Protein AF-0000000066311436 (afdb_homodimer)

Radius of gyration: 23.37 Å; Cα contacts (8 Å, |Δi|>4): 796; chains: 2; bounding box: 54×68×73 Å

InterPro domains:
  IPR000595 Cyclic nucleotide-binding domain [PF00027] (45-127)
  IPR000595 Cyclic nucleotide-binding domain [SM00100] (20-142)
  IPR000595 Cyclic nucleotide-binding domain [cd00038] (41-135)
  IPR012318 Crp-type HTH domain [PF13545] (160-231)
  IPR012318 Crp-type HTH domain [PS51063] (155-228)
  IPR012318 Crp-type HTH domain [SM00419] (178-226)
  IPR014710 RmlC-like jelly roll fold [G3DSA:2.60.120.10] (29-139)
  IPR018335 Transcription regulator HTH, Crp-type, conserved site [PS00042] (186-209)
  IPR018490 Cyclic nucleotide-binding domain superfamily [SSF51206] (38-153)
  IPR036388 Winged helix-like DNA-binding domain superfamily [G3DSA:1.10.10.10] (143-235)
  IPR036390 Winged helix DNA-binding domain superfamily [SSF46785] (157-234)

Structure (mmCIF, N/CA/C/O backbone):
data_AF-0000000066311436-model_v1
#
loop_
_entity.id
_entity.type
_entity.pdbx_description
1 polymer 'Putative HTH-type transcriptional regulator ycf28'
#
loop_
_atom_site.group_PDB
_atom_site.id
_atom_site.type_symbol
_atom_site.label_atom_id
_atom_site.label_alt_id
_atom_site.label_comp_id
_atom_site.label_asym_id
_atom_site.label_entity_id
_atom_site.label_seq_id
_atom_site.pdbx_PDB_ins_code
_atom_site.Cartn_x
_atom_site.Cartn_y
_atom_site.Cartn_z
_atom_site.occupancy
_atom_site.B_iso_or_equiv
_atom_site.auth_seq_id
_atom_site.auth_comp_id
_atom_site.auth_asym_id
_atom_site.auth_atom_id
_atom_site.pdbx_PDB_model_num
ATOM 1 N N . MET A 1 1 ? -8.477 9.695 -36.656 1 23.41 1 MET A N 1
ATOM 2 C CA . MET A 1 1 ? -7.379 9.117 -35.875 1 23.41 1 MET A CA 1
ATOM 3 C C . MET A 1 1 ? -7.723 7.699 -35.406 1 23.41 1 MET A C 1
ATOM 5 O O . MET A 1 1 ? -8.734 7.488 -34.75 1 23.41 1 MET A O 1
ATOM 9 N N . ASN A 1 2 ? -7.23 6.52 -36.031 1 21.25 2 ASN A N 1
ATOM 10 C CA . ASN A 1 2 ? -7.59 5.129 -36.281 1 21.25 2 ASN A CA 1
ATOM 11 C C . ASN A 1 2 ? -7.453 4.27 -35.031 1 21.25 2 ASN A C 1
ATOM 13 O O . ASN A 1 2 ? -6.469 4.391 -34.312 1 21.25 2 ASN A O 1
ATOM 17 N N . ASN A 1 3 ? -8.562 3.756 -34.469 1 22.31 3 ASN A N 1
ATOM 18 C CA . ASN A 1 3 ? -9.047 2.92 -33.375 1 22.31 3 ASN A CA 1
ATOM 19 C C . ASN A 1 3 ? -8.391 1.544 -33.406 1 22.31 3 ASN A C 1
ATOM 21 O O . ASN A 1 3 ? -9.055 0.53 -33.188 1 22.31 3 ASN A O 1
ATOM 25 N N . HIS A 1 4 ? -7.207 1.351 -34.031 1 23.58 4 HIS A N 1
ATOM 26 C CA . HIS A 1 4 ? -6.699 0.037 -34.406 1 23.58 4 HIS A CA 1
ATOM 27 C C . HIS A 1 4 ? -6.297 -0.773 -33.188 1 23.58 4 HIS A C 1
ATOM 29 O O . HIS A 1 4 ? -5.668 -1.827 -33.312 1 23.58 4 HIS A O 1
ATOM 35 N N . TYR A 1 5 ? -6.172 -0.138 -32.031 1 25.72 5 TYR A N 1
ATOM 36 C CA . TYR A 1 5 ? -5.262 -0.806 -31.109 1 25.72 5 TYR A CA 1
ATOM 37 C C . TYR A 1 5 ? -5.852 -2.123 -30.609 1 25.72 5 TYR A C 1
ATOM 39 O O . TYR A 1 5 ? -5.191 -2.873 -29.891 1 25.72 5 TYR A O 1
ATOM 47 N N . LEU A 1 6 ? -7.18 -2.205 -30.547 1 26.02 6 LEU A N 1
ATOM 48 C CA . LEU A 1 6 ? -7.738 -3.371 -29.859 1 26.02 6 LEU A CA 1
ATOM 49 C C . LEU A 1 6 ? -7.68 -4.602 -30.766 1 26.02 6 LEU A C 1
ATOM 51 O O . LEU A 1 6 ? -8.289 -5.629 -30.453 1 26.02 6 LEU A O 1
ATOM 55 N N . ASN A 1 7 ? -7.168 -4.551 -31.969 1 23.8 7 ASN A N 1
ATOM 56 C CA . ASN A 1 7 ? -7.66 -5.57 -32.906 1 23.8 7 ASN A CA 1
ATOM 57 C C . ASN A 1 7 ? -7.074 -6.941 -32.594 1 23.8 7 ASN A C 1
ATOM 59 O O . ASN A 1 7 ? -7.211 -7.875 -33.375 1 23.8 7 ASN A O 1
ATOM 63 N N . GLN A 1 8 ? -5.871 -7.027 -31.984 1 26.89 8 GLN A N 1
ATOM 64 C CA . GLN A 1 8 ? -5.48 -8.422 -32.156 1 26.89 8 GLN A CA 1
ATOM 65 C C . GLN A 1 8 ? -6.438 -9.352 -31.406 1 26.89 8 GLN A C 1
ATOM 67 O O . GLN A 1 8 ? -6.918 -9.023 -30.312 1 26.89 8 GLN A O 1
ATOM 72 N N . GLY A 1 9 ? -6.965 -10.422 -32 1 25.27 9 GLY A N 1
ATOM 73 C CA . GLY A 1 9 ? -7.871 -11.5 -31.656 1 25.27 9 GLY A CA 1
ATOM 74 C C . GLY A 1 9 ? -7.469 -12.219 -30.375 1 25.27 9 GLY A C 1
ATOM 75 O O . GLY A 1 9 ? -6.48 -12.953 -30.359 1 25.27 9 GLY A O 1
ATOM 76 N N . CYS A 1 10 ? -7.402 -11.602 -29.281 1 29.06 10 CYS A N 1
ATOM 77 C CA . CYS A 1 10 ? -7.344 -12.383 -28.047 1 29.06 10 CYS A CA 1
ATOM 78 C C . CYS A 1 10 ? -8.266 -13.594 -28.125 1 29.06 10 CYS A C 1
ATOM 80 O O . CYS A 1 10 ? -9.484 -13.453 -28.234 1 29.06 10 CYS A O 1
ATOM 82 N N . SER A 1 11 ? -7.703 -14.609 -28.828 1 27.22 11 SER A N 1
ATOM 83 C CA . SER A 1 11 ? -8.398 -15.891 -28.812 1 27.22 11 SER A CA 1
ATOM 84 C C . SER A 1 11 ? -8.898 -16.234 -27.406 1 27.22 11 SER A C 1
ATOM 86 O O . SER A 1 11 ? -8.109 -16.266 -26.453 1 27.22 11 SER A O 1
ATOM 88 N N . PHE A 1 12 ? -10.023 -15.883 -27.031 1 31.28 12 PHE A N 1
ATOM 89 C CA . PHE A 1 12 ? -10.945 -16.344 -26 1 31.28 12 PHE A CA 1
ATOM 90 C C . PHE A 1 12 ? -10.906 -17.859 -25.859 1 31.28 12 PHE A C 1
ATOM 92 O O . PHE A 1 12 ? -11.703 -18.562 -26.484 1 31.28 12 PHE A O 1
ATOM 99 N N . GLU A 1 13 ? -9.68 -18.469 -26.047 1 30.22 13 GLU A N 1
ATOM 100 C CA . GLU A 1 13 ? -9.797 -19.906 -25.844 1 30.22 13 GLU A CA 1
ATOM 101 C C . GLU A 1 13 ? -10.461 -20.234 -24.516 1 30.22 13 GLU A C 1
ATOM 103 O O . GLU A 1 13 ? -10.18 -19.594 -23.5 1 30.22 13 GLU A O 1
ATOM 108 N N . LYS A 1 14 ? -11.539 -20.969 -24.516 1 30.78 14 LYS A N 1
ATOM 109 C CA . LYS A 1 14 ? -12.367 -21.672 -23.547 1 30.78 14 LYS A CA 1
ATOM 110 C C . LYS A 1 14 ? -11.516 -22.453 -22.562 1 30.78 14 LYS A C 1
ATOM 112 O O . LYS A 1 14 ? -10.859 -23.422 -22.922 1 30.78 14 LYS A O 1
ATOM 117 N N . VAL A 1 15 ? -10.75 -21.969 -21.75 1 34.38 15 VAL A N 1
ATOM 118 C CA . VAL A 1 15 ? -10.273 -22.766 -20.625 1 34.38 15 VAL A CA 1
ATOM 119 C C . VAL A 1 15 ? -11.32 -23.812 -20.266 1 34.38 15 VAL A C 1
ATOM 121 O O . VAL A 1 15 ? -12.5 -23.5 -20.094 1 34.38 15 VAL A O 1
ATOM 124 N N . SER A 1 16 ? -11 -25.047 -20.312 1 31.36 16 SER A N 1
ATOM 125 C CA . SER A 1 16 ? -11.883 -26.188 -20.094 1 31.36 16 SER A CA 1
ATOM 126 C C . SER A 1 16 ? -12.711 -26.016 -18.812 1 31.36 16 SER A C 1
ATOM 128 O O . SER A 1 16 ? -12.234 -25.438 -17.844 1 31.36 16 SER A O 1
ATOM 130 N N . LYS A 1 17 ? -14.078 -26.141 -18.781 1 35.91 17 LYS A N 1
ATOM 131 C CA . LYS A 1 17 ? -15.227 -26.234 -17.875 1 35.91 17 LYS A CA 1
ATOM 132 C C . LYS A 1 17 ? -14.844 -26.953 -16.578 1 35.91 17 LYS A C 1
ATOM 134 O O . LYS A 1 17 ? -15.43 -26.688 -15.523 1 35.91 17 LYS A O 1
ATOM 139 N N . ASN A 1 18 ? -13.984 -27.922 -16.578 1 35.28 18 ASN A N 1
ATOM 140 C CA . ASN A 1 18 ? -13.773 -28.875 -15.5 1 35.28 18 ASN A CA 1
ATOM 141 C C . ASN A 1 18 ? -12.969 -28.266 -14.352 1 35.28 18 ASN A C 1
ATOM 143 O O . ASN A 1 18 ? -13.219 -28.562 -13.188 1 35.28 18 ASN A O 1
ATOM 147 N N . ILE A 1 19 ? -11.82 -27.672 -14.547 1 37.31 19 ILE A N 1
ATOM 148 C CA . ILE A 1 19 ? -11.062 -27.141 -13.422 1 37.31 19 ILE A CA 1
ATOM 149 C C . ILE A 1 19 ? -11.82 -25.969 -12.805 1 37.31 19 ILE A C 1
ATOM 151 O O . ILE A 1 19 ? -11.586 -25.594 -11.656 1 37.31 19 ILE A O 1
ATOM 155 N N . LEU A 1 20 ? -12.609 -25.109 -13.539 1 42.94 20 LEU A N 1
ATOM 156 C CA . LEU A 1 20 ? -13.461 -24.016 -13.109 1 42.94 20 LEU A CA 1
ATOM 157 C C . LEU A 1 20 ? -14.531 -24.5 -12.141 1 42.94 20 LEU A C 1
ATOM 159 O O . LEU A 1 20 ? -15.133 -23.703 -11.414 1 42.94 20 LEU A O 1
ATOM 163 N N . LYS A 1 21 ? -15.031 -25.625 -12.359 1 42.38 21 LYS A N 1
ATOM 164 C CA . LYS A 1 21 ? -16.172 -26.188 -11.648 1 42.38 21 LYS A CA 1
ATOM 165 C C . LYS A 1 21 ? -15.852 -26.375 -10.164 1 42.38 21 LYS A C 1
ATOM 167 O O . LYS A 1 21 ? -16.719 -26.203 -9.312 1 42.38 21 LYS A O 1
ATOM 172 N N . LYS A 1 22 ? -14.742 -27.047 -9.883 1 42.91 22 LYS A N 1
ATOM 173 C CA . LYS A 1 22 ? -14.641 -27.5 -8.5 1 42.91 22 LYS A CA 1
ATOM 174 C C . LYS A 1 22 ? -14.461 -26.312 -7.551 1 42.91 22 LYS A C 1
ATOM 176 O O . LYS A 1 22 ? -15.102 -26.266 -6.492 1 42.91 22 LYS A O 1
ATOM 181 N N . ASN A 1 23 ? -13.391 -25.422 -7.695 1 44.47 23 ASN A N 1
ATOM 182 C CA . ASN A 1 23 ? -13.062 -24.422 -6.68 1 44.47 23 ASN A CA 1
ATOM 183 C C . ASN A 1 23 ? -13.922 -23.172 -6.82 1 44.47 23 ASN A C 1
ATOM 185 O O . ASN A 1 23 ? -13.812 -22.234 -6.023 1 44.47 23 ASN A O 1
ATOM 189 N N . SER A 1 24 ? -14.578 -22.953 -7.926 1 48.5 24 SER A N 1
ATOM 190 C CA . SER A 1 24 ? -15.422 -21.797 -8.188 1 48.5 24 SER A CA 1
ATOM 191 C C . SER A 1 24 ? -16.672 -21.812 -7.328 1 48.5 24 SER A C 1
ATOM 193 O O . SER A 1 24 ? -17.172 -20.766 -6.914 1 48.5 24 SER A O 1
ATOM 195 N N . HIS A 1 25 ? -17.234 -23 -7.227 1 51 25 HIS A N 1
ATOM 196 C CA . HIS A 1 25 ? -18.5 -23.016 -6.5 1 51 25 HIS A CA 1
ATOM 197 C C . HIS A 1 25 ? -18.312 -22.516 -5.066 1 51 25 HIS A C 1
ATOM 199 O O . HIS A 1 25 ? -19.25 -22 -4.457 1 51 25 HIS A O 1
ATOM 205 N N . CYS A 1 26 ? -17.062 -22.484 -4.648 1 66.75 26 CYS A N 1
ATOM 206 C CA . CYS A 1 26 ? -16.922 -22.125 -3.24 1 66.75 26 CYS A CA 1
ATOM 207 C C . CYS A 1 26 ? -16.281 -20.75 -3.09 1 66.75 26 CYS A C 1
ATOM 209 O O . CYS A 1 26 ? -15.969 -20.328 -1.978 1 66.75 26 CYS A O 1
ATOM 211 N N . ASN A 1 27 ? -16.266 -20.047 -4.23 1 83.56 27 ASN A N 1
ATOM 212 C CA . ASN A 1 27 ? -15.719 -18.703 -4.09 1 83.56 27 ASN A CA 1
ATOM 213 C C . ASN A 1 27 ? -16.797 -17.703 -3.668 1 83.56 27 ASN A C 1
ATOM 215 O O . ASN A 1 27 ? -17.844 -17.594 -4.305 1 83.56 27 ASN A O 1
ATOM 219 N N . PRO A 1 28 ? -16.578 -17.078 -2.643 1 87.25 28 PRO A N 1
ATOM 220 C CA . PRO A 1 28 ? -17.594 -16.188 -2.111 1 87.25 28 PRO A CA 1
ATOM 221 C C . PRO A 1 28 ? -18.016 -15.117 -3.119 1 87.25 28 PRO A C 1
ATOM 223 O O . PRO A 1 28 ? -19.188 -14.734 -3.164 1 87.25 28 PRO A O 1
ATOM 226 N N . TRP A 1 29 ? -17.109 -14.625 -3.953 1 89.75 29 TRP A N 1
ATOM 227 C CA . TRP A 1 29 ? -17.438 -13.641 -4.969 1 89.75 29 TRP A CA 1
ATOM 228 C C . TRP A 1 29 ? -18.484 -14.188 -5.938 1 89.75 29 TRP A C 1
ATOM 230 O O . TRP A 1 29 ? -19.5 -13.531 -6.207 1 89.75 29 TRP A O 1
ATOM 240 N N . LEU A 1 30 ? -18.234 -15.375 -6.41 1 88.25 30 LEU A N 1
ATOM 241 C CA . LEU A 1 30 ? -19.141 -16 -7.379 1 88.25 30 LEU A CA 1
ATOM 242 C C . LEU A 1 30 ? -20.484 -16.297 -6.75 1 88.25 30 LEU A C 1
ATOM 244 O O . LEU A 1 30 ? -21.531 -16.156 -7.402 1 88.25 30 LEU A O 1
ATOM 248 N N . SER A 1 31 ? -20.438 -16.734 -5.516 1 86.81 31 SER A N 1
ATOM 249 C CA . SER A 1 31 ? -21.688 -17 -4.801 1 86.81 31 SER A CA 1
ATOM 250 C C . SER A 1 31 ? -22.547 -15.734 -4.719 1 86.81 31 SER A C 1
ATOM 252 O O . SER A 1 31 ? -23.75 -15.781 -4.988 1 86.81 31 SER A O 1
ATOM 254 N N . PHE A 1 32 ? -21.922 -14.617 -4.383 1 87.56 32 PHE A N 1
ATOM 255 C CA . PHE A 1 32 ? -22.656 -13.359 -4.262 1 87.56 32 PHE A CA 1
ATOM 256 C C . PHE A 1 32 ? -23.172 -12.898 -5.621 1 87.56 32 PHE A C 1
ATOM 258 O O . PHE A 1 32 ? -24.328 -12.5 -5.746 1 87.56 32 PHE A O 1
ATOM 265 N N . PHE A 1 33 ? -22.391 -12.992 -6.633 1 89.38 33 PHE A N 1
ATOM 266 C CA . PHE A 1 33 ? -22.75 -12.453 -7.938 1 89.38 33 PHE A CA 1
ATOM 267 C C . PHE A 1 33 ? -23.781 -13.328 -8.617 1 89.38 33 PHE A C 1
ATOM 269 O O . PHE A 1 33 ? -24.656 -12.828 -9.336 1 89.38 33 PHE A O 1
ATOM 276 N N . ASN A 1 34 ? -23.672 -14.609 -8.406 1 85.25 34 ASN A N 1
ATOM 277 C CA . ASN A 1 34 ? -24.688 -15.516 -8.945 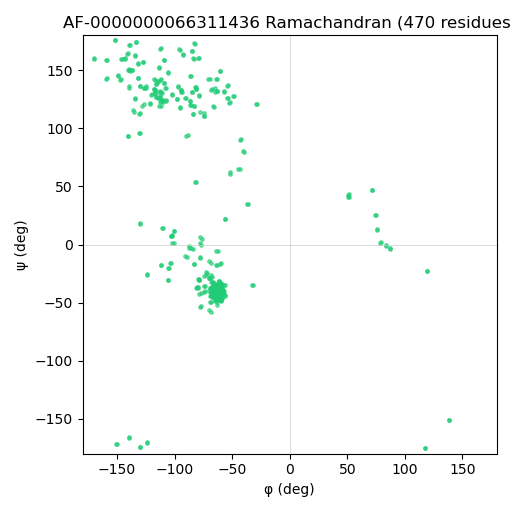1 85.25 34 ASN A CA 1
ATOM 278 C C . ASN A 1 34 ? -26.031 -15.312 -8.273 1 85.25 34 ASN A C 1
ATOM 280 O O . ASN A 1 34 ? -27.078 -15.359 -8.93 1 85.25 34 ASN A O 1
ATOM 284 N N . GLN A 1 35 ? -26 -15.133 -6.996 1 84.19 35 GLN A N 1
ATOM 285 C CA . GLN A 1 35 ? -27.234 -14.906 -6.242 1 84.19 35 GLN A CA 1
ATOM 286 C C . GLN A 1 35 ? -27.938 -13.641 -6.715 1 84.19 35 GLN A C 1
ATOM 288 O O . GLN A 1 35 ? -29.172 -13.586 -6.746 1 84.19 35 GLN A O 1
ATOM 293 N N . GLN A 1 36 ? -27.188 -12.695 -7.156 1 85.44 36 GLN A N 1
ATOM 294 C CA . GLN A 1 36 ? -27.766 -11.414 -7.539 1 85.44 36 GLN A CA 1
ATOM 295 C C . GLN A 1 36 ? -27.891 -11.297 -9.055 1 85.44 36 GLN A C 1
ATOM 297 O O . GLN A 1 36 ? -28.328 -10.266 -9.57 1 85.44 36 GLN A O 1
ATOM 302 N N . ASP A 1 37 ? -27.5 -12.352 -9.75 1 85.69 37 ASP A N 1
ATOM 303 C CA . ASP A 1 37 ? -27.531 -12.375 -11.211 1 85.69 37 ASP A CA 1
ATOM 304 C C . ASP A 1 37 ? -26.828 -11.156 -11.789 1 85.69 37 ASP A C 1
ATOM 306 O O . ASP A 1 37 ? -27.359 -10.492 -12.688 1 85.69 37 ASP A O 1
ATOM 310 N N . SER A 1 38 ? -25.781 -10.82 -11.211 1 87.88 38 SER A N 1
ATOM 311 C CA . SER A 1 38 ? -25.031 -9.648 -11.633 1 87.88 38 SER A CA 1
ATOM 312 C C . SER A 1 38 ? -24.125 -9.969 -12.828 1 87.88 38 SER A C 1
ATOM 314 O O . SER A 1 38 ? -23.5 -11.031 -12.859 1 87.88 38 SER A O 1
ATOM 316 N N . GLU A 1 39 ? -24.141 -9.141 -13.719 1 89.5 39 GLU A N 1
ATOM 317 C CA . GLU A 1 39 ? -23.312 -9.312 -14.906 1 89.5 39 GLU A CA 1
ATOM 318 C C . GLU A 1 39 ? -21.828 -9.227 -14.562 1 89.5 39 GLU A C 1
ATOM 320 O O . GLU A 1 39 ? -21.375 -8.242 -13.969 1 89.5 39 GLU A O 1
ATOM 325 N N . HIS A 1 40 ? -21.125 -10.258 -14.797 1 91.44 40 HIS A N 1
ATOM 326 C CA . HIS A 1 40 ? -19.688 -10.32 -14.609 1 91.44 40 HIS A CA 1
ATOM 327 C C . HIS A 1 40 ? -19.031 -11.219 -15.656 1 91.44 40 HIS A C 1
ATOM 329 O O . HIS A 1 40 ? -19.719 -11.938 -16.375 1 91.44 40 HIS A O 1
ATOM 335 N N . GLN A 1 41 ? -17.797 -11.039 -15.836 1 93.94 41 GLN A N 1
ATOM 336 C CA . GLN A 1 41 ? -17.047 -11.836 -16.797 1 93.94 41 GLN A CA 1
ATOM 337 C C . GLN A 1 41 ? -15.852 -12.508 -16.125 1 93.94 41 GLN A C 1
ATOM 339 O O . GLN A 1 41 ? -15.172 -11.898 -15.289 1 93.94 41 GLN A O 1
ATOM 344 N N . ILE A 1 42 ? -15.695 -13.781 -16.438 1 94.44 42 ILE A N 1
ATOM 345 C CA . ILE A 1 42 ? -14.516 -14.508 -15.984 1 94.44 42 ILE A CA 1
ATOM 346 C C . ILE A 1 42 ? -13.617 -14.844 -17.172 1 94.44 42 ILE A C 1
ATOM 348 O O . ILE A 1 42 ? -14.094 -15.297 -18.203 1 94.44 42 ILE A O 1
ATOM 352 N N . PHE A 1 43 ? -12.305 -14.531 -17.047 1 96 43 PHE A N 1
ATOM 353 C CA . PHE A 1 43 ? -11.391 -14.852 -18.141 1 96 43 PHE A CA 1
ATOM 354 C C . PHE A 1 43 ? -10.039 -15.305 -17.578 1 96 43 PHE A C 1
ATOM 356 O O . PHE A 1 43 ? -9.734 -15.07 -16.406 1 96 43 PHE A O 1
ATOM 363 N N . SER A 1 44 ? -9.328 -15.961 -18.406 1 96.81 44 SER A N 1
ATOM 364 C CA . SER A 1 44 ? -8.016 -16.484 -18.047 1 96.81 44 SER A CA 1
ATOM 365 C C . SER A 1 44 ? -6.898 -15.672 -18.688 1 96.81 44 SER A C 1
ATOM 367 O O . SER A 1 44 ? -7.07 -15.141 -19.781 1 96.81 44 SER A O 1
ATOM 369 N N . LEU A 1 45 ? -5.816 -15.602 -17.984 1 96.88 45 LEU A N 1
ATOM 370 C CA . LEU A 1 45 ? -4.602 -14.969 -18.469 1 96.88 45 LEU A CA 1
ATOM 371 C C . LEU A 1 45 ? -3.463 -15.977 -18.578 1 96.88 45 LEU A C 1
ATOM 373 O O . LEU A 1 45 ? -3.336 -16.859 -17.734 1 96.88 45 LEU A O 1
ATOM 377 N N . LYS A 1 46 ? -2.727 -15.789 -19.609 1 96.25 46 LYS A N 1
ATOM 378 C CA . LYS A 1 46 ? -1.468 -16.516 -19.719 1 96.25 46 LYS A CA 1
ATOM 379 C C . LYS A 1 46 ? -0.298 -15.68 -19.219 1 96.25 46 LYS A C 1
ATOM 381 O O . LYS A 1 46 ? -0.442 -14.477 -19 1 96.25 46 LYS A O 1
ATOM 386 N N . GLN A 1 47 ? 0.777 -16.344 -19.047 1 94 47 GLN A N 1
ATOM 387 C CA . GLN A 1 47 ? 1.98 -15.641 -18.625 1 94 47 GLN A CA 1
ATOM 388 C C . GLN A 1 47 ? 2.291 -14.477 -19.562 1 94 47 GLN A C 1
ATOM 390 O O . GLN A 1 47 ? 2.242 -14.617 -20.781 1 94 47 GLN A O 1
ATOM 395 N N . ASN A 1 48 ? 2.438 -13.297 -19 1 94.44 48 ASN A N 1
ATOM 396 C CA . ASN A 1 48 ? 2.861 -12.086 -19.688 1 94.44 48 ASN A CA 1
ATOM 397 C C . ASN A 1 48 ? 1.678 -11.352 -20.312 1 94.44 48 ASN A C 1
ATOM 399 O O . ASN A 1 48 ? 1.854 -10.32 -20.953 1 94.44 48 ASN A O 1
ATOM 403 N N . ASP A 1 49 ? 0.494 -11.984 -20.172 1 97.06 49 ASP A N 1
ATOM 404 C CA . ASP A 1 49 ? -0.675 -11.203 -20.578 1 97.06 49 ASP A CA 1
ATOM 405 C C . ASP A 1 49 ? -0.801 -9.93 -19.75 1 97.06 49 ASP A C 1
ATOM 407 O O . ASP A 1 49 ? -0.447 -9.914 -18.562 1 97.06 49 ASP A O 1
ATOM 411 N N . ILE A 1 50 ? -1.349 -8.875 -20.344 1 96.94 50 ILE A N 1
ATOM 412 C CA . ILE A 1 50 ? -1.404 -7.57 -19.688 1 96.94 50 ILE A CA 1
ATOM 413 C C . ILE A 1 50 ? -2.84 -7.051 -19.688 1 96.94 50 ILE A C 1
ATOM 415 O O . ILE A 1 50 ? -3.545 -7.176 -20.703 1 96.94 50 ILE A O 1
ATOM 419 N N . ILE A 1 51 ? -3.287 -6.551 -18.609 1 96.38 51 ILE A N 1
ATOM 420 C CA . ILE A 1 51 ? -4.523 -5.789 -18.516 1 96.38 51 ILE A CA 1
ATOM 421 C C . ILE A 1 51 ? -4.207 -4.324 -18.219 1 96.38 51 ILE A C 1
ATOM 423 O O . ILE A 1 51 ? -3.561 -4.016 -17.203 1 96.38 51 ILE A O 1
ATOM 427 N N . ILE A 1 52 ? -4.68 -3.48 -19.078 1 93.06 52 ILE A N 1
ATOM 428 C CA . ILE A 1 52 ? -4.539 -2.049 -18.828 1 93.06 52 ILE A CA 1
ATOM 429 C C . ILE A 1 52 ? -5.816 -1.506 -18.203 1 93.06 52 ILE A C 1
ATOM 431 O O . ILE A 1 52 ? -6.922 -1.869 -18.609 1 93.06 52 ILE A O 1
ATOM 435 N N . PHE A 1 53 ? -5.617 -0.7 -17.188 1 88.56 53 PHE A N 1
ATOM 436 C CA . PHE A 1 53 ? -6.816 -0.163 -16.547 1 88.56 53 PHE A CA 1
ATOM 437 C C . PHE A 1 53 ? -6.633 1.311 -16.203 1 88.56 53 PHE A C 1
ATOM 439 O O . PHE A 1 53 ? -5.504 1.785 -16.078 1 88.56 53 PHE A O 1
ATOM 446 N N . ASP A 1 54 ? -7.727 2.041 -16.219 1 84.12 54 ASP A N 1
ATOM 447 C CA . ASP A 1 54 ? -7.766 3.465 -15.898 1 84.12 54 ASP A CA 1
ATOM 448 C C . ASP A 1 54 ? -9 3.805 -15.062 1 84.12 54 ASP A C 1
ATOM 450 O O . ASP A 1 54 ? -9.586 2.928 -14.422 1 84.12 54 ASP A O 1
ATOM 454 N N . VAL A 1 55 ? -9.32 5.086 -14.938 1 79.25 55 VAL A N 1
ATOM 455 C CA . VAL A 1 55 ? -10.367 5.574 -14.055 1 79.25 55 VAL A CA 1
ATOM 456 C C . VAL A 1 55 ? -11.719 5.035 -14.516 1 79.25 55 VAL A C 1
ATOM 458 O O . VAL A 1 55 ? -12.672 4.965 -13.727 1 79.25 55 VAL A O 1
ATOM 461 N N . ASN A 1 56 ? -11.773 4.59 -15.688 1 78.31 56 ASN A N 1
ATOM 462 C CA . ASN A 1 56 ? -13.047 4.129 -16.219 1 78.31 56 ASN A CA 1
ATOM 463 C C . ASN A 1 56 ? -13.133 2.604 -16.234 1 78.31 56 ASN A C 1
ATOM 465 O O . ASN A 1 56 ? -14.094 2.033 -16.75 1 78.31 56 ASN A O 1
ATOM 469 N N . SER A 1 57 ? -12.188 2.061 -15.68 1 80.88 57 SER A N 1
ATOM 470 C CA . SER A 1 57 ? -12.109 0.608 -15.797 1 80.88 57 SER A CA 1
ATOM 471 C C . SER A 1 57 ? -13 -0.08 -14.766 1 80.88 57 SER A C 1
ATOM 473 O O . SER A 1 57 ? -13.578 0.578 -13.898 1 80.88 57 SER A O 1
ATOM 475 N N . LYS A 1 58 ? -13.094 -1.394 -14.914 1 90.12 58 LYS A N 1
ATOM 476 C CA . LYS A 1 58 ? -13.867 -2.307 -14.07 1 90.12 58 LYS A CA 1
ATOM 477 C C . LYS A 1 58 ? -13.062 -2.717 -12.836 1 90.12 58 LYS A C 1
ATOM 479 O O . LYS A 1 58 ? -11.883 -2.381 -12.711 1 90.12 58 LYS A O 1
ATOM 484 N N . LEU A 1 59 ? -13.812 -3.277 -11.961 1 93.25 59 LEU A N 1
ATOM 485 C CA . LEU A 1 59 ? -13.133 -3.949 -10.859 1 93.25 59 LEU A CA 1
ATOM 486 C C . LEU A 1 59 ? -12.742 -5.371 -11.25 1 93.25 59 LEU A C 1
ATOM 488 O O . LEU A 1 59 ? -13.555 -6.109 -11.82 1 93.25 59 LEU A O 1
ATOM 492 N N . TYR A 1 60 ? -11.539 -5.707 -11.008 1 96.19 60 TYR A N 1
ATOM 493 C CA . TYR A 1 60 ? -11.016 -7.039 -11.297 1 96.19 60 TYR A CA 1
ATOM 494 C C . TYR A 1 60 ? -10.703 -7.801 -10.016 1 96.19 60 TYR A C 1
ATOM 496 O O . TYR A 1 60 ? -10.086 -7.254 -9.094 1 96.19 60 TYR A O 1
ATOM 504 N N . ILE A 1 61 ? -11.148 -8.984 -9.945 1 95.88 61 ILE A N 1
ATOM 505 C CA . ILE A 1 61 ? -10.883 -9.859 -8.805 1 95.88 61 ILE A CA 1
ATOM 506 C C . ILE A 1 61 ? -10.07 -11.07 -9.266 1 95.88 61 ILE A C 1
ATOM 508 O O . ILE A 1 61 ? -10.453 -11.758 -10.211 1 95.88 61 ILE A O 1
ATOM 512 N N . ILE A 1 62 ? -8.992 -11.266 -8.578 1 96.25 62 ILE A N 1
ATOM 513 C CA . ILE A 1 62 ? -8.148 -12.406 -8.922 1 96.25 62 ILE A CA 1
ATOM 514 C C . ILE A 1 62 ? -8.68 -13.664 -8.234 1 96.25 62 ILE A C 1
ATOM 516 O O . ILE A 1 62 ? -8.625 -13.773 -7.012 1 96.25 62 ILE A O 1
ATOM 520 N N . LEU A 1 63 ? -9.156 -14.547 -9.008 1 93.56 63 LEU A N 1
ATOM 521 C CA . LEU A 1 63 ? -9.672 -15.805 -8.469 1 93.56 63 LEU A CA 1
ATOM 522 C C . LEU A 1 63 ? -8.531 -16.781 -8.195 1 93.56 63 LEU A C 1
ATOM 524 O O . LEU A 1 63 ? -8.562 -17.516 -7.199 1 93.56 63 LEU A O 1
ATOM 528 N N . ALA A 1 64 ? -7.551 -16.766 -9.055 1 92 64 ALA A N 1
ATOM 529 C CA . ALA A 1 64 ? -6.352 -17.594 -8.93 1 92 64 ALA A CA 1
ATOM 530 C C . ALA A 1 64 ? -5.199 -17.016 -9.75 1 92 64 ALA A C 1
ATOM 532 O O . ALA A 1 64 ? -5.406 -16.5 -10.852 1 92 64 ALA A O 1
ATOM 533 N N . GLY A 1 65 ? -4.004 -17.172 -9.109 1 93.19 65 GLY A N 1
ATOM 534 C CA . GLY A 1 65 ? -2.822 -16.75 -9.836 1 93.19 65 GLY A CA 1
ATOM 535 C C . GLY A 1 65 ? -2.078 -15.617 -9.164 1 93.19 65 GLY A C 1
ATOM 536 O O . GLY A 1 65 ? -2.375 -15.266 -8.016 1 93.19 65 GLY A O 1
ATOM 537 N N . CYS A 1 66 ? -1.025 -15.109 -9.852 1 95.44 66 CYS A N 1
ATOM 538 C CA . CYS A 1 66 ? -0.146 -14.047 -9.359 1 95.44 66 CYS A CA 1
ATOM 539 C C . CYS A 1 66 ? 0.098 -13 -10.438 1 95.44 66 CYS A C 1
ATOM 541 O O . CYS A 1 66 ? 0.43 -13.336 -11.578 1 95.44 66 CYS A O 1
ATOM 543 N N . LEU A 1 67 ? -0.177 -11.781 -10.078 1 96.88 67 LEU A N 1
ATOM 544 C CA . LEU A 1 67 ? -0.039 -10.68 -11.023 1 96.88 67 LEU A CA 1
ATOM 545 C C . LEU A 1 67 ? 0.819 -9.562 -10.43 1 96.88 67 LEU A C 1
ATOM 547 O O . LEU A 1 67 ? 0.958 -9.461 -9.211 1 96.88 67 LEU A O 1
ATOM 551 N N . ILE A 1 68 ? 1.396 -8.773 -11.273 1 96.12 68 ILE A N 1
ATOM 552 C CA . ILE A 1 68 ? 2.15 -7.605 -10.836 1 96.12 68 ILE A CA 1
ATOM 553 C C . ILE A 1 68 ? 1.482 -6.336 -11.367 1 96.12 68 ILE A C 1
ATOM 555 O O . ILE A 1 68 ? 1.051 -6.289 -12.523 1 96.12 68 ILE A O 1
ATOM 559 N N . VAL A 1 69 ? 1.323 -5.391 -10.516 1 95 69 VAL A N 1
ATOM 560 C CA . VAL A 1 69 ? 0.792 -4.086 -10.898 1 95 69 VAL A CA 1
ATOM 561 C C . VAL A 1 69 ? 1.942 -3.127 -11.195 1 95 69 VAL A C 1
ATOM 563 O O . VAL A 1 69 ? 2.879 -3.006 -10.398 1 95 69 VAL A O 1
ATOM 566 N N . LYS A 1 70 ? 1.8 -2.453 -12.32 1 92.19 70 LYS A N 1
ATOM 567 C CA . LYS A 1 70 ? 2.857 -1.541 -12.742 1 92.19 70 LYS A CA 1
ATOM 568 C C . LYS A 1 70 ? 2.287 -0.181 -13.133 1 92.19 70 LYS A C 1
ATOM 570 O O . LYS A 1 70 ? 1.173 -0.095 -13.656 1 92.19 70 LYS A O 1
ATOM 575 N N . LYS A 1 71 ? 3.018 0.809 -12.82 1 89.25 71 LYS A N 1
ATOM 576 C CA . LYS A 1 71 ? 2.814 2.129 -13.406 1 89.25 71 LYS A CA 1
ATOM 577 C C . LYS A 1 71 ? 3.777 2.369 -14.57 1 89.25 71 LYS A C 1
ATOM 579 O O . LYS A 1 71 ? 4.988 2.186 -14.422 1 89.25 71 LYS A O 1
ATOM 584 N N . VAL A 1 72 ? 3.201 2.703 -15.688 1 87.81 72 VAL A N 1
ATOM 585 C CA . VAL A 1 72 ? 4.008 2.865 -16.891 1 87.81 72 VAL A CA 1
ATOM 586 C C . VAL A 1 72 ? 4.023 4.336 -17.312 1 87.81 72 VAL A C 1
ATOM 588 O O . VAL A 1 72 ? 2.973 4.934 -17.547 1 87.81 72 VAL A O 1
ATOM 591 N N . PHE A 1 73 ? 5.246 4.832 -17.391 1 82.31 73 PHE A N 1
ATOM 592 C CA . PHE A 1 73 ? 5.41 6.223 -17.797 1 82.31 73 PHE A CA 1
ATOM 593 C C . PHE A 1 73 ? 5.613 6.328 -19.297 1 82.31 73 PHE A C 1
ATOM 595 O O . PHE A 1 73 ? 5.867 5.32 -19.969 1 82.31 73 PHE A O 1
ATOM 602 N N . ARG A 1 74 ? 5.438 7.535 -19.828 1 77.69 74 ARG A N 1
ATOM 603 C CA . ARG A 1 74 ? 5.562 7.777 -21.266 1 77.69 74 ARG A CA 1
ATOM 604 C C . ARG A 1 74 ? 6.961 7.43 -21.766 1 77.69 74 ARG A C 1
ATOM 606 O O . ARG A 1 74 ? 7.133 7.004 -22.906 1 77.69 74 ARG A O 1
ATOM 613 N N . ASN A 1 75 ? 7.973 7.672 -20.953 1 73.25 75 ASN A N 1
ATOM 614 C CA . ASN A 1 75 ? 9.328 7.316 -21.344 1 73.25 75 ASN A CA 1
ATOM 615 C C . ASN A 1 75 ? 9.578 5.82 -21.219 1 73.25 75 ASN A C 1
ATOM 617 O O . ASN A 1 75 ? 10.734 5.375 -21.203 1 73.25 75 ASN A O 1
ATOM 621 N N . ARG A 1 76 ? 8.586 5.094 -20.891 1 68.75 76 ARG A N 1
ATOM 622 C CA . ARG A 1 76 ? 8.516 3.635 -20.844 1 68.75 76 ARG A CA 1
ATOM 623 C C . ARG A 1 76 ? 9.172 3.098 -19.578 1 68.75 76 ARG A C 1
ATOM 625 O O . ARG A 1 76 ? 9.438 1.898 -19.469 1 68.75 76 ARG A O 1
ATOM 632 N N . LYS A 1 77 ? 9.578 3.951 -18.859 1 80.5 77 LYS A N 1
ATOM 633 C CA . LYS A 1 77 ? 9.992 3.484 -17.531 1 80.5 77 LYS A CA 1
ATOM 634 C C . LYS A 1 77 ? 8.812 2.896 -16.766 1 80.5 77 LYS A C 1
ATOM 636 O O . LYS A 1 77 ? 7.711 3.445 -16.797 1 80.5 77 LYS A O 1
ATOM 641 N N . LYS A 1 78 ? 9.094 1.715 -16.219 1 86.31 78 LYS A N 1
ATOM 642 C CA . LYS A 1 78 ? 8.039 1.038 -15.461 1 86.31 78 LYS A CA 1
ATOM 643 C C . LYS A 1 78 ? 8.422 0.895 -13.992 1 86.31 78 LYS A C 1
ATOM 645 O O . LYS A 1 78 ? 9.586 0.636 -13.672 1 86.31 78 LYS A O 1
ATOM 650 N N . ILE A 1 79 ? 7.449 1.137 -13.172 1 86.38 79 ILE A N 1
ATOM 651 C CA . ILE A 1 79 ? 7.629 0.947 -11.742 1 86.38 79 ILE A CA 1
ATOM 652 C C . ILE A 1 79 ? 6.629 -0.088 -11.227 1 86.38 79 ILE A C 1
ATOM 654 O O . ILE A 1 79 ? 5.438 -0.02 -11.547 1 86.38 79 ILE A O 1
ATOM 658 N N . ILE A 1 80 ? 7.141 -1.032 -10.531 1 92 80 ILE A N 1
ATOM 659 C CA . ILE A 1 80 ? 6.246 -2.031 -9.953 1 92 80 ILE A CA 1
ATOM 660 C C . ILE A 1 80 ? 5.637 -1.492 -8.656 1 92 80 ILE A C 1
ATOM 662 O O . ILE A 1 80 ? 6.344 -0.949 -7.809 1 92 80 ILE A O 1
ATOM 666 N N . LEU A 1 81 ? 4.383 -1.662 -8.539 1 91.75 81 LEU A N 1
ATOM 667 C CA . LEU A 1 81 ? 3.676 -1.087 -7.402 1 91.75 81 LEU A CA 1
ATOM 668 C C . LEU A 1 81 ? 3.307 -2.166 -6.391 1 91.75 81 LEU A C 1
ATOM 670 O O . LEU A 1 81 ? 3.199 -1.89 -5.191 1 91.75 81 LEU A O 1
ATOM 674 N N . ASN A 1 82 ? 3.082 -3.344 -6.871 1 94.12 82 ASN A N 1
ATOM 675 C CA . ASN A 1 82 ? 2.604 -4.402 -5.988 1 94.12 82 ASN A CA 1
ATOM 676 C C . ASN A 1 82 ? 2.631 -5.762 -6.68 1 94.12 82 ASN A C 1
ATOM 678 O O . ASN A 1 82 ? 2.697 -5.84 -7.906 1 94.12 82 ASN A O 1
ATOM 682 N N . VAL A 1 83 ? 2.607 -6.758 -5.852 1 95.38 83 VAL A N 1
ATOM 683 C CA . VAL A 1 83 ? 2.355 -8.133 -6.285 1 95.38 83 VAL A CA 1
ATOM 684 C C . VAL A 1 83 ? 0.994 -8.594 -5.766 1 95.38 83 VAL A C 1
ATOM 686 O O . VAL A 1 83 ? 0.721 -8.516 -4.566 1 95.38 83 VAL A O 1
ATOM 689 N N . LEU A 1 84 ? 0.219 -8.992 -6.656 1 96 84 LEU A N 1
ATOM 690 C CA . LEU A 1 84 ? -1.133 -9.414 -6.305 1 96 84 LEU A CA 1
ATOM 691 C C . LEU A 1 84 ? -1.283 -10.93 -6.441 1 96 84 LEU A C 1
ATOM 693 O O . LEU A 1 84 ? -0.758 -11.523 -7.383 1 96 84 LEU A O 1
ATOM 697 N N . THR A 1 85 ? -1.958 -11.484 -5.496 1 93.5 85 THR A N 1
ATOM 698 C CA . THR A 1 85 ? -2.217 -12.922 -5.496 1 93.5 85 THR A CA 1
ATOM 699 C C . THR A 1 85 ? -3.715 -13.195 -5.414 1 93.5 85 THR A C 1
ATOM 701 O O . THR A 1 85 ? -4.531 -12.281 -5.527 1 93.5 85 THR A O 1
ATOM 704 N N . SER A 1 86 ? -4.066 -14.461 -5.219 1 90.25 86 SER A N 1
ATOM 705 C CA . SER A 1 86 ? -5.469 -14.852 -5.125 1 90.25 86 SER A CA 1
ATOM 706 C C . SER A 1 86 ? -6.199 -14.031 -4.066 1 90.25 86 SER A C 1
ATOM 708 O O . SER A 1 86 ? -5.645 -13.75 -3 1 90.25 86 SER A O 1
ATOM 710 N N . GLU A 1 87 ? -7.41 -13.586 -4.383 1 87.69 87 GLU A N 1
ATOM 711 C CA . GLU A 1 87 ? -8.328 -12.875 -3.5 1 87.69 87 GLU A CA 1
ATOM 712 C C . GLU A 1 87 ? -8.016 -11.383 -3.465 1 87.69 87 GLU A C 1
ATOM 714 O O . GLU A 1 87 ? -8.656 -10.625 -2.736 1 87.69 87 GLU A O 1
ATOM 719 N N . ASP A 1 88 ? -6.988 -11.039 -4.191 1 94.44 88 ASP A N 1
ATOM 720 C CA . ASP A 1 88 ? -6.758 -9.609 -4.34 1 94.44 88 ASP A CA 1
ATOM 721 C C . ASP A 1 88 ? -7.621 -9.023 -5.457 1 94.44 88 ASP A C 1
ATOM 723 O O . ASP A 1 88 ? -8.18 -9.766 -6.266 1 94.44 88 ASP A O 1
ATOM 727 N N . SER A 1 89 ? -7.801 -7.793 -5.414 1 95.06 89 SER A N 1
ATOM 728 C CA . SER A 1 89 ? -8.547 -7.082 -6.449 1 95.06 89 SER A CA 1
ATOM 729 C C . SER A 1 89 ? -7.793 -5.844 -6.922 1 95.06 89 SER A C 1
ATOM 731 O O . SER A 1 89 ? -6.895 -5.355 -6.234 1 95.06 89 SER A O 1
ATOM 733 N N . PHE A 1 90 ? -8.078 -5.422 -8.117 1 94.44 90 PHE A N 1
ATOM 734 C CA . PHE A 1 90 ? -7.461 -4.23 -8.688 1 94.44 90 PHE A CA 1
ATOM 735 C C . PHE A 1 90 ? -8.398 -3.57 -9.703 1 94.44 90 PHE A C 1
ATOM 737 O O . PHE A 1 90 ? -9.508 -4.051 -9.93 1 94.44 90 PHE A O 1
ATOM 744 N N . GLY A 1 91 ? -7.973 -2.445 -10.211 1 92 91 GLY A N 1
ATOM 745 C CA . GLY A 1 91 ? -8.719 -1.76 -11.258 1 92 91 GLY A CA 1
ATOM 746 C C . GLY A 1 91 ? -9.172 -0.368 -10.852 1 92 91 GLY A C 1
ATOM 747 O O . GLY A 1 91 ? -9.469 0.468 -11.703 1 92 91 GLY A O 1
ATOM 748 N N . HIS A 1 92 ? -9.234 -0.217 -9.555 1 84.75 92 HIS A N 1
ATOM 749 C CA . HIS A 1 92 ? -9.664 1.086 -9.055 1 84.75 92 HIS A CA 1
ATOM 750 C C . HIS A 1 92 ? -8.5 2.068 -9.008 1 84.75 92 HIS A C 1
ATOM 752 O O . HIS A 1 92 ? -7.438 1.749 -8.469 1 84.75 92 HIS A O 1
ATOM 758 N N . THR A 1 93 ? -8.641 3.156 -9.758 1 76.94 93 THR A N 1
ATOM 759 C CA . THR A 1 93 ? -7.617 4.195 -9.75 1 76.94 93 THR A CA 1
ATOM 760 C C . THR A 1 93 ? -8.242 5.57 -9.953 1 76.94 93 THR A C 1
ATOM 762 O O . THR A 1 93 ? -9.367 5.684 -10.453 1 76.94 93 THR A O 1
ATOM 765 N N . GLN A 1 94 ? -7.77 6.5 -9.305 1 66.06 94 GLN A N 1
ATOM 766 C CA . GLN A 1 94 ? -8.25 7.859 -9.523 1 66.06 94 GLN A CA 1
ATOM 767 C C . GLN A 1 94 ? -7.449 8.555 -10.617 1 66.06 94 GLN A C 1
ATOM 769 O O . GLN A 1 94 ? -7.844 9.617 -11.102 1 66.06 94 GLN A O 1
ATOM 774 N N . PHE A 1 95 ? -6.477 7.945 -10.93 1 64.62 95 PHE A N 1
ATOM 775 C CA . PHE A 1 95 ? -5.594 8.781 -11.734 1 64.62 95 PHE A CA 1
ATOM 776 C C . PHE A 1 95 ? -5.168 8.055 -13 1 64.62 95 PHE A C 1
ATOM 778 O O . PHE A 1 95 ? -5.02 6.828 -13 1 64.62 95 PHE A O 1
ATOM 785 N N . ALA A 1 96 ? -5.543 8.438 -14.055 1 62.38 96 ALA A N 1
ATOM 786 C CA . ALA A 1 96 ? -4.809 8.211 -15.297 1 62.38 96 ALA A CA 1
ATOM 787 C C . ALA A 1 96 ? -4.574 9.523 -16.047 1 62.38 96 ALA A C 1
ATOM 789 O O . ALA A 1 96 ? -5.363 10.461 -15.93 1 62.38 96 ALA A O 1
ATOM 790 N N . SER A 1 97 ? -3.324 9.758 -16.219 1 66.81 97 SER A N 1
ATOM 791 C CA . SER A 1 97 ? -2.998 10.953 -16.984 1 66.81 97 SER A CA 1
ATOM 792 C C . SER A 1 97 ? -2.373 10.602 -18.328 1 66.81 97 SER A C 1
ATOM 794 O O . SER A 1 97 ? -2.131 9.43 -18.625 1 66.81 97 SER A O 1
ATOM 796 N N . ASN A 1 98 ? -2.322 11.609 -19.016 1 72 98 ASN A N 1
ATOM 797 C CA . ASN A 1 98 ? -1.646 11.461 -20.312 1 72 98 ASN A CA 1
ATOM 798 C C . ASN A 1 98 ? -0.171 11.117 -20.125 1 72 98 ASN A C 1
ATOM 800 O O . ASN A 1 98 ? 0.5 10.727 -21.078 1 72 98 ASN A O 1
ATOM 804 N N . ARG A 1 99 ? 0.222 11.117 -19 1 76.94 99 ARG A N 1
ATOM 805 C CA . ARG A 1 99 ? 1.655 10.938 -18.797 1 76.94 99 ARG A CA 1
ATOM 806 C C . ARG A 1 99 ? 1.966 9.523 -18.312 1 76.94 99 ARG A C 1
ATOM 808 O O . ARG A 1 99 ? 3.117 9.086 -18.344 1 76.94 99 ARG A O 1
ATOM 815 N N . PHE A 1 100 ? 0.931 8.82 -17.844 1 82.75 100 PHE A N 1
ATOM 816 C CA . PHE A 1 100 ? 1.172 7.465 -17.375 1 82.75 100 PHE A CA 1
ATOM 817 C C . PHE A 1 100 ? -0.12 6.656 -17.375 1 82.75 100 PHE A C 1
ATOM 819 O O . PHE A 1 100 ? -1.212 7.219 -17.469 1 82.75 100 PHE A O 1
ATOM 826 N N . TYR A 1 101 ? -0.028 5.402 -17.391 1 86.5 101 TYR A N 1
ATOM 827 C CA . TYR A 1 101 ? -1.148 4.492 -17.188 1 86.5 101 TYR A CA 1
ATOM 828 C C . TYR A 1 101 ? -0.737 3.309 -16.328 1 86.5 101 TYR A C 1
ATOM 830 O O . TYR A 1 101 ? 0.442 3.148 -16 1 86.5 101 TYR A O 1
ATOM 838 N N . TYR A 1 102 ? -1.726 2.514 -15.938 1 91.25 102 TYR A N 1
ATOM 839 C CA . TYR A 1 102 ? -1.462 1.364 -15.07 1 91.25 102 TYR A CA 1
ATOM 840 C C . TYR A 1 102 ? -1.702 0.058 -15.82 1 91.25 102 TYR A C 1
ATOM 842 O O . TYR A 1 102 ? -2.605 -0.03 -16.656 1 91.25 102 TYR A O 1
ATOM 850 N N . GLU A 1 103 ? -0.861 -0.866 -15.539 1 93.56 103 GLU A N 1
ATOM 851 C CA . GLU A 1 103 ? -1.048 -2.191 -16.125 1 93.56 103 GLU A CA 1
ATOM 852 C C . GLU A 1 103 ? -0.805 -3.287 -15.094 1 93.56 103 GLU A C 1
ATOM 854 O O . GLU A 1 103 ? -0.07 -3.084 -14.125 1 93.56 103 GLU A O 1
ATOM 859 N N . VAL A 1 104 ? -1.493 -4.355 -15.305 1 96.38 104 VAL A N 1
ATOM 860 C CA . VAL A 1 104 ? -1.28 -5.57 -14.531 1 96.38 104 VAL A CA 1
ATOM 861 C C . VAL A 1 104 ? -0.805 -6.695 -15.445 1 96.38 104 VAL A C 1
ATOM 863 O O . VAL A 1 104 ? -1.358 -6.898 -16.531 1 96.38 104 VAL A O 1
ATOM 866 N N . GLU A 1 105 ? 0.244 -7.316 -15.047 1 96.94 105 GLU A N 1
ATOM 867 C CA . GLU A 1 105 ? 0.834 -8.383 -15.852 1 96.94 105 GLU A CA 1
ATOM 868 C C . GLU A 1 105 ? 0.798 -9.719 -15.109 1 96.94 105 GLU A C 1
ATOM 870 O O . GLU A 1 105 ? 1.147 -9.789 -13.93 1 96.94 105 GLU A O 1
ATOM 875 N N . ALA A 1 106 ? 0.366 -10.75 -15.828 1 96.94 106 ALA A N 1
ATOM 876 C CA . ALA A 1 106 ? 0.315 -12.078 -15.227 1 96.94 106 ALA A CA 1
ATOM 877 C C . ALA A 1 106 ? 1.7 -12.719 -15.188 1 96.94 106 ALA A C 1
ATOM 879 O O . ALA A 1 106 ? 2.4 -12.758 -16.203 1 96.94 106 ALA A O 1
ATOM 880 N N . LEU A 1 107 ? 2.111 -13.188 -14.016 1 94.62 107 LEU A N 1
ATOM 881 C CA . LEU A 1 107 ? 3.389 -13.875 -13.875 1 94.62 107 LEU A CA 1
ATOM 882 C C . LEU A 1 107 ? 3.283 -15.32 -14.367 1 94.62 107 LEU A C 1
ATOM 884 O O . LEU A 1 107 ? 4.281 -15.914 -14.773 1 94.62 107 LEU A O 1
ATOM 888 N N . ASP A 1 108 ? 2.18 -15.859 -14.242 1 92.38 108 ASP A N 1
ATOM 889 C CA . ASP A 1 108 ? 1.783 -17.188 -14.703 1 92.38 108 ASP A CA 1
ATOM 890 C C . ASP A 1 108 ? 0.293 -17.234 -15.039 1 92.38 108 ASP A C 1
ATOM 892 O O . ASP A 1 108 ? -0.363 -16.188 -15.102 1 92.38 108 ASP A O 1
ATOM 896 N N . VAL A 1 109 ? -0.185 -18.422 -15.289 1 93.81 109 VAL A N 1
ATOM 897 C CA . VAL A 1 109 ? -1.608 -18.578 -15.578 1 93.81 109 VAL A CA 1
ATOM 898 C C . VAL A 1 109 ? -2.43 -18.016 -14.414 1 93.81 109 VAL A C 1
ATOM 900 O O . VAL A 1 109 ? -2.098 -18.234 -13.25 1 93.81 109 VAL A O 1
ATOM 903 N N . ALA A 1 110 ? -3.412 -17.203 -14.773 1 95.44 110 ALA A N 1
ATOM 904 C CA . ALA A 1 110 ? -4.27 -16.594 -13.758 1 95.44 110 ALA A CA 1
ATOM 905 C C . ALA A 1 110 ? -5.727 -16.562 -14.211 1 95.44 110 ALA A C 1
ATOM 907 O O . ALA A 1 110 ? -6.008 -16.609 -15.406 1 95.44 110 ALA A O 1
ATOM 908 N N . GLN A 1 111 ? -6.621 -16.625 -13.305 1 96 111 GLN A N 1
ATOM 909 C CA . GLN A 1 111 ? -8.055 -16.469 -13.523 1 96 111 GLN A CA 1
ATOM 910 C C . GLN A 1 111 ? -8.57 -15.195 -12.859 1 96 111 GLN A C 1
ATOM 912 O O . GLN A 1 111 ? -8.344 -14.969 -11.672 1 96 111 GLN A O 1
ATOM 917 N N . VAL A 1 112 ? -9.258 -14.375 -13.656 1 96.62 112 VAL A N 1
ATOM 918 C CA . VAL A 1 112 ? -9.68 -13.062 -13.172 1 96.62 112 VAL A CA 1
ATOM 919 C C . VAL A 1 112 ? -11.164 -12.859 -13.453 1 96.62 112 VAL A C 1
ATOM 921 O O . VAL A 1 112 ? -11.664 -13.273 -14.5 1 96.62 112 VAL A O 1
ATOM 924 N N . LEU A 1 113 ? -11.844 -12.344 -12.5 1 95.69 113 LEU A N 1
ATOM 925 C CA . LEU A 1 113 ? -13.242 -11.93 -12.633 1 95.69 113 LEU A CA 1
ATOM 926 C C . LEU A 1 113 ? -13.352 -10.414 -12.781 1 95.69 113 LEU A C 1
ATOM 928 O O . LEU A 1 113 ? -12.711 -9.672 -12.031 1 95.69 113 LEU A O 1
ATOM 932 N N . SER A 1 114 ? -14.055 -9.93 -13.781 1 95.25 114 SER A N 1
ATOM 933 C CA . SER A 1 114 ? -14.258 -8.5 -13.977 1 95.25 114 SER A CA 1
ATOM 934 C C . SER A 1 114 ? -15.727 -8.117 -13.797 1 95.25 114 SER A C 1
ATOM 936 O O . SER A 1 114 ? -16.609 -8.859 -14.211 1 95.25 114 SER A O 1
ATOM 938 N N . ILE A 1 115 ? -15.945 -7.035 -13.18 1 93.69 115 ILE A N 1
ATOM 939 C CA . ILE A 1 115 ? -17.297 -6.555 -12.906 1 93.69 115 ILE A CA 1
ATOM 940 C C . ILE A 1 115 ? -17.312 -5.027 -12.891 1 93.69 115 ILE A C 1
ATOM 942 O O . ILE A 1 115 ? -16.359 -4.398 -12.43 1 93.69 115 ILE A O 1
ATOM 946 N N . GLU A 1 116 ? -18.344 -4.449 -13.336 1 93.06 116 GLU A N 1
ATOM 947 C CA . GLU A 1 116 ? -18.469 -2.994 -13.352 1 93.06 116 GLU A CA 1
ATOM 948 C C . GLU A 1 116 ? -18.609 -2.438 -11.938 1 93.06 116 GLU A C 1
ATOM 950 O O . GLU A 1 116 ? -19.297 -3.021 -11.102 1 93.06 116 GLU A O 1
ATOM 955 N N . TYR A 1 117 ? -17.984 -1.282 -11.695 1 89.75 117 TYR A N 1
ATOM 956 C CA . TYR A 1 117 ? -18.047 -0.644 -10.383 1 89.75 117 TYR A CA 1
ATOM 957 C C . TYR A 1 117 ? -19.484 -0.317 -10.008 1 89.75 117 TYR A C 1
ATOM 959 O O . TYR A 1 117 ? -19.875 -0.443 -8.844 1 89.75 117 TYR A O 1
ATOM 967 N N . SER A 1 118 ? -20.219 0.145 -11.008 1 90.69 118 SER A N 1
ATOM 968 C CA . SER A 1 118 ? -21.609 0.512 -10.75 1 90.69 118 SER A CA 1
ATOM 969 C C . SER A 1 118 ? -22.406 -0.676 -10.227 1 90.69 118 SER A C 1
ATOM 971 O O . SER A 1 118 ? -23.281 -0.515 -9.367 1 90.69 118 SER A O 1
ATOM 973 N N . ILE A 1 119 ? -22.141 -1.823 -10.766 1 92.25 119 ILE A N 1
ATOM 974 C CA . ILE A 1 119 ? -22.828 -3.031 -10.32 1 92.25 119 ILE A CA 1
ATOM 975 C C . ILE A 1 119 ? -22.453 -3.348 -8.883 1 92.25 119 ILE A C 1
ATOM 977 O O . ILE A 1 119 ? -23.312 -3.668 -8.055 1 92.25 119 ILE A O 1
ATOM 981 N N . ILE A 1 120 ? -21.188 -3.238 -8.5 1 92 120 ILE A N 1
ATOM 982 C CA . ILE A 1 120 ? -20.703 -3.498 -7.156 1 92 120 ILE A CA 1
ATOM 983 C C . ILE A 1 120 ? -21.375 -2.555 -6.164 1 92 120 ILE A C 1
ATOM 985 O O . ILE A 1 120 ? -21.844 -2.988 -5.113 1 92 120 ILE A O 1
ATOM 989 N N . MET A 1 121 ? -21.422 -1.298 -6.547 1 90.12 121 MET A N 1
ATOM 990 C CA . MET A 1 121 ? -22.016 -0.303 -5.66 1 90.12 121 MET A CA 1
ATOM 991 C C . MET A 1 121 ? -23.5 -0.565 -5.477 1 90.12 121 MET A C 1
ATOM 993 O O . MET A 1 121 ? -24.047 -0.382 -4.383 1 90.12 121 MET A O 1
ATOM 997 N N . ASN A 1 122 ? -24.109 -0.962 -6.523 1 91.81 122 ASN A N 1
ATOM 998 C CA . ASN A 1 122 ? -25.531 -1.317 -6.438 1 91.81 122 ASN A CA 1
ATOM 999 C C . ASN A 1 122 ? -25.75 -2.498 -5.496 1 91.81 122 ASN A C 1
ATOM 1001 O O . ASN A 1 122 ? -26.703 -2.494 -4.703 1 91.81 122 ASN A O 1
ATOM 1005 N N . ILE A 1 123 ? -24.938 -3.49 -5.613 1 91.69 123 ILE A N 1
ATOM 1006 C CA . ILE A 1 123 ? -25.047 -4.648 -4.738 1 91.69 123 ILE A CA 1
ATOM 1007 C C . ILE A 1 123 ? -24.828 -4.227 -3.287 1 91.69 123 ILE A C 1
ATOM 1009 O O . ILE A 1 123 ? -25.547 -4.66 -2.387 1 91.69 123 ILE A O 1
ATOM 1013 N N . CYS A 1 124 ? -23.859 -3.361 -3.025 1 91.06 124 CYS A N 1
ATOM 1014 C CA . CYS A 1 124 ? -23.562 -2.85 -1.69 1 91.06 124 CYS A CA 1
ATOM 1015 C C . CYS A 1 124 ? -24.781 -2.146 -1.104 1 91.06 124 CYS A C 1
ATOM 1017 O O . CYS A 1 124 ? -25.062 -2.281 0.088 1 91.06 124 CYS A O 1
ATOM 1019 N N . GLN A 1 125 ? -25.453 -1.468 -1.914 1 91.12 125 GLN A N 1
ATOM 1020 C CA . GLN A 1 125 ? -26.609 -0.688 -1.486 1 91.12 125 GLN A CA 1
ATOM 1021 C C . GLN A 1 125 ? -27.766 -1.597 -1.096 1 91.12 125 GLN A C 1
ATOM 1023 O O . GLN A 1 125 ? -28.547 -1.265 -0.201 1 91.12 125 GLN A O 1
ATOM 1028 N N . ASN A 1 126 ? -27.828 -2.725 -1.69 1 91.62 126 ASN A N 1
ATOM 1029 C CA . ASN A 1 126 ? -29.047 -3.521 -1.565 1 91.62 126 ASN A CA 1
ATOM 1030 C C . ASN A 1 126 ? -28.812 -4.789 -0.751 1 91.62 126 ASN A C 1
ATOM 1032 O O . ASN A 1 126 ? -29.75 -5.422 -0.283 1 91.62 126 ASN A O 1
ATOM 1036 N N . TYR A 1 127 ? -27.625 -5.148 -0.615 1 92.56 127 TYR A N 1
ATOM 1037 C CA . TYR A 1 127 ? -27.297 -6.383 0.088 1 92.56 127 TYR A CA 1
ATOM 1038 C C . TYR A 1 127 ? -26.219 -6.141 1.146 1 92.56 127 TYR A C 1
ATOM 1040 O O . TYR A 1 127 ? -25.031 -6.32 0.885 1 92.56 127 TYR A O 1
ATOM 1048 N N . PRO A 1 128 ? -26.609 -5.938 2.346 1 92.62 128 PRO A N 1
ATOM 1049 C CA . PRO A 1 128 ? -25.688 -5.57 3.422 1 92.62 128 PRO A CA 1
ATOM 1050 C C . PRO A 1 128 ? -24.609 -6.621 3.652 1 92.62 128 PRO A C 1
ATOM 1052 O O . PRO A 1 128 ? -23.453 -6.277 3.947 1 92.62 128 PRO A O 1
ATOM 1055 N N . ASN A 1 129 ? -24.953 -7.836 3.459 1 92.56 129 ASN A N 1
ATOM 1056 C CA . ASN A 1 129 ? -23.969 -8.891 3.643 1 92.56 129 ASN A CA 1
ATOM 1057 C C . ASN A 1 129 ? -22.828 -8.773 2.641 1 92.56 129 ASN A C 1
ATOM 1059 O O . ASN A 1 129 ? -21.672 -9.078 2.967 1 92.56 129 ASN A O 1
ATOM 1063 N N . PHE A 1 130 ? -23.219 -8.367 1.471 1 94.31 130 PHE A N 1
ATOM 1064 C CA . PHE A 1 130 ? -22.172 -8.148 0.471 1 94.31 130 PHE A CA 1
ATOM 1065 C C . PHE A 1 130 ? -21.297 -6.969 0.857 1 94.31 130 PHE A C 1
ATOM 1067 O O . PHE A 1 130 ? -20.078 -7.008 0.664 1 94.31 130 PHE A O 1
ATOM 1074 N N . SER A 1 131 ? -21.891 -5.938 1.438 1 93.31 131 SER A N 1
ATOM 1075 C CA . SER A 1 131 ? -21.141 -4.762 1.854 1 93.31 131 SER A CA 1
ATOM 1076 C C . SER A 1 131 ? -20.109 -5.113 2.922 1 93.31 131 SER A C 1
ATOM 1078 O O . SER A 1 131 ? -18.953 -4.688 2.842 1 93.31 131 SER A O 1
ATOM 1080 N N . VAL A 1 132 ? -20.531 -5.879 3.812 1 93.38 132 VAL A N 1
ATOM 1081 C CA . VAL A 1 132 ? -19.641 -6.312 4.887 1 93.38 132 VAL A CA 1
ATOM 1082 C C . VAL A 1 132 ? -18.516 -7.16 4.309 1 93.38 132 VAL A C 1
ATOM 1084 O O . VAL A 1 132 ? -17.344 -6.973 4.66 1 93.38 132 VAL A O 1
ATOM 1087 N N . PHE A 1 133 ? -18.891 -8.039 3.406 1 94.25 133 PHE A N 1
ATOM 1088 C CA . PHE A 1 133 ? -17.906 -8.891 2.738 1 94.25 133 PHE A CA 1
ATOM 1089 C C . PHE A 1 133 ? -16.891 -8.055 1.973 1 94.25 133 PHE A C 1
ATOM 1091 O O . PHE A 1 133 ? -15.688 -8.297 2.057 1 94.25 133 PHE A O 1
ATOM 1098 N N . LEU A 1 134 ? -17.359 -7.043 1.257 1 94.56 134 LEU A N 1
ATOM 1099 C CA . LEU A 1 134 ? -16.5 -6.199 0.433 1 94.56 134 LEU A CA 1
ATOM 1100 C C . LEU A 1 134 ? -15.57 -5.359 1.3 1 94.56 134 LEU A C 1
ATOM 1102 O O . LEU A 1 134 ? -14.391 -5.211 0.982 1 94.56 134 LEU A O 1
ATOM 1106 N N . VAL A 1 135 ? -16.078 -4.848 2.354 1 93.5 135 VAL A N 1
ATOM 1107 C CA . VAL A 1 135 ? -15.266 -4.062 3.277 1 93.5 135 VAL A CA 1
ATOM 1108 C C . VAL A 1 135 ? -14.148 -4.934 3.844 1 93.5 135 VAL A C 1
ATOM 1110 O O . VAL A 1 135 ? -12.984 -4.523 3.859 1 93.5 135 VAL A O 1
ATOM 1113 N N . ASN A 1 136 ? -14.469 -6.105 4.25 1 92.12 136 ASN A N 1
ATOM 1114 C CA . ASN A 1 136 ? -13.469 -7.027 4.777 1 92.12 136 ASN A CA 1
ATOM 1115 C C . ASN A 1 136 ? -12.422 -7.383 3.725 1 92.12 136 ASN A C 1
ATOM 1117 O O . ASN A 1 136 ? -11.234 -7.48 4.031 1 92.12 136 ASN A O 1
ATOM 1121 N N . HIS A 1 137 ? -12.898 -7.578 2.592 1 93.88 137 HIS A N 1
ATOM 1122 C CA . HIS A 1 137 ? -12.008 -7.879 1.477 1 93.88 137 HIS A CA 1
ATOM 1123 C C . HIS A 1 137 ? -11.008 -6.75 1.256 1 93.88 137 HIS A C 1
ATOM 1125 O O . HIS A 1 137 ? -9.805 -6.996 1.125 1 93.88 137 HIS A O 1
ATOM 1131 N N . LEU A 1 138 ? -11.516 -5.559 1.244 1 93.62 138 LEU A N 1
ATOM 1132 C CA . LEU A 1 138 ? -10.656 -4.406 0.999 1 93.62 138 LEU A CA 1
ATOM 1133 C C . LEU A 1 138 ? -9.664 -4.215 2.143 1 93.62 138 LEU A C 1
ATOM 1135 O O . LEU A 1 138 ? -8.516 -3.828 1.915 1 93.62 138 LEU A O 1
ATOM 1139 N N . LEU A 1 139 ? -10.078 -4.449 3.305 1 91.12 139 LEU A N 1
ATOM 1140 C CA . LEU A 1 139 ? -9.18 -4.383 4.449 1 91.12 139 LEU A CA 1
ATOM 1141 C C . LEU A 1 139 ? -8.062 -5.418 4.332 1 91.12 139 LEU A C 1
ATOM 1143 O O . LEU A 1 139 ? -6.898 -5.121 4.602 1 91.12 139 LEU A O 1
ATOM 1147 N N . LEU A 1 140 ? -8.406 -6.598 3.92 1 90.88 140 LEU A N 1
ATOM 1148 C CA . LEU A 1 140 ? -7.422 -7.652 3.732 1 90.88 140 LEU A CA 1
ATOM 1149 C C . LEU A 1 140 ? -6.434 -7.281 2.631 1 90.88 140 LEU A C 1
ATOM 1151 O O . LEU A 1 140 ? -5.234 -7.535 2.756 1 90.88 140 LEU A O 1
ATOM 1155 N N . CYS A 1 141 ? -6.93 -6.695 1.614 1 93.12 141 CYS A N 1
ATOM 1156 C CA . CYS A 1 141 ? -6.059 -6.227 0.542 1 93.12 141 CYS A CA 1
ATOM 1157 C C . CYS A 1 141 ? -5.059 -5.199 1.06 1 93.12 141 CYS A C 1
ATOM 1159 O O . CYS A 1 141 ? -3.893 -5.207 0.664 1 93.12 141 CYS A O 1
ATOM 1161 N N . SER A 1 142 ? -5.523 -4.359 1.885 1 91.25 142 SER A N 1
ATOM 1162 C CA . SER A 1 142 ? -4.652 -3.328 2.441 1 91.25 142 SER A CA 1
ATOM 1163 C C . SER A 1 142 ? -3.549 -3.939 3.297 1 91.25 142 SER A C 1
ATOM 1165 O O . SER A 1 142 ? -2.41 -3.465 3.285 1 91.25 142 SER A O 1
ATOM 1167 N N . ILE A 1 143 ? -3.877 -4.949 4.02 1 89.25 143 ILE A N 1
ATOM 1168 C CA . ILE A 1 143 ? -2.891 -5.645 4.84 1 89.25 143 ILE A CA 1
ATOM 1169 C C . ILE A 1 143 ? -1.815 -6.258 3.945 1 89.25 143 ILE A C 1
ATOM 1171 O O . ILE A 1 143 ? -0.622 -6.141 4.23 1 89.25 143 ILE A O 1
ATOM 1175 N N . LYS A 1 144 ? -2.244 -6.879 2.922 1 90.5 144 LYS A N 1
ATOM 1176 C CA . LYS A 1 144 ? -1.306 -7.484 1.979 1 90.5 144 LYS A CA 1
ATOM 1177 C C . LYS A 1 144 ? -0.422 -6.422 1.328 1 90.5 144 LYS A C 1
ATOM 1179 O O . LYS A 1 144 ? 0.777 -6.637 1.139 1 90.5 144 LYS A O 1
ATOM 1184 N N . ALA A 1 145 ? -1.052 -5.355 1.005 1 91.19 145 ALA A N 1
ATOM 1185 C CA . ALA A 1 145 ? -0.289 -4.254 0.424 1 91.19 145 ALA A CA 1
ATOM 1186 C C . ALA A 1 145 ? 0.779 -3.754 1.393 1 91.19 145 ALA A C 1
ATOM 1188 O O . ALA A 1 145 ? 1.898 -3.438 0.983 1 91.19 145 ALA A O 1
ATOM 1189 N N . ASN A 1 146 ? 0.439 -3.666 2.621 1 88.44 146 ASN A N 1
ATOM 1190 C CA . ASN A 1 146 ? 1.398 -3.256 3.641 1 88.44 146 ASN A CA 1
ATOM 1191 C C . ASN A 1 146 ? 2.553 -4.246 3.756 1 88.44 146 ASN A C 1
ATOM 1193 O O . ASN A 1 146 ? 3.691 -3.854 4.02 1 88.44 146 ASN A O 1
ATOM 1197 N N . HIS A 1 147 ? 2.238 -5.461 3.586 1 88.5 147 HIS A N 1
ATOM 1198 C CA . HIS A 1 147 ? 3.293 -6.469 3.6 1 88.5 147 HIS A CA 1
ATOM 1199 C C . HIS A 1 147 ? 4.27 -6.258 2.449 1 88.5 147 HIS A C 1
ATOM 1201 O O . HIS A 1 147 ? 5.484 -6.402 2.625 1 88.5 147 HIS A O 1
ATOM 1207 N N . PHE A 1 148 ? 3.748 -5.965 1.352 1 91.88 148 PHE A N 1
ATOM 1208 C CA . PHE A 1 148 ? 4.609 -5.684 0.207 1 91.88 148 PHE A CA 1
ATOM 1209 C C . PHE A 1 148 ? 5.453 -4.441 0.457 1 91.88 148 PHE A C 1
ATOM 1211 O O . PHE A 1 148 ? 6.637 -4.406 0.103 1 91.88 148 PHE A O 1
ATOM 1218 N N . MET A 1 149 ? 4.848 -3.469 1.045 1 91.19 149 MET A N 1
ATOM 1219 C CA . MET A 1 149 ? 5.582 -2.262 1.41 1 91.19 149 MET A CA 1
ATOM 1220 C C . MET A 1 149 ? 6.754 -2.596 2.33 1 91.19 149 MET A C 1
ATOM 1222 O O . MET A 1 149 ? 7.836 -2.027 2.191 1 91.19 149 MET A O 1
ATOM 1226 N N . GLU A 1 150 ? 6.512 -3.438 3.217 1 88.69 150 GLU A N 1
ATOM 1227 C CA . GLU A 1 150 ? 7.57 -3.875 4.121 1 88.69 150 GLU A CA 1
ATOM 1228 C C . GLU A 1 150 ? 8.742 -4.469 3.35 1 88.69 150 GLU A C 1
ATOM 1230 O O . GLU A 1 150 ? 9.906 -4.234 3.695 1 88.69 150 GLU A O 1
ATOM 1235 N N . ILE A 1 151 ? 8.453 -5.18 2.379 1 91.31 151 ILE A N 1
ATOM 1236 C CA . ILE A 1 151 ? 9.469 -5.844 1.574 1 91.31 151 ILE A CA 1
ATOM 1237 C C . ILE A 1 151 ? 10.328 -4.793 0.862 1 91.31 151 ILE A C 1
ATOM 1239 O O . ILE A 1 151 ? 11.555 -4.809 0.969 1 91.31 151 ILE A O 1
ATOM 1243 N N . ILE A 1 152 ? 9.672 -3.896 0.268 1 90.06 152 ILE A N 1
ATOM 1244 C CA . ILE A 1 152 ? 10.359 -2.912 -0.563 1 90.06 152 ILE A CA 1
ATOM 1245 C C . ILE A 1 152 ? 11.125 -1.929 0.324 1 90.06 152 ILE A C 1
ATOM 1247 O O . ILE A 1 152 ? 12.117 -1.342 -0.103 1 90.06 152 ILE A O 1
ATOM 1251 N N . SER A 1 153 ? 10.711 -1.783 1.521 1 84.81 153 SER A N 1
ATOM 1252 C CA . SER A 1 153 ? 11.305 -0.808 2.432 1 84.81 153 SER A CA 1
ATOM 1253 C C . SER A 1 153 ? 12.625 -1.312 3.006 1 84.81 153 SER A C 1
ATOM 1255 O O . SER A 1 153 ? 13.383 -0.545 3.604 1 84.81 153 SER A O 1
ATOM 1257 N N . HIS A 1 154 ? 12.906 -2.541 2.799 1 83.94 154 HIS A N 1
ATOM 1258 C CA . HIS A 1 154 ? 14.203 -3.039 3.244 1 83.94 154 HIS A CA 1
ATOM 1259 C C . HIS A 1 154 ? 15.344 -2.35 2.502 1 83.94 154 HIS A C 1
ATOM 1261 O O . HIS A 1 154 ? 15.25 -2.111 1.296 1 83.94 154 HIS A O 1
ATOM 1267 N N . LYS A 1 155 ? 16.375 -2.115 3.271 1 79.88 155 LYS A N 1
ATOM 1268 C CA . LYS A 1 155 ? 17.531 -1.466 2.654 1 79.88 155 LYS A CA 1
ATOM 1269 C C . LYS A 1 155 ? 18.359 -2.469 1.862 1 79.88 155 LYS A C 1
ATOM 1271 O O . LYS A 1 155 ? 18.984 -2.109 0.864 1 79.88 155 LYS A O 1
ATOM 1276 N N . SER A 1 156 ? 18.328 -3.645 2.289 1 87.44 156 SER A N 1
ATOM 1277 C CA . SER A 1 156 ? 19.125 -4.703 1.677 1 87.44 156 SER A CA 1
ATOM 1278 C C . SER A 1 156 ? 18.359 -5.41 0.571 1 87.44 156 SER A C 1
ATOM 1280 O O . SER A 1 156 ? 17.266 -5.926 0.806 1 87.44 156 SER A O 1
ATOM 1282 N N . ILE A 1 157 ? 19.016 -5.441 -0.572 1 90.81 157 ILE A N 1
ATOM 1283 C CA . ILE A 1 157 ? 18.406 -6.137 -1.702 1 90.81 157 ILE A CA 1
ATOM 1284 C C . ILE A 1 157 ? 18.234 -7.613 -1.362 1 90.81 157 ILE A C 1
ATOM 1286 O O . ILE A 1 157 ? 17.25 -8.234 -1.764 1 90.81 157 ILE A O 1
ATOM 1290 N N . THR A 1 158 ? 19.203 -8.148 -0.627 1 94.06 158 THR A N 1
ATOM 1291 C CA . THR A 1 158 ? 19.109 -9.539 -0.211 1 94.06 158 THR A CA 1
ATOM 1292 C C . THR A 1 158 ? 17.859 -9.781 0.633 1 94.06 158 THR A C 1
ATOM 1294 O O . THR A 1 158 ? 17.109 -10.719 0.383 1 94.06 158 THR A O 1
ATOM 1297 N N . ASN A 1 159 ? 17.625 -8.875 1.523 1 91.5 159 ASN A N 1
ATOM 1298 C CA . ASN A 1 159 ? 16.469 -9.016 2.398 1 91.5 159 ASN A CA 1
ATOM 1299 C C . ASN A 1 159 ? 15.164 -8.828 1.631 1 91.5 159 ASN A C 1
ATOM 1301 O O . ASN A 1 159 ? 14.172 -9.492 1.924 1 91.5 159 ASN A O 1
ATOM 1305 N N . ARG A 1 160 ? 15.18 -7.922 0.711 1 92.38 160 ARG A N 1
ATOM 1306 C CA . ARG A 1 160 ? 14 -7.746 -0.129 1 92.38 160 ARG A CA 1
ATOM 1307 C C . ARG A 1 160 ? 13.664 -9.031 -0.885 1 92.38 160 ARG A C 1
ATOM 1309 O O . ARG A 1 160 ? 12.516 -9.477 -0.891 1 92.38 160 ARG A O 1
ATOM 1316 N N . LEU A 1 161 ? 14.711 -9.594 -1.462 1 96.06 161 LEU A N 1
ATOM 1317 C CA . LEU A 1 161 ? 14.508 -10.797 -2.262 1 96.06 161 LEU A CA 1
ATOM 1318 C C . LEU A 1 161 ? 14 -11.945 -1.398 1 96.06 161 LEU A C 1
ATOM 1320 O O . LEU A 1 161 ? 13.039 -12.633 -1.767 1 96.06 161 LEU A O 1
ATOM 1324 N N . ILE A 1 162 ? 14.602 -12.109 -0.316 1 95.06 162 ILE A N 1
ATOM 1325 C CA . ILE A 1 162 ? 14.219 -13.188 0.585 1 95.06 162 ILE A CA 1
ATOM 1326 C C . ILE A 1 162 ? 12.773 -13 1.032 1 95.06 162 ILE A C 1
ATOM 1328 O O . ILE A 1 162 ? 11.977 -13.938 1.008 1 95.06 162 ILE A O 1
ATOM 1332 N N . SER A 1 163 ? 12.469 -11.797 1.44 1 93.44 163 SER A N 1
ATOM 1333 C CA . 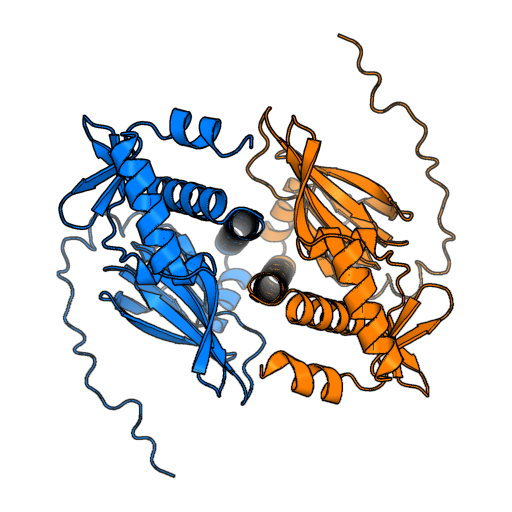SER A 1 163 ? 11.109 -11.492 1.877 1 93.44 163 SER A CA 1
ATOM 1334 C C . SER A 1 163 ? 10.109 -11.734 0.754 1 93.44 163 SER A C 1
ATOM 1336 O O . SER A 1 163 ? 9.008 -12.234 0.995 1 93.44 163 SER A O 1
ATOM 1338 N N . LEU A 1 164 ? 10.477 -11.352 -0.425 1 95 164 LEU A N 1
ATOM 1339 C CA . LEU A 1 164 ? 9.602 -11.578 -1.57 1 95 164 LEU A CA 1
ATOM 1340 C C . LEU A 1 164 ? 9.375 -13.07 -1.796 1 95 164 LEU A C 1
ATOM 1342 O O . LEU A 1 164 ? 8.242 -13.508 -2.01 1 95 164 LEU A O 1
ATOM 1346 N N . LEU A 1 165 ? 10.445 -13.844 -1.75 1 95.81 165 LEU A N 1
ATOM 1347 C CA . LEU A 1 165 ? 10.336 -15.281 -1.945 1 95.81 165 LEU A CA 1
ATOM 1348 C C . LEU A 1 165 ? 9.422 -15.906 -0.894 1 95.81 165 LEU A C 1
ATOM 1350 O O . LEU A 1 165 ? 8.617 -16.781 -1.209 1 95.81 165 LEU A O 1
ATOM 1354 N N . LEU A 1 166 ? 9.523 -15.43 0.271 1 93.62 166 LEU A N 1
ATOM 1355 C CA . LEU A 1 166 ? 8.688 -15.938 1.35 1 93.62 166 LEU A CA 1
ATOM 1356 C C . LEU A 1 166 ? 7.223 -15.578 1.117 1 93.62 166 LEU A C 1
ATOM 1358 O O . LEU A 1 166 ? 6.332 -16.406 1.344 1 93.62 166 LEU A O 1
ATOM 1362 N N . LEU A 1 167 ? 7.012 -14.422 0.711 1 92.12 167 LEU A N 1
ATOM 1363 C CA . LEU A 1 167 ? 5.656 -13.992 0.39 1 92.12 167 LEU A CA 1
ATOM 1364 C C . LEU A 1 167 ? 5.059 -14.859 -0.712 1 92.12 167 LEU A C 1
ATOM 1366 O O . LEU A 1 167 ? 3.926 -15.328 -0.588 1 92.12 167 LEU A O 1
ATOM 1370 N N . LEU A 1 168 ? 5.828 -15.047 -1.754 1 93.19 168 LEU A N 1
ATOM 1371 C CA . LEU A 1 168 ? 5.355 -15.836 -2.887 1 93.19 168 LEU A CA 1
ATOM 1372 C C . LEU A 1 168 ? 5.109 -17.281 -2.477 1 93.19 168 LEU A C 1
ATOM 1374 O O . LEU A 1 168 ? 4.18 -17.922 -2.971 1 93.19 168 LEU A O 1
ATOM 1378 N N . SER A 1 169 ? 5.949 -17.766 -1.617 1 93.62 169 SER A N 1
ATOM 1379 C CA . SER A 1 169 ? 5.793 -19.125 -1.139 1 93.62 169 SER A CA 1
ATOM 1380 C C . SER A 1 169 ? 4.52 -19.297 -0.317 1 93.62 169 SER A C 1
ATOM 1382 O O . SER A 1 169 ? 3.908 -20.359 -0.311 1 93.62 169 SER A O 1
ATOM 1384 N N . GLU A 1 170 ? 4.125 -18.281 0.392 1 89.44 170 GLU A N 1
ATOM 1385 C CA . GLU A 1 170 ? 2.928 -18.312 1.225 1 89.44 170 GLU A CA 1
ATOM 1386 C C . GLU A 1 170 ? 1.668 -18.438 0.373 1 89.44 170 GLU A C 1
ATOM 1388 O O . GLU A 1 170 ? 0.734 -19.156 0.742 1 89.44 170 GLU A O 1
ATOM 1393 N N . HIS A 1 171 ? 1.647 -17.859 -0.761 1 86.94 171 HIS A N 1
ATOM 1394 C CA . HIS A 1 171 ? 0.417 -17.766 -1.539 1 86.94 171 HIS A CA 1
ATOM 1395 C C . HIS A 1 171 ? 0.44 -18.719 -2.721 1 86.94 171 HIS A C 1
ATOM 1397 O O . HIS A 1 171 ? -0.614 -19.109 -3.236 1 86.94 171 HIS A O 1
ATOM 1403 N N . ASN A 1 172 ? 1.598 -19.125 -3.08 1 90.31 172 ASN A N 1
ATOM 1404 C CA . ASN A 1 172 ? 1.74 -19.984 -4.254 1 90.31 172 ASN A CA 1
ATOM 1405 C C . ASN A 1 172 ? 2.584 -21.219 -3.953 1 90.31 172 ASN A C 1
ATOM 1407 O O . ASN A 1 172 ? 3.111 -21.859 -4.867 1 90.31 172 ASN A O 1
ATOM 1411 N N . GLY A 1 173 ? 2.701 -21.469 -2.768 1 93.12 173 GLY A N 1
ATOM 1412 C CA . GLY A 1 173 ? 3.582 -22.562 -2.3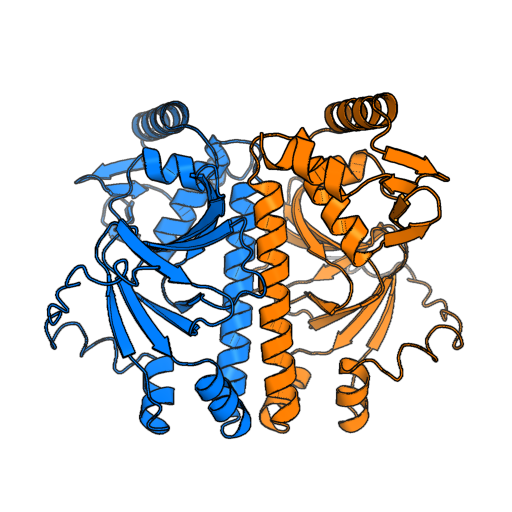65 1 93.12 173 GLY A CA 1
ATOM 1413 C C . GLY A 1 173 ? 2.904 -23.922 -2.387 1 93.12 173 GLY A C 1
ATOM 1414 O O . GLY A 1 173 ? 1.724 -24.031 -2.049 1 93.12 173 GLY A O 1
ATOM 1415 N N . ILE A 1 174 ? 3.674 -24.922 -2.754 1 94.31 174 ILE A N 1
ATOM 1416 C CA . ILE A 1 174 ? 3.283 -26.312 -2.664 1 94.31 174 ILE A CA 1
ATOM 1417 C C . ILE A 1 174 ? 4.273 -27.078 -1.779 1 94.31 174 ILE A C 1
ATOM 1419 O O . ILE A 1 174 ? 5.473 -27.109 -2.064 1 94.31 174 ILE A O 1
ATOM 1423 N N . SER A 1 175 ? 3.721 -27.641 -0.745 1 94.06 175 SER A N 1
ATOM 1424 C CA . SER A 1 175 ? 4.59 -28.391 0.159 1 94.06 175 SER A CA 1
ATOM 1425 C C . SER A 1 175 ? 5.145 -29.641 -0.517 1 94.06 175 SER A C 1
ATOM 1427 O O . SER A 1 175 ? 4.402 -30.391 -1.161 1 94.06 175 SER A O 1
ATOM 1429 N N . GLN A 1 176 ? 6.402 -29.797 -0.338 1 93.69 176 GLN A N 1
ATOM 1430 C CA . GLN A 1 176 ? 7.105 -30.969 -0.821 1 93.69 176 GLN A CA 1
ATOM 1431 C C . GLN A 1 176 ? 8.031 -31.547 0.25 1 93.69 176 GLN A C 1
ATOM 1433 O O . GLN A 1 176 ? 8.188 -30.953 1.32 1 93.69 176 GLN A O 1
ATOM 1438 N N . ASN A 1 177 ? 8.648 -32.688 -0.007 1 92.06 177 ASN A N 1
ATOM 1439 C CA . ASN A 1 177 ? 9.523 -33.344 0.949 1 92.06 177 ASN A CA 1
ATOM 1440 C C . ASN A 1 177 ? 10.742 -32.5 1.29 1 92.06 177 ASN A C 1
ATOM 1442 O O . ASN A 1 177 ? 11.219 -32.5 2.426 1 92.06 177 ASN A O 1
ATOM 1446 N N . ASN A 1 178 ? 11.148 -31.828 0.303 1 92.5 178 ASN A N 1
ATOM 1447 C CA . ASN A 1 178 ? 12.383 -31.078 0.505 1 92.5 178 ASN A CA 1
ATOM 1448 C C . ASN A 1 178 ? 12.109 -29.609 0.772 1 92.5 178 ASN A C 1
ATOM 1450 O O . ASN A 1 178 ? 13.016 -28.781 0.686 1 92.5 178 ASN A O 1
ATOM 1454 N N . GLY A 1 179 ? 10.859 -29.281 1.025 1 95.06 179 GLY A N 1
ATOM 1455 C CA . GLY A 1 179 ? 10.562 -27.891 1.325 1 95.06 179 GLY A CA 1
ATOM 1456 C C . GLY A 1 179 ? 9.289 -27.391 0.652 1 95.06 179 GLY A C 1
ATOM 1457 O O . GLY A 1 179 ? 8.328 -28.156 0.495 1 95.06 179 GLY A O 1
ATOM 1458 N N . ILE A 1 180 ? 9.281 -26.078 0.368 1 96.5 180 ILE A N 1
ATOM 1459 C CA . ILE A 1 180 ? 8.125 -25.469 -0.267 1 96.5 180 ILE A CA 1
ATOM 1460 C C . ILE A 1 180 ? 8.484 -25 -1.678 1 96.5 180 ILE A C 1
ATOM 1462 O O . ILE A 1 180 ? 9.383 -24.188 -1.856 1 96.5 180 ILE A O 1
ATOM 1466 N N . LEU A 1 181 ? 7.793 -25.562 -2.658 1 96.75 181 LEU A N 1
ATOM 1467 C CA . LEU A 1 181 ? 7.965 -25.156 -4.047 1 96.75 181 LEU A CA 1
ATOM 1468 C C . LEU A 1 181 ? 7.082 -23.969 -4.375 1 96.75 181 LEU A C 1
ATOM 1470 O O . LEU A 1 181 ? 5.875 -23.984 -4.141 1 96.75 181 LEU A O 1
ATOM 1474 N N . ILE A 1 182 ? 7.68 -22.859 -4.785 1 95.38 182 ILE A N 1
ATOM 1475 C CA . ILE A 1 182 ? 6.898 -21.734 -5.301 1 95.38 182 ILE A CA 1
ATOM 1476 C C . ILE A 1 182 ? 6.391 -22.078 -6.703 1 95.38 182 ILE A C 1
ATOM 1478 O O . ILE A 1 182 ? 7.168 -22.109 -7.66 1 95.38 182 ILE A O 1
ATOM 1482 N N . ASP A 1 183 ? 5.125 -22.266 -6.816 1 92.94 183 ASP A N 1
ATOM 1483 C CA . ASP A 1 183 ? 4.535 -22.781 -8.055 1 92.94 183 ASP A CA 1
ATOM 1484 C C . ASP A 1 183 ? 4.348 -21.641 -9.07 1 92.94 183 ASP A C 1
ATOM 1486 O O . ASP A 1 183 ? 3.244 -21.438 -9.578 1 92.94 183 ASP A O 1
ATOM 1490 N N . LEU A 1 184 ? 5.395 -20.938 -9.344 1 92.94 184 LEU A N 1
ATOM 1491 C CA . LEU A 1 184 ? 5.484 -19.875 -10.336 1 92.94 184 LEU A CA 1
ATOM 1492 C C . LEU A 1 184 ? 6.809 -19.953 -11.094 1 92.94 184 LEU A C 1
ATOM 1494 O O . LEU A 1 184 ? 7.848 -20.25 -10.508 1 92.94 184 LEU A O 1
ATOM 1498 N N . THR A 1 185 ? 6.719 -19.781 -12.367 1 90.62 185 THR A N 1
ATOM 1499 C CA . THR A 1 185 ? 7.938 -19.609 -13.148 1 90.62 185 THR A CA 1
ATOM 1500 C C . THR A 1 185 ? 8.312 -18.125 -13.242 1 90.62 185 THR A C 1
ATOM 1502 O O . THR A 1 185 ? 7.766 -17.391 -14.062 1 90.62 185 THR A O 1
ATOM 1505 N N . ILE A 1 186 ? 9.156 -17.734 -12.32 1 90.12 186 ILE A N 1
ATOM 1506 C CA . ILE A 1 186 ? 9.539 -16.328 -12.289 1 90.12 186 ILE A CA 1
ATOM 1507 C C . ILE A 1 186 ? 11.016 -16.188 -12.641 1 90.12 186 ILE A C 1
ATOM 1509 O O . ILE A 1 186 ? 11.875 -16.859 -12.062 1 90.12 186 ILE A O 1
ATOM 1513 N N . THR A 1 187 ? 11.344 -15.383 -13.594 1 91.75 187 THR A N 1
ATOM 1514 C CA . THR A 1 187 ? 12.734 -15.18 -14 1 91.75 187 THR A CA 1
ATOM 1515 C C . THR A 1 187 ? 13.438 -14.227 -13.039 1 91.75 187 THR A C 1
ATOM 1517 O O . THR A 1 187 ? 12.789 -13.484 -12.297 1 91.75 187 THR A O 1
ATOM 1520 N N . HIS A 1 188 ? 14.727 -14.281 -13.055 1 95.19 188 HIS A N 1
ATOM 1521 C CA . HIS A 1 188 ? 15.516 -13.344 -12.258 1 95.19 188 HIS A CA 1
ATOM 1522 C C . HIS A 1 188 ? 15.227 -11.906 -12.664 1 95.19 188 HIS A C 1
ATOM 1524 O O . HIS A 1 188 ? 15.25 -11 -11.82 1 95.19 188 HIS A O 1
ATOM 1530 N N . LYS A 1 189 ? 14.969 -11.766 -13.906 1 93.38 189 LYS A N 1
ATOM 1531 C CA . LYS A 1 189 ? 14.641 -10.438 -14.414 1 93.38 189 LYS A CA 1
ATOM 1532 C C . LYS A 1 189 ? 13.375 -9.891 -13.758 1 93.38 189 LYS A C 1
ATOM 1534 O O . LYS A 1 189 ? 13.344 -8.742 -13.312 1 93.38 189 LYS A O 1
ATOM 1539 N N . VAL A 1 190 ? 12.391 -10.688 -13.695 1 92.38 190 VAL A N 1
ATOM 1540 C CA . VAL A 1 190 ? 11.117 -10.266 -13.117 1 92.38 190 VAL A CA 1
ATOM 1541 C C . VAL A 1 190 ? 11.289 -10.023 -11.617 1 92.38 190 VAL A C 1
ATOM 1543 O O . VAL A 1 190 ? 10.773 -9.039 -11.078 1 92.38 190 VAL A O 1
ATOM 1546 N N . LEU A 1 191 ? 11.977 -10.891 -10.953 1 95.31 191 LEU A N 1
ATOM 1547 C CA . LEU A 1 191 ? 12.266 -10.695 -9.539 1 95.31 191 LEU A CA 1
ATOM 1548 C C . LEU A 1 191 ? 12.969 -9.367 -9.297 1 95.31 191 LEU A C 1
ATOM 1550 O O . LEU A 1 191 ? 12.625 -8.633 -8.367 1 95.31 191 LEU A O 1
ATOM 1554 N N . ALA A 1 192 ? 13.922 -9.086 -10.164 1 95.06 192 ALA A N 1
ATOM 1555 C CA . ALA A 1 192 ? 14.68 -7.84 -10.078 1 95.06 192 ALA A CA 1
ATOM 1556 C C . ALA A 1 192 ? 13.766 -6.629 -10.234 1 95.06 192 ALA A C 1
ATOM 1558 O O . ALA A 1 192 ? 13.867 -5.656 -9.484 1 95.06 192 ALA A O 1
ATOM 1559 N N . GLN A 1 193 ? 12.875 -6.738 -11.117 1 91.25 193 GLN A N 1
ATOM 1560 C CA . GLN A 1 193 ? 11.93 -5.656 -11.367 1 91.25 193 GLN A CA 1
ATOM 1561 C C . GLN A 1 193 ? 11.016 -5.434 -10.164 1 91.25 193 GLN A C 1
ATOM 1563 O O . GLN A 1 193 ? 10.727 -4.293 -9.805 1 91.25 193 GLN A O 1
ATOM 1568 N N . ILE A 1 194 ? 10.609 -6.461 -9.57 1 93.5 194 ILE A N 1
ATOM 1569 C CA . ILE A 1 194 ? 9.664 -6.379 -8.461 1 93.5 194 ILE A CA 1
ATOM 1570 C C . ILE A 1 194 ? 10.32 -5.68 -7.273 1 93.5 194 ILE A C 1
ATOM 1572 O O . ILE A 1 194 ? 9.711 -4.809 -6.645 1 93.5 194 ILE A O 1
ATOM 1576 N N . ILE A 1 195 ? 11.516 -5.957 -7 1 92.44 195 ILE A N 1
ATOM 1577 C CA . ILE A 1 195 ? 12.094 -5.434 -5.766 1 92.44 195 ILE A CA 1
ATOM 1578 C C . ILE A 1 195 ? 12.992 -4.242 -6.078 1 92.44 195 ILE A C 1
ATOM 1580 O O . ILE A 1 195 ? 13.719 -3.76 -5.207 1 92.44 195 ILE A O 1
ATOM 1584 N N . GLY A 1 196 ? 12.992 -3.801 -7.301 1 88.12 196 GLY A N 1
ATOM 1585 C CA . GLY A 1 196 ? 13.727 -2.607 -7.684 1 88.12 196 GLY A CA 1
ATOM 1586 C C . GLY A 1 196 ? 15.227 -2.811 -7.695 1 88.12 196 GLY A C 1
ATOM 1587 O O . GLY A 1 196 ? 15.977 -2.008 -7.129 1 88.12 196 GLY A O 1
ATOM 1588 N N . SER A 1 197 ? 15.656 -3.799 -8.234 1 90.88 197 SER A N 1
ATOM 1589 C CA . SER A 1 197 ? 17.078 -4.137 -8.344 1 90.88 197 SER A CA 1
ATOM 1590 C C . SER A 1 197 ? 17.438 -4.5 -9.781 1 90.88 197 SER A C 1
ATOM 1592 O O . SER A 1 197 ? 16.703 -4.176 -10.711 1 90.88 197 SER A O 1
ATOM 1594 N N . ASN A 1 198 ? 18.609 -4.922 -9.984 1 92.94 198 ASN A N 1
ATOM 1595 C CA . ASN A 1 198 ? 19.031 -5.391 -11.297 1 92.94 198 ASN A CA 1
ATOM 1596 C C . ASN A 1 198 ? 19.219 -6.906 -11.32 1 92.94 198 ASN A C 1
ATOM 1598 O O . ASN A 1 198 ? 19.375 -7.531 -10.273 1 92.94 198 ASN A O 1
ATOM 1602 N N . ARG A 1 199 ? 19.156 -7.395 -12.531 1 94.81 199 ARG A N 1
ATOM 1603 C CA . ARG A 1 199 ? 19.203 -8.844 -12.734 1 94.81 199 ARG A CA 1
ATOM 1604 C C . ARG A 1 199 ? 20.516 -9.43 -12.234 1 94.81 199 ARG A C 1
ATOM 1606 O O . ARG A 1 199 ? 20.531 -10.531 -11.688 1 94.81 199 ARG A O 1
ATOM 1613 N N . VAL A 1 200 ? 21.562 -8.727 -12.391 1 96.94 200 VAL A N 1
ATOM 1614 C CA . VAL A 1 200 ? 22.891 -9.211 -12.008 1 96.94 200 VAL A CA 1
ATOM 1615 C C . VAL A 1 200 ? 22.938 -9.453 -10.5 1 96.94 200 VAL A C 1
ATOM 1617 O O . VAL A 1 200 ? 23.391 -10.516 -10.055 1 96.94 200 VAL A O 1
ATOM 1620 N N . SER A 1 201 ? 22.375 -8.531 -9.75 1 96.44 201 SER A N 1
ATOM 1621 C CA . SER A 1 201 ? 22.344 -8.648 -8.297 1 96.44 201 SER A CA 1
ATOM 1622 C C . SER A 1 201 ? 21.469 -9.82 -7.855 1 96.44 201 SER A C 1
ATOM 1624 O O . SER A 1 201 ? 21.859 -10.578 -6.961 1 96.44 201 SER A O 1
ATOM 1626 N N . ILE A 1 202 ? 20.406 -9.984 -8.5 1 97.31 202 ILE A N 1
ATOM 1627 C CA . ILE A 1 202 ? 19.484 -11.055 -8.141 1 97.31 202 ILE A CA 1
ATOM 1628 C C . ILE A 1 202 ? 20.141 -12.406 -8.414 1 97.31 202 ILE A C 1
ATOM 1630 O O . ILE A 1 202 ? 20.062 -13.32 -7.582 1 97.31 202 ILE A O 1
ATOM 1634 N N . THR A 1 203 ? 20.734 -12.508 -9.531 1 97.56 203 THR A N 1
ATOM 1635 C CA . THR A 1 203 ? 21.406 -13.742 -9.898 1 97.56 203 THR A CA 1
ATOM 1636 C C . THR A 1 203 ? 22.469 -14.102 -8.867 1 97.56 203 THR A C 1
ATOM 1638 O O . THR A 1 203 ? 22.594 -15.266 -8.469 1 97.56 203 THR A O 1
ATOM 1641 N N . ARG A 1 204 ? 23.156 -13.094 -8.438 1 97.88 204 ARG A N 1
ATOM 1642 C CA . ARG A 1 204 ? 24.203 -13.312 -7.445 1 97.88 204 ARG A CA 1
ATOM 1643 C C . ARG A 1 204 ? 23.609 -13.797 -6.125 1 97.88 204 ARG A C 1
ATOM 1645 O O . ARG A 1 204 ? 24.125 -14.734 -5.516 1 97.88 204 ARG A O 1
ATOM 1652 N N . ILE A 1 205 ? 22.594 -13.172 -5.715 1 97.12 205 ILE A N 1
ATOM 1653 C CA . ILE A 1 205 ? 21.984 -13.508 -4.438 1 97.12 205 ILE A CA 1
ATOM 1654 C C . ILE A 1 205 ? 21.375 -14.914 -4.512 1 97.12 205 ILE A C 1
ATOM 1656 O O . ILE A 1 205 ? 21.531 -15.711 -3.584 1 97.12 205 ILE A O 1
ATOM 1660 N N . ILE A 1 206 ? 20.688 -15.203 -5.586 1 97.31 206 ILE A N 1
ATOM 1661 C CA . ILE A 1 206 ? 20.078 -16.516 -5.777 1 97.31 206 ILE A CA 1
ATOM 1662 C C . ILE A 1 206 ? 21.172 -17.594 -5.766 1 97.31 206 ILE A C 1
ATOM 1664 O O . ILE A 1 206 ? 21.016 -18.625 -5.125 1 97.31 206 ILE A O 1
ATOM 1668 N N . SER A 1 207 ? 22.25 -17.312 -6.441 1 97.69 207 SER A N 1
ATOM 1669 C CA . SER A 1 207 ? 23.375 -18.25 -6.461 1 97.69 207 SER A CA 1
ATOM 1670 C C . SER A 1 207 ? 23.891 -18.5 -5.055 1 97.69 207 SER A C 1
ATOM 1672 O O . SER A 1 207 ? 24.172 -19.656 -4.691 1 97.69 207 SER A O 1
ATOM 1674 N N . LYS A 1 208 ? 24.047 -17.469 -4.332 1 96.56 208 LYS A N 1
ATOM 1675 C CA . LYS A 1 208 ? 24.516 -17.594 -2.951 1 96.56 208 LYS A CA 1
ATOM 1676 C C . LYS A 1 208 ? 23.547 -18.422 -2.117 1 96.56 208 LYS A C 1
ATOM 1678 O O . LYS A 1 208 ? 23.969 -19.266 -1.314 1 96.56 208 LYS A O 1
ATOM 1683 N N . LEU A 1 209 ? 22.297 -18.188 -2.275 1 96.12 209 LEU A N 1
ATOM 1684 C CA . LEU A 1 209 ? 21.266 -18.906 -1.524 1 96.12 209 LEU A CA 1
ATOM 1685 C C . LEU A 1 209 ? 21.266 -20.375 -1.894 1 96.12 209 LEU A C 1
ATOM 1687 O O . LEU A 1 209 ? 21.016 -21.234 -1.042 1 96.12 209 LEU A O 1
ATOM 1691 N N . ILE A 1 210 ? 21.547 -20.688 -3.15 1 96.62 210 ILE A N 1
ATOM 1692 C CA . ILE A 1 210 ? 21.641 -22.062 -3.617 1 96.62 210 ILE A CA 1
ATOM 1693 C C . ILE A 1 210 ? 22.875 -22.734 -3.004 1 96.62 210 ILE A C 1
ATOM 1695 O O . ILE A 1 210 ? 22.797 -23.844 -2.484 1 96.62 210 ILE A O 1
ATOM 1699 N N . HIS A 1 211 ? 23.953 -22.016 -3.02 1 96.75 211 HIS A N 1
ATOM 1700 C CA . HIS A 1 211 ? 25.203 -22.547 -2.502 1 96.75 211 HIS A CA 1
ATOM 1701 C C . HIS A 1 211 ? 25.109 -22.859 -1.014 1 96.75 211 HIS A C 1
ATOM 1703 O O . HIS A 1 211 ? 25.688 -23.844 -0.539 1 96.75 211 HIS A O 1
ATOM 1709 N N . THR A 1 212 ? 24.375 -22.047 -0.333 1 94.12 212 THR A N 1
ATOM 1710 C CA . THR A 1 212 ? 24.234 -22.25 1.105 1 94.12 212 THR A CA 1
ATOM 1711 C C . THR A 1 212 ? 23.078 -23.203 1.409 1 94.12 212 THR A C 1
ATOM 1713 O O . THR A 1 212 ? 22.719 -23.406 2.572 1 94.12 212 THR A O 1
ATOM 1716 N N . LYS A 1 213 ? 22.375 -23.672 0.451 1 94.5 213 LYS A N 1
ATOM 1717 C CA . LYS A 1 213 ? 21.359 -24.719 0.511 1 94.5 213 LYS A CA 1
ATOM 1718 C C . LYS A 1 213 ? 20.078 -24.219 1.157 1 94.5 213 LYS A C 1
ATOM 1720 O O . LYS A 1 213 ? 19.344 -24.969 1.796 1 94.5 213 LYS A O 1
ATOM 1725 N N . PHE A 1 214 ? 19.875 -22.938 1.072 1 95.31 214 PHE A N 1
ATOM 1726 C CA . PHE A 1 214 ? 18.625 -22.391 1.56 1 95.31 214 PHE A CA 1
ATOM 1727 C C . PHE A 1 214 ? 17.5 -22.594 0.541 1 95.31 214 PHE A C 1
ATOM 1729 O O . PHE A 1 214 ? 16.344 -22.781 0.912 1 95.31 214 PHE A O 1
ATOM 1736 N N . ILE A 1 215 ? 17.922 -22.469 -0.752 1 97.06 215 ILE A N 1
ATOM 1737 C CA . ILE A 1 215 ? 16.938 -22.656 -1.815 1 97.06 215 ILE A CA 1
ATOM 1738 C C . ILE A 1 215 ? 17.531 -23.547 -2.906 1 97.06 215 ILE A C 1
ATOM 1740 O O . ILE A 1 215 ? 18.734 -23.812 -2.91 1 97.06 215 ILE A O 1
ATOM 1744 N N . SER A 1 216 ? 16.766 -24.109 -3.75 1 96.56 216 SER A N 1
ATOM 1745 C CA . SER A 1 216 ? 17.156 -24.828 -4.957 1 96.56 216 SER A CA 1
ATOM 1746 C C . SER A 1 216 ? 16.203 -24.531 -6.109 1 96.56 216 SER A C 1
ATOM 1748 O O . SER A 1 216 ? 15.156 -23.906 -5.91 1 96.56 216 SER A O 1
ATOM 1750 N N . MET A 1 217 ? 16.625 -24.859 -7.281 1 93.75 217 MET A N 1
ATOM 1751 C CA . MET A 1 217 ? 15.797 -24.672 -8.469 1 93.75 217 MET A CA 1
ATOM 1752 C C . MET A 1 217 ? 15.289 -26 -9.008 1 93.75 217 MET A C 1
ATOM 1754 O O . MET A 1 217 ? 16.031 -26.984 -9.031 1 93.75 217 MET A O 1
ATOM 1758 N N . GLN A 1 218 ? 14.039 -26.016 -9.32 1 91.69 218 GLN A N 1
ATOM 1759 C CA . GLN A 1 218 ? 13.414 -27.172 -9.961 1 91.69 218 GLN A CA 1
ATOM 1760 C C . GLN A 1 218 ? 12.5 -26.734 -11.109 1 91.69 218 GLN A C 1
ATOM 1762 O O . GLN A 1 218 ? 11.469 -26.094 -10.875 1 91.69 218 GLN A O 1
ATOM 1767 N N . LYS A 1 219 ? 12.812 -27.094 -12.352 1 90.06 219 LYS A N 1
ATOM 1768 C CA . LYS A 1 219 ? 12.031 -26.734 -13.531 1 90.06 219 LYS A CA 1
ATOM 1769 C C . LYS A 1 219 ? 11.734 -25.234 -13.57 1 90.06 219 LYS A C 1
ATOM 1771 O O . LYS A 1 219 ? 10.586 -24.828 -13.711 1 90.06 219 LYS A O 1
ATOM 1776 N N . LYS A 1 220 ? 12.648 -24.422 -13.281 1 89.62 220 LYS A N 1
ATOM 1777 C CA . LYS A 1 220 ? 12.602 -22.969 -13.352 1 89.62 220 LYS A CA 1
ATOM 1778 C C . LYS A 1 220 ? 11.797 -22.391 -12.188 1 89.62 220 LYS A C 1
ATOM 1780 O O . LYS A 1 220 ? 11.422 -21.203 -12.211 1 89.62 220 LYS A O 1
ATOM 1785 N N . LYS A 1 221 ? 11.531 -23.266 -11.219 1 94.81 221 LYS A N 1
ATOM 1786 C CA . LYS A 1 221 ? 10.812 -22.828 -10.031 1 94.81 221 LYS A CA 1
ATOM 1787 C C . LYS A 1 221 ? 11.703 -22.891 -8.797 1 94.81 221 LYS A C 1
ATOM 1789 O O . LYS A 1 221 ? 12.594 -23.734 -8.711 1 94.81 221 LYS A O 1
ATOM 1794 N N . VAL A 1 222 ? 11.43 -22.078 -7.859 1 96.5 222 VAL A N 1
ATOM 1795 C CA . VAL A 1 222 ? 12.266 -21.969 -6.664 1 96.5 222 VAL A CA 1
ATOM 1796 C C . VAL A 1 222 ? 11.703 -22.859 -5.559 1 96.5 222 VAL A C 1
ATOM 1798 O O . VAL A 1 222 ? 10.492 -22.875 -5.328 1 96.5 222 VAL A O 1
ATOM 1801 N N . ILE A 1 223 ? 12.531 -23.641 -4.949 1 97.19 223 ILE A N 1
ATOM 1802 C CA . ILE A 1 223 ? 12.18 -24.406 -3.756 1 97.19 223 ILE A CA 1
ATOM 1803 C C . ILE A 1 223 ? 12.859 -23.797 -2.531 1 97.19 223 ILE A C 1
ATOM 1805 O O . ILE A 1 223 ? 14.078 -23.625 -2.51 1 97.19 223 ILE A O 1
ATOM 1809 N N . ILE A 1 224 ? 12.094 -23.453 -1.562 1 97.12 224 ILE A N 1
ATOM 1810 C CA . ILE A 1 224 ? 12.625 -22.984 -0.285 1 97.12 224 ILE A CA 1
ATOM 1811 C C . ILE A 1 224 ? 12.695 -24.141 0.699 1 97.12 224 ILE A C 1
ATOM 1813 O O . ILE A 1 224 ? 11.664 -24.703 1.091 1 97.12 224 ILE A O 1
ATOM 1817 N N . HIS A 1 225 ? 13.828 -24.5 1.152 1 96.44 225 HIS A N 1
ATOM 1818 C CA . HIS A 1 225 ? 14.016 -25.703 1.945 1 96.44 225 HIS A CA 1
ATOM 1819 C C . HIS A 1 225 ? 13.555 -25.5 3.385 1 96.44 225 HIS A C 1
ATOM 1821 O O . HIS A 1 225 ? 12.953 -26.391 3.982 1 96.44 225 HIS A O 1
ATOM 1827 N N . ASP A 1 226 ? 13.844 -24.375 3.992 1 91.38 226 ASP A N 1
ATOM 1828 C CA . ASP A 1 226 ? 13.438 -24.031 5.352 1 91.38 226 ASP A CA 1
ATOM 1829 C C . ASP A 1 226 ? 13.031 -22.562 5.453 1 91.38 226 ASP A C 1
ATOM 1831 O O . ASP A 1 226 ? 13.852 -21.719 5.777 1 91.38 226 ASP A O 1
ATOM 1835 N N . PRO A 1 227 ? 11.742 -22.391 5.281 1 89.56 227 PRO A N 1
ATOM 1836 C CA . PRO A 1 227 ? 11.281 -21 5.312 1 89.56 227 PRO A CA 1
ATOM 1837 C C . PRO A 1 227 ? 11.555 -20.312 6.648 1 89.56 227 PRO A C 1
ATOM 1839 O O . PRO A 1 227 ? 11.828 -19.109 6.684 1 89.56 227 PRO A O 1
ATOM 1842 N N . ILE A 1 228 ? 11.5 -21.031 7.711 1 86.06 228 ILE A N 1
ATOM 1843 C CA . ILE A 1 228 ? 11.727 -20.484 9.039 1 86.06 228 ILE A CA 1
ATOM 1844 C C . ILE A 1 228 ? 13.188 -20.078 9.188 1 86.06 228 ILE A C 1
ATOM 1846 O O . ILE A 1 228 ? 13.484 -18.953 9.594 1 86.06 228 ILE A O 1
ATOM 1850 N N . LEU A 1 229 ? 14.047 -20.953 8.836 1 86.06 229 LEU A N 1
ATOM 1851 C CA . LEU A 1 229 ? 15.477 -20.672 8.914 1 86.06 229 LEU A CA 1
ATOM 1852 C C . LEU A 1 229 ? 15.852 -19.516 7.992 1 86.06 229 LEU A C 1
ATOM 1854 O O . LEU A 1 229 ? 16.672 -18.672 8.352 1 86.06 229 LEU A O 1
ATOM 1858 N N . LEU A 1 230 ? 15.242 -19.5 6.84 1 89.75 230 LEU A N 1
ATOM 1859 C CA . LEU A 1 230 ? 15.516 -18.438 5.875 1 89.75 230 LEU A CA 1
ATOM 1860 C C . LEU A 1 230 ? 15.078 -17.078 6.418 1 89.75 230 LEU A C 1
ATOM 1862 O O . LEU A 1 230 ? 15.805 -16.094 6.281 1 89.75 230 LEU A O 1
ATOM 1866 N N . SER A 1 231 ? 13.961 -17.016 7.051 1 84.81 231 SER A N 1
ATOM 1867 C CA . SER A 1 231 ? 13.43 -15.781 7.617 1 84.81 231 SER A CA 1
ATOM 1868 C C . SER A 1 231 ? 14.289 -15.289 8.781 1 84.81 231 SER A C 1
ATOM 1870 O O . SER A 1 231 ? 14.5 -14.086 8.938 1 84.81 231 SER A O 1
ATOM 1872 N N . GLN A 1 232 ? 14.797 -16.188 9.547 1 81.06 232 GLN A N 1
ATOM 1873 C CA . GLN A 1 232 ? 15.57 -15.867 10.742 1 81.06 232 GLN A CA 1
ATOM 1874 C C . GLN A 1 232 ? 16.969 -15.359 10.375 1 81.06 232 GLN A C 1
ATOM 1876 O O . GLN A 1 232 ? 17.484 -14.453 11.016 1 81.06 232 GLN A O 1
ATOM 1881 N N . ARG A 1 233 ? 17.422 -15.992 9.469 1 75.19 233 ARG A N 1
ATOM 1882 C CA . ARG A 1 233 ? 18.781 -15.672 9.07 1 75.19 233 ARG A CA 1
ATOM 1883 C C . ARG A 1 233 ? 18.859 -14.281 8.453 1 75.19 233 ARG A C 1
ATOM 1885 O O . ARG A 1 233 ? 19.859 -13.578 8.594 1 75.19 233 ARG A O 1
ATOM 1892 N N . PHE A 1 234 ? 17.781 -13.797 7.84 1 70.44 234 PHE A N 1
ATOM 1893 C CA . PHE A 1 234 ? 17.906 -12.562 7.078 1 70.44 234 PHE A CA 1
ATOM 1894 C C . PHE A 1 234 ? 16.922 -11.516 7.57 1 70.44 234 PHE A C 1
ATOM 1896 O O . PHE A 1 234 ? 17.078 -10.32 7.289 1 70.44 234 PHE A O 1
ATOM 1903 N N . SER A 1 235 ? 15.844 -11.828 8.125 1 59.5 235 SER A N 1
ATOM 1904 C CA . SER A 1 235 ? 14.938 -10.797 8.633 1 59.5 235 SER A CA 1
ATOM 1905 C C . SER A 1 235 ? 15.594 -9.969 9.727 1 59.5 235 SER A C 1
ATOM 1907 O O . SER A 1 235 ? 15.273 -8.789 9.898 1 59.5 235 SER A O 1
ATOM 1909 N N . ASN A 1 236 ? 16.531 -10.602 10.609 1 51.28 236 ASN A N 1
ATOM 1910 C CA . ASN A 1 236 ? 17.109 -9.992 11.797 1 51.28 236 ASN A CA 1
ATOM 1911 C C . ASN A 1 236 ? 18.359 -9.172 11.445 1 51.28 236 ASN A C 1
ATOM 1913 O O . ASN A 1 236 ? 19 -8.609 12.336 1 51.28 236 ASN A O 1
ATOM 1917 N N . ARG A 1 237 ? 18.734 -9.18 10.273 1 47.19 237 ARG A N 1
ATOM 1918 C CA . ARG A 1 237 ? 19.969 -8.43 10.031 1 47.19 237 ARG A CA 1
ATOM 1919 C C . ARG A 1 237 ? 19.672 -7.113 9.32 1 47.19 237 ARG A C 1
ATOM 1921 O O . ARG A 1 237 ? 18.781 -7.043 8.477 1 47.19 237 ARG A O 1
ATOM 1928 N N . MET B 1 1 ? 4.027 -10.141 37.094 1 23.42 1 MET B N 1
ATOM 1929 C CA . MET B 1 1 ? 4.684 -9.508 35.938 1 23.42 1 MET B CA 1
ATOM 1930 C C . MET B 1 1 ? 4.023 -8.172 35.625 1 23.42 1 MET B C 1
ATOM 1932 O O . MET B 1 1 ? 2.824 -8.117 35.344 1 23.42 1 MET B O 1
ATOM 1936 N N . ASN B 1 2 ? 4.469 -6.902 36.062 1 21.47 2 ASN B N 1
ATOM 1937 C CA . ASN B 1 2 ? 3.961 -5.594 36.469 1 21.47 2 ASN B CA 1
ATOM 1938 C C . ASN B 1 2 ? 3.549 -4.758 35.25 1 21.47 2 ASN B C 1
ATOM 1940 O O . ASN B 1 2 ? 4.254 -4.727 34.25 1 21.47 2 ASN B O 1
ATOM 1944 N N . ASN B 1 3 ? 2.258 -4.453 35.094 1 22.52 3 ASN B N 1
ATOM 1945 C CA . ASN B 1 3 ? 1.313 -3.732 34.219 1 22.52 3 ASN B CA 1
ATOM 1946 C C . ASN B 1 3 ? 1.715 -2.27 34.062 1 22.52 3 ASN B C 1
ATOM 1948 O O . ASN B 1 3 ? 0.886 -1.372 34.219 1 22.52 3 ASN B O 1
ATOM 1952 N N . HIS B 1 4 ? 2.988 -1.883 34.281 1 24.05 4 HIS B N 1
ATOM 1953 C CA . HIS B 1 4 ? 3.334 -0.486 34.531 1 24.05 4 HIS B CA 1
ATOM 1954 C C . HIS B 1 4 ? 3.113 0.359 33.281 1 24.05 4 HIS B C 1
ATOM 1956 O O . HIS B 1 4 ? 3.52 1.522 33.219 1 24.05 4 HIS B O 1
ATOM 1962 N N . TYR B 1 5 ? 2.973 -0.225 32.125 1 24.72 5 TYR B N 1
ATOM 1963 C CA . TYR B 1 5 ? 3.373 0.57 30.953 1 24.72 5 TYR B CA 1
ATOM 1964 C C . TYR B 1 5 ? 2.41 1.731 30.734 1 24.72 5 TYR B C 1
ATOM 1966 O O . TYR B 1 5 ? 2.689 2.635 29.938 1 24.72 5 TYR B O 1
ATOM 1974 N N . LEU B 1 6 ? 1.121 1.505 30.969 1 26.56 6 LEU B N 1
ATOM 1975 C CA . LEU B 1 6 ? 0.191 2.531 30.516 1 26.56 6 LEU B CA 1
ATOM 1976 C C . LEU B 1 6 ? 0.204 3.732 31.453 1 26.56 6 LEU B C 1
ATOM 1978 O O . LEU B 1 6 ? -0.663 4.605 31.375 1 26.56 6 LEU B O 1
ATOM 1982 N N . ASN B 1 7 ? 0.957 3.785 32.5 1 23.78 7 ASN B N 1
ATOM 1983 C CA . ASN B 1 7 ? 0.495 4.684 33.562 1 23.78 7 ASN B CA 1
ATOM 1984 C C . ASN B 1 7 ? 0.692 6.148 33.188 1 23.78 7 ASN B C 1
ATOM 1986 O O . ASN B 1 7 ? 0.572 7.039 34.031 1 23.78 7 ASN B O 1
ATOM 1990 N N . GLN B 1 8 ? 1.673 6.48 32.312 1 26.62 8 GLN B N 1
ATOM 1991 C CA . GLN B 1 8 ? 1.81 7.93 32.438 1 26.62 8 GLN B CA 1
ATOM 1992 C C . GLN B 1 8 ? 0.543 8.641 31.969 1 26.62 8 GLN B C 1
ATOM 1994 O O . GLN B 1 8 ? -0.112 8.195 31.016 1 26.62 8 GLN B O 1
ATOM 1999 N N . GLY B 1 9 ? -0.005 9.641 32.688 1 25.17 9 GLY B N 1
ATOM 2000 C CA . GLY B 1 9 ? -1.147 10.531 32.562 1 25.17 9 GLY B CA 1
ATOM 2001 C C . GLY B 1 9 ? -1.211 11.258 31.25 1 25.17 9 GLY B C 1
ATOM 2002 O O . GLY B 1 9 ? -0.405 12.156 30.984 1 25.17 9 GLY B O 1
ATOM 2003 N N . CYS B 1 10 ? -1.326 10.641 30.172 1 28.98 10 CYS B N 1
ATOM 2004 C CA . CYS B 1 10 ? -1.694 11.398 28.969 1 28.98 10 CYS B CA 1
ATOM 2005 C C . CYS B 1 10 ? -2.754 12.445 29.297 1 28.98 10 CYS B C 1
ATOM 2007 O O . CYS B 1 10 ? -3.865 12.102 29.703 1 28.98 10 CYS B O 1
ATOM 2009 N N . SER B 1 11 ? -2.203 13.547 29.844 1 26.67 11 SER B N 1
ATOM 2010 C CA . SER B 1 11 ? -3.074 14.703 30.047 1 26.67 11 SER B CA 1
ATOM 2011 C C . SER B 1 11 ? -3.977 14.922 28.844 1 26.67 11 SER B C 1
ATOM 2013 O O . SER B 1 11 ? -3.492 15.062 27.719 1 26.67 11 SER B O 1
ATOM 2015 N N . PHE B 1 12 ? -5.105 14.391 28.797 1 31.14 12 PHE B N 1
ATOM 2016 C CA . PHE B 1 12 ? -6.332 14.695 28.078 1 31.14 12 PHE B CA 1
ATOM 2017 C C . PHE B 1 12 ? -6.543 16.203 27.969 1 31.14 12 PHE B C 1
ATOM 2019 O O . PHE B 1 12 ? -7.223 16.797 28.797 1 31.14 12 PHE B O 1
ATOM 2026 N N . GLU B 1 13 ? -5.406 17 27.828 1 29.66 13 GLU B N 1
ATOM 2027 C CA . GLU B 1 13 ? -5.801 18.406 27.703 1 29.66 13 GLU B CA 1
ATOM 2028 C C . GLU B 1 13 ? -6.828 18.594 26.594 1 29.66 13 GLU B C 1
ATOM 2030 O O . GLU B 1 13 ? -6.703 18 25.516 1 29.66 13 GLU B O 1
ATOM 2035 N N . LYS B 1 14 ? -7.965 19.109 26.891 1 30.38 14 LYS B N 1
ATOM 2036 C CA . LYS B 1 14 ? -9.141 19.641 26.203 1 30.38 14 LYS B CA 1
ATOM 2037 C C . LYS B 1 14 ? -8.734 20.531 25.031 1 30.38 14 LYS B C 1
ATOM 2039 O O . LYS B 1 14 ? -8.172 21.609 25.234 1 30.38 14 LYS B O 1
ATOM 2044 N N . VAL B 1 15 ? -8.148 20.141 24.031 1 34.22 15 VAL B N 1
ATOM 2045 C CA . VAL B 1 15 ? -8.109 20.984 22.844 1 34.22 15 VAL B CA 1
ATOM 2046 C C . VAL B 1 15 ? -9.359 21.859 22.797 1 34.22 15 VAL B C 1
ATOM 2048 O O . VAL B 1 15 ? -10.484 21.375 22.938 1 34.22 15 VAL B O 1
ATOM 2051 N N . SER B 1 16 ? -9.242 23.125 22.781 1 31.11 16 SER B N 1
ATOM 2052 C CA . SER B 1 16 ? -10.312 24.125 22.828 1 31.11 16 SER B CA 1
ATOM 2053 C C . SER B 1 16 ? -11.398 23.797 21.797 1 31.11 16 SER B C 1
ATOM 2055 O O . SER B 1 16 ? -11.109 23.297 20.719 1 31.11 16 SER B O 1
ATOM 2057 N N . LYS B 1 17 ? -12.742 23.703 22.109 1 35.66 17 LYS B N 1
ATOM 2058 C CA . LYS B 1 17 ? -14.086 23.594 21.562 1 35.66 17 LYS B CA 1
ATOM 2059 C C . LYS B 1 17 ? -14.195 24.312 20.219 1 35.66 17 LYS B C 1
ATOM 2061 O O . LYS B 1 17 ? -15.008 23.938 19.375 1 35.66 17 LYS B O 1
ATOM 2066 N N . ASN B 1 18 ? -13.523 25.406 20 1 35.41 18 ASN B N 1
ATOM 2067 C CA . ASN B 1 18 ? -13.773 26.359 18.922 1 35.41 18 ASN B CA 1
ATOM 2068 C C . ASN B 1 18 ? -13.227 25.844 17.594 1 35.41 18 ASN B C 1
ATOM 2070 O O . ASN B 1 18 ? -13.828 26.078 16.531 1 35.41 18 ASN B O 1
ATOM 2074 N N . ILE B 1 19 ? -11.984 25.453 17.453 1 37.75 19 ILE B N 1
ATOM 2075 C CA . ILE B 1 19 ? -11.477 25.047 16.141 1 37.75 19 ILE B CA 1
ATOM 2076 C C . ILE B 1 19 ? -12.148 23.734 15.719 1 37.75 19 ILE B C 1
ATOM 2078 O O . ILE B 1 19 ? -12.18 23.406 14.531 1 37.75 19 ILE B O 1
ATOM 2082 N N . LEU B 1 20 ? -12.531 22.781 16.609 1 43.28 20 LEU B N 1
ATOM 2083 C CA . LEU B 1 20 ? -13.25 21.531 16.391 1 43.28 20 LEU B CA 1
ATOM 2084 C C . LEU B 1 20 ? -14.617 21.781 15.766 1 43.28 20 LEU B C 1
ATOM 2086 O O . LEU B 1 20 ? -15.219 20.859 15.211 1 43.28 20 LEU B O 1
ATOM 2090 N N . LYS B 1 21 ? -15.242 22.781 16.125 1 42.81 21 LYS B N 1
ATOM 2091 C CA . LYS B 1 21 ? -16.625 23.109 15.758 1 42.81 21 LYS B CA 1
ATOM 2092 C C . LYS B 1 21 ? -16.766 23.328 14.258 1 42.81 21 LYS B C 1
ATOM 2094 O O . LYS B 1 21 ? -17.766 22.953 13.656 1 42.81 21 LYS B O 1
ATOM 2099 N N . LYS B 1 22 ? -15.891 24.156 13.695 1 43.22 22 LYS B N 1
ATOM 2100 C CA . LYS B 1 22 ? -16.25 24.578 12.344 1 43.22 22 LYS B CA 1
ATOM 2101 C C . LYS B 1 22 ? -16.125 23.422 11.359 1 43.22 22 LYS B C 1
ATOM 2103 O O . LYS B 1 22 ? -17 23.234 10.508 1 43.22 22 LYS B O 1
ATOM 2108 N N . ASN B 1 23 ? -14.906 22.719 11.203 1 44.84 23 ASN B N 1
ATOM 2109 C CA . ASN B 1 23 ? -14.688 21.766 10.117 1 44.84 23 ASN B CA 1
ATOM 2110 C C . ASN B 1 23 ? -15.266 20.391 10.453 1 44.84 23 ASN B C 1
ATOM 2112 O O . ASN B 1 23 ? -15.242 19.484 9.625 1 44.84 23 ASN B O 1
ATOM 2116 N N . SER B 1 24 ? -15.562 20.109 11.68 1 48.47 24 SER B N 1
ATOM 2117 C CA . SER B 1 24 ? -16.094 18.828 12.133 1 48.47 24 SER B CA 1
ATOM 2118 C C . SER B 1 24 ? -17.531 18.625 11.641 1 48.47 24 SER B C 1
ATOM 2120 O O . SER B 1 24 ? -17.938 17.5 11.352 1 48.47 24 SER B O 1
ATOM 2122 N N . HIS B 1 25 ? -18.281 19.703 11.695 1 50.91 25 HIS B N 1
ATOM 2123 C CA . HIS B 1 25 ? -19.672 19.5 11.336 1 50.91 25 HIS B CA 1
ATOM 2124 C C . HIS B 1 25 ? -19.797 19 9.898 1 50.91 25 HIS B C 1
ATOM 2126 O O . HIS B 1 25 ? -20.766 18.328 9.555 1 50.91 25 HIS B O 1
ATOM 2132 N N . CYS B 1 26 ? -18.719 19.172 9.148 1 66.75 26 CYS B N 1
ATOM 2133 C CA . CYS B 1 26 ? -18.906 18.797 7.754 1 66.75 26 CYS B CA 1
ATOM 2134 C C . CYS B 1 26 ? -18.125 17.531 7.41 1 66.75 26 CYS B C 1
ATOM 2136 O O . CYS B 1 26 ? -18.047 17.141 6.246 1 66.75 26 CYS B O 1
ATOM 2138 N N . ASN B 1 27 ? -17.703 16.875 8.5 1 83.69 27 ASN B N 1
ATOM 2139 C CA . ASN B 1 27 ? -17 15.641 8.188 1 83.69 27 ASN B CA 1
ATOM 2140 C C . ASN B 1 27 ? -17.953 14.469 8.039 1 83.69 27 ASN B C 1
ATOM 2142 O O . ASN B 1 27 ? -18.766 14.203 8.922 1 83.69 27 ASN B O 1
ATOM 2146 N N . PRO B 1 28 ? -17.922 13.859 6.977 1 87.12 28 PRO B N 1
ATOM 2147 C CA . PRO B 1 28 ? -18.875 12.789 6.715 1 87.12 28 PRO B CA 1
ATOM 2148 C C . PRO B 1 28 ? -18.844 11.688 7.777 1 87.12 28 PRO B C 1
ATOM 2150 O O . PRO B 1 28 ? -19.891 11.125 8.117 1 87.12 28 PRO B O 1
ATOM 2153 N N . TRP B 1 29 ? -17.672 11.383 8.32 1 89.69 29 TRP B N 1
ATOM 2154 C CA . TRP B 1 29 ? -17.578 10.375 9.375 1 89.69 29 TRP B CA 1
ATOM 2155 C C . TRP B 1 29 ? -18.406 10.766 10.594 1 89.69 29 TRP B C 1
ATOM 2157 O O . TRP B 1 29 ? -19.172 9.961 11.109 1 89.69 29 TRP B O 1
ATOM 2167 N N . LEU B 1 30 ? -18.234 11.992 11.008 1 88.06 30 LEU B N 1
ATOM 2168 C CA . LEU B 1 30 ? -18.938 12.477 12.188 1 88.06 30 LEU B CA 1
ATOM 2169 C C . LEU B 1 30 ? -20.438 12.547 11.945 1 88.06 30 LEU B C 1
ATOM 2171 O O . LEU B 1 30 ? -21.234 12.25 12.836 1 88.06 30 LEU B O 1
ATOM 2175 N N . SER B 1 31 ? -20.781 12.953 10.75 1 86.62 31 SER B N 1
ATOM 2176 C CA . SER B 1 31 ? -22.203 12.984 10.391 1 86.62 31 SER B CA 1
ATOM 2177 C C . SER B 1 31 ? -22.828 11.602 10.508 1 86.62 31 SER B C 1
ATOM 2179 O O . SER B 1 31 ? -23.906 11.453 11.086 1 86.62 31 SER B O 1
ATOM 2181 N N . PHE B 1 32 ? -22.156 10.586 9.992 1 87.38 32 PHE B N 1
ATOM 2182 C CA . PHE B 1 32 ? -22.672 9.227 10.031 1 87.38 32 PHE B CA 1
ATOM 2183 C C . PHE B 1 32 ? -22.734 8.719 11.469 1 87.38 32 PHE B C 1
ATOM 2185 O O . PHE B 1 32 ? -23.734 8.133 11.883 1 87.38 32 PHE B O 1
ATOM 2192 N N . PHE B 1 33 ? -21.734 8.961 12.242 1 89.25 33 PHE B N 1
ATOM 2193 C CA . PHE B 1 33 ? -21.641 8.398 13.586 1 89.25 33 PHE B CA 1
ATOM 2194 C C . PHE B 1 33 ? -22.609 9.109 14.531 1 89.25 33 PHE B C 1
ATOM 2196 O O . PHE B 1 33 ? -23.156 8.492 15.438 1 89.25 33 PHE B O 1
ATOM 2203 N N . ASN B 1 34 ? -22.766 10.383 14.328 1 85.06 34 ASN B N 1
ATOM 2204 C CA . ASN B 1 34 ? -23.734 11.125 15.133 1 85.06 34 ASN B CA 1
ATOM 2205 C C . ASN B 1 34 ? -25.156 10.688 14.828 1 85.06 34 ASN B C 1
ATOM 2207 O O . ASN B 1 34 ? -25.984 10.57 15.734 1 85.06 34 ASN B O 1
ATOM 2211 N N . GLN B 1 35 ? -25.422 10.492 13.594 1 83.94 35 GLN B N 1
ATOM 2212 C CA . GLN B 1 35 ? -26.75 10.047 13.18 1 83.94 35 GLN B CA 1
ATOM 2213 C C . GLN B 1 35 ? -27.094 8.688 13.789 1 83.94 35 GLN B C 1
ATOM 2215 O O . GLN B 1 35 ? -28.25 8.43 14.141 1 83.94 35 GLN B O 1
ATOM 2220 N N . GLN B 1 36 ? -26.109 7.891 13.984 1 85.12 36 GLN B N 1
ATOM 2221 C CA . GLN B 1 36 ? -26.344 6.535 14.477 1 85.12 36 GLN B CA 1
ATOM 2222 C C . GLN B 1 36 ? -26.062 6.43 15.969 1 85.12 36 GLN B C 1
ATOM 2224 O O . GLN B 1 36 ? -26.172 5.355 16.562 1 85.12 36 GLN B O 1
ATOM 2229 N N . ASP B 1 37 ? -25.688 7.559 16.562 1 85.5 37 ASP B N 1
ATOM 2230 C CA . ASP B 1 37 ? -25.344 7.602 17.984 1 85.5 37 ASP B CA 1
ATOM 2231 C C . ASP B 1 37 ? -24.328 6.523 18.344 1 85.5 37 ASP B C 1
ATOM 2233 O O . ASP B 1 37 ? -24.5 5.805 19.328 1 85.5 37 ASP B O 1
ATOM 2237 N N . SER B 1 38 ? -23.422 6.355 17.5 1 87.69 38 SER B N 1
ATOM 2238 C CA . SER B 1 38 ? -22.391 5.336 17.688 1 87.69 38 SER B CA 1
ATOM 2239 C C . SER B 1 38 ? -21.281 5.828 18.609 1 87.69 38 SER B C 1
ATOM 2241 O O . SER B 1 38 ? -20.844 6.977 18.5 1 87.69 38 SER B O 1
ATOM 2243 N N . GLU B 1 39 ? -20.922 5.027 19.453 1 89.19 39 GLU B N 1
ATOM 2244 C CA . GLU B 1 39 ? -19.859 5.363 20.391 1 89.19 39 GLU B CA 1
ATOM 2245 C C . GLU B 1 39 ? -18.516 5.512 19.672 1 89.19 39 GLU B C 1
ATOM 2247 O O . GLU B 1 39 ? -18.094 4.605 18.953 1 89.19 39 GLU B O 1
ATOM 2252 N N . HIS B 1 40 ? -17.969 6.645 19.75 1 91.19 40 HIS B N 1
ATOM 2253 C CA . HIS B 1 40 ? -16.656 6.945 19.188 1 91.19 40 HIS B CA 1
ATOM 2254 C C . HIS B 1 40 ? -15.906 7.961 20.047 1 91.19 40 HIS B C 1
ATOM 2256 O O . HIS B 1 40 ? -16.5 8.578 20.938 1 91.19 40 HIS B O 1
ATOM 2262 N N . GLN B 1 41 ? -14.672 7.988 19.891 1 93.88 41 GLN B N 1
ATOM 2263 C CA . GLN B 1 41 ? -13.836 8.93 20.641 1 93.88 41 GLN B CA 1
ATOM 2264 C C . GLN B 1 41 ? -12.984 9.773 19.688 1 93.88 41 GLN B C 1
ATOM 2266 O O . GLN B 1 41 ? -12.461 9.266 18.703 1 93.88 41 GLN B O 1
ATOM 2271 N N . ILE B 1 42 ? -12.953 11.047 20.016 1 94.44 42 ILE B N 1
ATOM 2272 C CA . ILE B 1 42 ? -12.07 11.953 19.266 1 94.44 42 ILE B CA 1
ATOM 2273 C C . ILE B 1 42 ? -10.961 12.453 20.188 1 94.44 42 ILE B C 1
ATOM 2275 O O . ILE B 1 42 ? -11.219 12.844 21.328 1 94.44 42 ILE B O 1
ATOM 2279 N N . PHE B 1 43 ? -9.703 12.375 19.719 1 95.94 43 PHE B N 1
ATOM 2280 C CA . PHE B 1 43 ? -8.594 12.859 20.531 1 95.94 43 PHE B CA 1
ATOM 2281 C C . PHE B 1 43 ? -7.535 13.516 19.672 1 95.94 43 PHE B C 1
ATOM 2283 O O . PHE B 1 43 ? -7.508 13.32 18.453 1 95.94 43 PHE B O 1
ATOM 2290 N N . SER B 1 44 ? -6.75 14.305 20.297 1 96.81 44 SER B N 1
ATOM 2291 C CA . SER B 1 44 ? -5.684 15.031 19.609 1 96.81 44 SER B CA 1
ATOM 2292 C C . SER B 1 44 ? -4.316 14.43 19.922 1 96.81 44 SER B C 1
ATOM 2294 O O . SER B 1 44 ? -4.105 13.898 21.016 1 96.81 44 SER B O 1
ATOM 2296 N N . LEU B 1 45 ? -3.463 14.531 18.953 1 96.81 45 LEU B N 1
ATOM 2297 C CA . LEU B 1 45 ? -2.072 14.117 19.109 1 96.81 45 LEU B CA 1
ATOM 2298 C C . LEU B 1 45 ? -1.13 15.305 18.922 1 96.81 45 LEU B C 1
ATOM 2300 O O . LEU B 1 45 ? -1.375 16.172 18.094 1 96.81 45 LEU B O 1
ATOM 2304 N N . LYS B 1 46 ? -0.13 15.25 19.734 1 96.19 46 LYS B N 1
ATOM 2305 C CA . LYS B 1 46 ? 0.974 16.188 19.531 1 96.19 46 LYS B CA 1
ATOM 2306 C C . LYS B 1 46 ? 2.098 15.539 18.719 1 96.19 46 LYS B C 1
ATOM 2308 O O . LYS B 1 46 ? 2.104 14.32 18.531 1 96.19 46 LYS B O 1
ATOM 2313 N N . GLN B 1 47 ? 2.963 16.375 18.312 1 94 47 GLN B N 1
ATOM 2314 C CA . GLN B 1 47 ? 4.117 15.867 17.578 1 94 47 GLN B CA 1
ATOM 2315 C C . GLN B 1 47 ? 4.844 14.789 18.359 1 94 47 GLN B C 1
ATOM 2317 O O . GLN B 1 47 ? 5.09 14.953 19.562 1 94 47 GLN B O 1
ATOM 2322 N N . ASN B 1 48 ? 5.035 13.648 17.766 1 94.44 48 ASN B N 1
ATOM 2323 C CA . ASN B 1 48 ? 5.82 12.539 18.297 1 94.44 48 ASN B CA 1
ATOM 2324 C C . ASN B 1 48 ? 4.977 11.633 19.188 1 94.44 48 ASN B C 1
ATOM 2326 O O . ASN B 1 48 ? 5.48 10.656 19.75 1 94.44 48 ASN B O 1
ATOM 2330 N N . ASP B 1 49 ? 3.723 12.055 19.375 1 97.06 49 ASP B N 1
ATOM 2331 C CA . ASP B 1 49 ? 2.842 11.102 20.047 1 97.06 49 ASP B CA 1
ATOM 2332 C C . ASP B 1 49 ? 2.719 9.805 19.25 1 97.06 49 ASP B C 1
ATOM 2334 O O . ASP B 1 49 ? 2.746 9.828 18.016 1 97.06 49 ASP B O 1
ATOM 2338 N N . ILE B 1 50 ? 2.52 8.68 19.938 1 96.94 50 ILE B N 1
ATOM 2339 C CA . ILE B 1 50 ? 2.512 7.371 19.297 1 96.94 50 ILE B CA 1
ATOM 2340 C C . ILE B 1 50 ? 1.234 6.621 19.656 1 96.94 50 ILE B C 1
ATOM 2342 O O . ILE B 1 50 ? 0.804 6.648 20.812 1 96.94 50 ILE B O 1
ATOM 2346 N N . ILE B 1 51 ? 0.61 6.039 18.719 1 96.44 51 ILE B N 1
ATOM 2347 C CA . ILE B 1 51 ? -0.467 5.078 18.922 1 96.44 51 ILE B CA 1
ATOM 2348 C C . ILE B 1 51 ? 0.002 3.682 18.531 1 96.44 51 ILE B C 1
ATOM 2350 O O . ILE B 1 51 ? 0.415 3.465 17.391 1 96.44 51 ILE B O 1
ATOM 2354 N N . ILE B 1 52 ? -0.088 2.785 19.469 1 93.19 52 ILE B N 1
ATOM 2355 C CA . ILE B 1 52 ? 0.22 1.393 19.156 1 93.19 52 ILE B CA 1
ATOM 2356 C C . ILE B 1 52 ? -1.07 0.631 18.859 1 93.19 52 ILE B C 1
ATOM 2358 O O . ILE B 1 52 ? -2.076 0.814 19.562 1 93.19 52 ILE B O 1
ATOM 2362 N N . PHE B 1 53 ? -1.009 -0.154 17.828 1 88.81 53 PHE B N 1
ATOM 2363 C CA . PHE B 1 53 ? -2.223 -0.896 17.516 1 88.81 53 PHE B CA 1
ATOM 2364 C C . PHE B 1 53 ? -1.893 -2.328 17.094 1 88.81 53 PHE B C 1
ATOM 2366 O O . PHE B 1 53 ? -0.773 -2.613 16.672 1 88.81 53 PHE B O 1
ATOM 2373 N N . ASP B 1 54 ? -2.811 -3.234 17.375 1 84.44 54 ASP B N 1
ATOM 2374 C CA . ASP B 1 54 ? -2.697 -4.652 17.047 1 84.44 54 ASP B CA 1
ATOM 2375 C C . ASP B 1 54 ? -4.031 -5.211 16.562 1 84.44 54 ASP B C 1
ATOM 2377 O O . ASP B 1 54 ? -4.898 -4.457 16.109 1 84.44 54 ASP B O 1
ATOM 2381 N N . VAL B 1 55 ? -4.152 -6.527 16.484 1 79.62 55 VAL B N 1
ATOM 2382 C CA . VAL B 1 55 ? -5.305 -7.203 15.898 1 79.62 55 VAL B CA 1
ATOM 2383 C C . VAL B 1 55 ? -6.559 -6.883 16.703 1 79.62 55 VAL B C 1
ATOM 2385 O O . VAL B 1 55 ? -7.676 -7 16.203 1 79.62 55 VAL B O 1
ATOM 2388 N N . ASN B 1 56 ? -6.379 -6.426 17.859 1 78.38 56 ASN B N 1
ATOM 2389 C CA . ASN B 1 56 ? -7.527 -6.164 18.719 1 78.38 56 ASN B CA 1
ATOM 2390 C C . ASN B 1 56 ? -7.852 -4.676 18.781 1 78.38 56 ASN B C 1
ATOM 2392 O O . ASN B 1 56 ? -8.727 -4.258 19.547 1 78.38 56 ASN B O 1
ATOM 2396 N N . SER B 1 57 ? -7.199 -4.004 18 1 80.94 57 SER B N 1
ATOM 2397 C CA . SER B 1 57 ? -7.332 -2.555 18.125 1 80.94 57 SER B CA 1
ATOM 2398 C C . SER B 1 57 ? -8.562 -2.051 17.375 1 80.94 57 SER B C 1
ATOM 2400 O O . SER B 1 57 ? -9.242 -2.82 16.688 1 80.94 57 SER B O 1
ATOM 2402 N N . LYS B 1 58 ? -8.828 -0.764 17.562 1 90.06 58 LYS B N 1
ATOM 2403 C CA . LYS B 1 58 ? -9.93 -0.012 16.969 1 90.06 58 LYS B CA 1
ATOM 2404 C C . LYS B 1 58 ? -9.562 0.5 15.586 1 90.06 58 LYS B C 1
ATOM 2406 O O . LYS B 1 58 ? -8.414 0.356 15.148 1 90.06 58 LYS B O 1
ATOM 2411 N N . LEU B 1 59 ? -10.586 0.91 14.953 1 93.31 59 LEU B N 1
ATOM 2412 C CA . LEU B 1 59 ? -10.344 1.664 13.727 1 93.31 59 LEU B CA 1
ATOM 2413 C C . LEU B 1 59 ? -10.102 3.139 14.039 1 93.31 59 LEU B C 1
ATOM 2415 O O . LEU B 1 59 ? -10.852 3.746 14.805 1 93.31 59 LEU B O 1
ATOM 2419 N N . TYR B 1 60 ? -9.07 3.672 13.484 1 96.19 60 TYR B N 1
ATOM 2420 C CA . TYR B 1 60 ? -8.727 5.074 13.672 1 96.19 60 TYR B CA 1
ATOM 2421 C C . TYR B 1 60 ? -8.883 5.852 12.367 1 96.19 60 TYR B C 1
ATOM 2423 O O . TYR B 1 60 ? -8.43 5.398 11.312 1 96.19 60 TYR B O 1
ATOM 2431 N N . ILE B 1 61 ? -9.523 6.941 12.438 1 95.88 61 ILE B N 1
ATOM 2432 C CA . ILE B 1 61 ? -9.711 7.824 11.297 1 95.88 61 ILE B CA 1
ATOM 2433 C C . ILE B 1 61 ? -9.016 9.164 11.555 1 95.88 61 ILE B C 1
ATOM 2435 O O . ILE B 1 61 ? -9.25 9.797 12.578 1 95.88 61 ILE B O 1
ATOM 2439 N N . ILE B 1 62 ? -8.203 9.516 10.617 1 96.25 62 ILE B N 1
ATOM 2440 C CA . ILE B 1 62 ? -7.5 10.789 10.758 1 96.25 62 ILE B CA 1
ATOM 2441 C C . ILE B 1 62 ? -8.383 11.93 10.258 1 96.25 62 ILE B C 1
ATOM 2443 O O . ILE B 1 62 ? -8.664 12.023 9.055 1 96.25 62 ILE B O 1
ATOM 2447 N N . LEU B 1 63 ? -8.789 12.727 11.148 1 93.44 63 LEU B N 1
ATOM 2448 C CA . LEU B 1 63 ? -9.625 13.867 10.781 1 93.44 63 LEU B CA 1
ATOM 2449 C C . LEU B 1 63 ? -8.781 15.016 10.242 1 93.44 63 LEU B C 1
ATOM 2451 O O . LEU B 1 63 ? -9.188 15.703 9.297 1 93.44 63 LEU B O 1
ATOM 2455 N N . ALA B 1 64 ? -7.625 15.195 10.812 1 92 64 ALA B N 1
ATOM 2456 C CA . ALA B 1 64 ? -6.652 16.203 10.398 1 92 64 ALA B CA 1
ATOM 2457 C C . ALA B 1 64 ? -5.246 15.836 10.875 1 92 64 ALA B C 1
ATOM 2459 O O . ALA B 1 64 ? -5.07 15.336 11.984 1 92 64 ALA B O 1
ATOM 2460 N N . GLY B 1 65 ? -4.297 16.172 9.953 1 93.12 65 GLY B N 1
ATOM 2461 C CA . GLY B 1 65 ? -2.91 15.969 10.344 1 93.12 65 GLY B CA 1
ATOM 2462 C C . GLY B 1 65 ? -2.188 14.961 9.477 1 93.12 65 GLY B C 1
ATOM 2463 O O . GLY B 1 65 ? -2.707 14.547 8.438 1 93.12 65 GLY B O 1
ATOM 2464 N N . CYS B 1 66 ? -0.922 14.648 9.859 1 95.31 66 CYS B N 1
ATOM 2465 C CA . CYS B 1 66 ? -0.039 13.742 9.133 1 95.31 66 CYS B CA 1
ATOM 2466 C C . CYS B 1 66 ? 0.645 12.773 10.086 1 95.31 66 CYS B C 1
ATOM 2468 O O . CYS B 1 66 ? 1.199 13.18 11.109 1 95.31 66 CYS B O 1
ATOM 2470 N N . LEU B 1 67 ? 0.487 11.523 9.789 1 96.88 67 LEU B N 1
ATOM 2471 C CA . LEU B 1 67 ? 1.047 10.477 10.641 1 96.88 67 LEU B CA 1
ATOM 2472 C C . LEU B 1 67 ? 1.894 9.508 9.82 1 96.88 67 LEU B C 1
ATOM 2474 O O . LEU B 1 67 ? 1.726 9.406 8.602 1 96.88 67 LEU B O 1
ATOM 2478 N N . ILE B 1 68 ? 2.795 8.836 10.469 1 96.12 68 ILE B N 1
ATOM 2479 C CA . ILE B 1 68 ? 3.59 7.793 9.828 1 96.12 68 ILE B CA 1
ATOM 2480 C C . ILE B 1 68 ? 3.305 6.445 10.484 1 96.12 68 ILE B C 1
ATOM 2482 O O . ILE B 1 68 ? 3.211 6.352 11.711 1 96.12 68 ILE B O 1
ATOM 2486 N N . VAL B 1 69 ? 3.088 5.473 9.68 1 95.12 69 VAL B N 1
ATOM 2487 C CA . VAL B 1 69 ? 2.9 4.105 10.156 1 95.12 69 VAL B CA 1
ATOM 2488 C C . VAL B 1 69 ? 4.23 3.359 10.125 1 95.12 69 VAL B C 1
ATOM 2490 O O . VAL B 1 69 ? 4.934 3.375 9.109 1 95.12 69 VAL B O 1
ATOM 2493 N N . LYS B 1 70 ? 4.492 2.695 11.234 1 92.25 70 LYS B N 1
ATOM 2494 C CA . LYS B 1 70 ? 5.762 1.98 11.344 1 92.25 70 LYS B CA 1
ATOM 2495 C C . LYS B 1 70 ? 5.547 0.554 11.844 1 92.25 70 LYS B C 1
ATOM 2497 O O . LYS B 1 70 ? 4.641 0.298 12.641 1 92.25 70 LYS B O 1
ATOM 2502 N N . LYS B 1 71 ? 6.32 -0.308 11.328 1 89.44 71 LYS B N 1
ATOM 2503 C CA . LYS B 1 71 ? 6.5 -1.631 11.922 1 89.44 71 LYS B CA 1
ATOM 2504 C C . LYS B 1 71 ? 7.758 -1.682 12.781 1 89.44 71 LYS B C 1
ATOM 2506 O O . LYS B 1 71 ? 8.844 -1.303 12.336 1 89.44 71 LYS B O 1
ATOM 2511 N N . VAL B 1 72 ? 7.555 -2.088 14.016 1 87.94 72 VAL B N 1
ATOM 2512 C CA . VAL B 1 72 ? 8.664 -2.09 14.961 1 87.94 72 VAL B CA 1
ATOM 2513 C C . VAL B 1 72 ? 9.031 -3.527 15.32 1 87.94 72 VAL B C 1
ATOM 2515 O O . VAL B 1 72 ? 8.195 -4.281 15.828 1 87.94 72 VAL B O 1
ATOM 2518 N N . PHE B 1 73 ? 10.305 -3.812 15.07 1 82.38 73 PHE B N 1
ATOM 2519 C CA . PHE B 1 73 ? 10.797 -5.148 15.391 1 82.38 73 PHE B CA 1
ATOM 2520 C C . PHE B 1 73 ? 11.398 -5.184 16.781 1 82.38 73 PHE B C 1
ATOM 2522 O O . PHE B 1 73 ? 11.648 -4.137 17.391 1 82.38 73 PHE B O 1
ATOM 2529 N N . ARG B 1 74 ? 11.562 -6.398 17.328 1 77.75 74 ARG B N 1
ATOM 2530 C CA . ARG B 1 74 ? 12.094 -6.586 18.672 1 77.75 74 ARG B CA 1
ATOM 2531 C C . ARG B 1 74 ? 13.5 -6 18.797 1 77.75 74 ARG B C 1
ATOM 2533 O O . ARG B 1 74 ? 13.891 -5.527 19.859 1 77.75 74 ARG B O 1
ATOM 2540 N N . ASN B 1 75 ? 14.289 -6.09 17.734 1 73.44 75 ASN B N 1
ATOM 2541 C CA . ASN B 1 75 ? 15.633 -5.508 17.781 1 73.44 75 ASN B CA 1
ATOM 2542 C C . ASN B 1 75 ? 15.586 -3.992 17.609 1 73.44 75 ASN B C 1
ATOM 2544 O O . ASN B 1 75 ? 16.609 -3.369 17.312 1 73.44 75 ASN B O 1
ATOM 2548 N N . ARG B 1 76 ? 14.438 -3.441 17.578 1 68.81 76 ARG B N 1
ATOM 2549 C CA . ARG B 1 76 ? 14.117 -2.018 17.578 1 68.81 76 ARG B CA 1
ATOM 2550 C C . ARG B 1 76 ? 14.32 -1.411 16.188 1 68.81 76 ARG B C 1
ATOM 2552 O O . ARG B 1 76 ? 14.352 -0.188 16.047 1 68.81 76 ARG B O 1
ATOM 2559 N N . LYS B 1 77 ? 14.664 -2.199 15.367 1 80.69 77 LYS B N 1
ATOM 2560 C CA . LYS B 1 77 ? 14.633 -1.7 13.992 1 80.69 77 LYS B CA 1
ATOM 2561 C C . LYS B 1 77 ? 13.219 -1.336 13.57 1 80.69 77 LYS B C 1
ATOM 2563 O O . LYS B 1 77 ? 12.266 -2.059 13.883 1 80.69 77 LYS B O 1
ATOM 2568 N N . LYS B 1 78 ? 13.148 -0.136 12.992 1 86.5 78 LYS B N 1
ATOM 2569 C CA . LYS B 1 78 ? 11.836 0.339 12.555 1 86.5 78 LYS B CA 1
ATOM 2570 C C . LYS B 1 78 ? 11.789 0.51 11.039 1 86.5 78 LYS B C 1
ATOM 2572 O O . LYS B 1 78 ? 12.773 0.952 10.438 1 86.5 78 LYS B O 1
ATOM 2577 N N . ILE B 1 79 ? 10.688 0.095 10.5 1 86.56 79 ILE B N 1
ATOM 2578 C CA . ILE B 1 79 ? 10.453 0.283 9.07 1 86.56 79 ILE B CA 1
ATOM 2579 C C . ILE B 1 79 ? 9.195 1.124 8.859 1 86.56 79 ILE B C 1
ATOM 2581 O O . ILE B 1 79 ? 8.156 0.865 9.477 1 86.56 79 ILE B O 1
ATOM 2585 N N . ILE B 1 80 ? 9.344 2.123 8.078 1 92.19 80 ILE B N 1
ATOM 2586 C CA . ILE B 1 80 ? 8.18 2.945 7.781 1 92.19 80 ILE B CA 1
ATOM 2587 C C . ILE B 1 80 ? 7.348 2.287 6.684 1 92.19 80 ILE B C 1
ATOM 2589 O O . ILE B 1 80 ? 7.891 1.851 5.664 1 92.19 80 ILE B O 1
ATOM 2593 N N . LEU B 1 81 ? 6.102 2.25 6.895 1 91.94 81 LEU B N 1
ATOM 2594 C CA . LEU B 1 81 ? 5.227 1.543 5.965 1 91.94 81 LEU B CA 1
ATOM 2595 C C . LEU B 1 81 ? 4.434 2.525 5.109 1 91.94 81 LEU B C 1
ATOM 2597 O O . LEU B 1 81 ? 4.066 2.211 3.975 1 91.94 81 LEU B O 1
ATOM 2601 N N . ASN B 1 82 ? 4.148 3.656 5.66 1 94.25 82 ASN B N 1
ATOM 2602 C CA . ASN B 1 82 ? 3.287 4.602 4.953 1 94.25 82 ASN B CA 1
ATOM 2603 C C . ASN B 1 82 ? 3.27 5.965 5.645 1 94.25 82 ASN B C 1
ATOM 2605 O O . ASN B 1 82 ? 3.639 6.078 6.812 1 94.25 82 ASN B O 1
ATOM 2609 N N . VAL B 1 83 ? 2.879 6.93 4.879 1 95.44 83 VAL B N 1
ATOM 2610 C CA . VAL B 1 83 ? 2.523 8.25 5.395 1 95.44 83 VAL B CA 1
ATOM 2611 C C . VAL B 1 83 ? 1.02 8.469 5.258 1 95.44 83 VAL B C 1
ATOM 2613 O O . VAL B 1 83 ? 0.462 8.328 4.164 1 95.44 83 VAL B O 1
ATOM 2616 N N . LEU B 1 84 ? 0.442 8.758 6.316 1 96.06 84 LEU B N 1
ATOM 2617 C CA . LEU B 1 84 ? -1.005 8.945 6.332 1 96.06 84 LEU B CA 1
ATOM 2618 C C . LEU B 1 84 ? -1.362 10.414 6.535 1 96.06 84 LEU B C 1
ATOM 2620 O O . LEU B 1 84 ? -0.72 11.109 7.32 1 96.06 84 LEU B O 1
ATOM 2624 N N . THR B 1 85 ? -2.338 10.828 5.812 1 93.38 85 THR B N 1
ATOM 2625 C CA . THR B 1 85 ? -2.818 12.203 5.91 1 93.38 85 THR B CA 1
ATOM 2626 C C . THR B 1 85 ? -4.312 12.234 6.23 1 93.38 85 THR B C 1
ATOM 2628 O O . THR B 1 85 ? -4.902 11.203 6.543 1 93.38 85 THR B O 1
ATOM 2631 N N . SER B 1 86 ? -4.902 13.414 6.141 1 90.19 86 SER B N 1
ATOM 2632 C CA . SER B 1 86 ? -6.324 13.57 6.43 1 90.19 86 SER B CA 1
ATOM 2633 C C . SER B 1 86 ? -7.164 12.617 5.582 1 90.19 86 SER B C 1
ATOM 2635 O O . SER B 1 86 ? -6.871 12.406 4.402 1 90.19 86 SER B O 1
ATOM 2637 N N . GLU B 1 87 ? -8.156 11.984 6.191 1 87.38 87 GLU B N 1
ATOM 2638 C CA . GLU B 1 87 ? -9.141 11.102 5.57 1 87.38 87 GLU B CA 1
ATOM 2639 C C . GLU B 1 87 ? -8.602 9.688 5.414 1 87.38 87 GLU B C 1
ATOM 2641 O O . GLU B 1 87 ? -9.273 8.82 4.848 1 87.38 87 GLU B O 1
ATOM 2646 N N . ASP B 1 88 ? -7.387 9.539 5.852 1 94.38 88 ASP B N 1
ATOM 2647 C CA . ASP B 1 88 ? -6.895 8.164 5.902 1 94.38 88 ASP B CA 1
ATOM 2648 C C . ASP B 1 88 ? -7.332 7.473 7.195 1 94.38 88 ASP B C 1
ATOM 2650 O O . ASP B 1 88 ? -7.785 8.125 8.133 1 94.38 88 ASP B O 1
ATOM 2654 N N . SER B 1 89 ? -7.305 6.219 7.176 1 95.06 89 SER B N 1
ATOM 2655 C CA . SER B 1 89 ? -7.629 5.414 8.352 1 95.06 89 SER B CA 1
ATOM 2656 C C . SER B 1 89 ? -6.582 4.332 8.586 1 95.06 89 SER B C 1
ATOM 2658 O O . SER B 1 89 ? -5.824 3.986 7.676 1 95.06 89 SER B O 1
ATOM 2660 N N . PHE B 1 90 ? -6.48 3.891 9.805 1 94.56 90 PHE B N 1
ATOM 2661 C CA . PHE B 1 90 ? -5.551 2.83 10.164 1 94.56 90 PHE B CA 1
ATOM 2662 C C . PHE B 1 90 ? -6.066 2.045 11.367 1 94.56 90 PHE B C 1
ATOM 2664 O O . PHE B 1 90 ? -7.145 2.336 11.891 1 94.56 90 PHE B O 1
ATOM 2671 N N . GLY B 1 91 ? -5.336 1.01 11.727 1 92.19 91 GLY B N 1
ATOM 2672 C CA . GLY B 1 91 ? -5.664 0.23 12.914 1 92.19 91 GLY B CA 1
ATOM 2673 C C . GLY B 1 91 ? -5.973 -1.223 12.602 1 92.19 91 GLY B C 1
ATOM 2674 O O . GLY B 1 91 ? -5.898 -2.08 13.484 1 92.19 91 GLY B O 1
ATOM 2675 N N . HIS B 1 92 ? -6.344 -1.41 11.359 1 85 92 HIS B N 1
ATOM 2676 C CA . HIS B 1 92 ? -6.672 -2.773 10.961 1 85 92 HIS B CA 1
ATOM 2677 C C . HIS B 1 92 ? -5.418 -3.557 10.594 1 85 92 HIS B C 1
ATOM 2679 O O . HIS B 1 92 ? -4.602 -3.094 9.797 1 85 92 HIS B O 1
ATOM 2685 N N . THR B 1 93 ? -5.188 -4.629 11.344 1 77.38 93 THR B N 1
ATOM 2686 C CA . THR B 1 93 ? -4.043 -5.488 11.055 1 77.38 93 THR B CA 1
ATOM 2687 C C . THR B 1 93 ? -4.359 -6.941 11.383 1 77.38 93 THR B C 1
ATOM 2689 O O . THR B 1 93 ? -5.281 -7.223 12.156 1 77.38 93 THR B O 1
ATOM 2692 N N . GLN B 1 94 ? -3.904 -7.801 10.617 1 66.62 94 GLN B N 1
ATOM 2693 C CA . GLN B 1 94 ? -4.086 -9.211 10.922 1 66.62 94 GLN B CA 1
ATOM 2694 C C . GLN B 1 94 ? -2.92 -9.75 11.75 1 66.62 94 GLN B C 1
ATOM 2696 O O . GLN B 1 94 ? -2.994 -10.852 12.297 1 66.62 94 GLN B O 1
ATOM 2701 N N . PHE B 1 95 ? -2.014 -8.969 11.812 1 64.44 95 PHE B N 1
ATOM 2702 C CA . PHE B 1 95 ? -0.827 -9.625 12.352 1 64.44 95 PHE B CA 1
ATOM 2703 C C . PHE B 1 95 ? -0.224 -8.805 13.484 1 64.44 95 PHE B C 1
ATOM 2705 O O . PHE B 1 95 ? -0.287 -7.574 13.477 1 64.44 95 PHE B O 1
ATOM 2712 N N . ALA B 1 96 ? -0.256 -9.266 14.578 1 62.53 96 ALA B N 1
ATOM 2713 C CA . ALA B 1 96 ? 0.709 -8.883 15.609 1 62.53 96 ALA B CA 1
ATOM 2714 C C . ALA B 1 96 ? 1.356 -10.109 16.234 1 62.53 96 ALA B C 1
ATOM 2716 O O . ALA B 1 96 ? 0.735 -11.172 16.328 1 62.53 96 ALA B O 1
ATOM 2717 N N . SER B 1 97 ? 2.633 -10.117 16.062 1 66.88 97 SER B N 1
ATOM 2718 C CA . SER B 1 97 ? 3.346 -11.227 16.688 1 66.88 97 SER B CA 1
ATOM 2719 C C . SER B 1 97 ? 4.238 -10.742 17.828 1 66.88 97 SER B C 1
ATOM 2721 O O . SER B 1 97 ? 4.348 -9.539 18.078 1 66.88 97 SER B O 1
ATOM 2723 N N . ASN B 1 98 ? 4.629 -11.711 18.484 1 71.56 98 ASN B N 1
ATOM 2724 C CA . ASN B 1 98 ? 5.586 -11.422 19.547 1 71.56 98 ASN B CA 1
ATOM 2725 C C . ASN B 1 98 ? 6.883 -10.844 18.984 1 71.56 98 ASN B C 1
ATOM 2727 O O . ASN B 1 98 ? 7.707 -10.328 19.75 1 71.56 98 ASN B O 1
ATOM 2731 N N . ARG B 1 99 ? 6.973 -10.812 17.797 1 76.94 99 ARG B N 1
ATOM 2732 C CA . ARG B 1 99 ? 8.25 -10.406 17.219 1 76.94 99 ARG B CA 1
ATOM 2733 C C . ARG B 1 99 ? 8.188 -8.969 16.703 1 76.94 99 ARG B C 1
ATOM 2735 O O . ARG B 1 99 ? 9.219 -8.352 16.453 1 76.94 99 ARG B O 1
ATOM 2742 N N . PHE B 1 100 ? 6.957 -8.453 16.547 1 82.81 100 PHE B N 1
ATOM 2743 C CA . PHE B 1 100 ? 6.844 -7.078 16.062 1 82.81 100 PHE B CA 1
ATOM 2744 C C . PHE B 1 100 ? 5.48 -6.496 16.422 1 82.81 100 PHE B C 1
ATOM 2746 O O . PHE B 1 100 ? 4.559 -7.227 16.781 1 82.81 100 PHE B O 1
ATOM 2753 N N . TYR B 1 101 ? 5.367 -5.25 16.453 1 86.69 101 TYR B N 1
ATOM 2754 C CA . TYR B 1 101 ? 4.098 -4.543 16.562 1 86.69 101 TYR B CA 1
ATOM 2755 C C . TYR B 1 101 ? 4.07 -3.326 15.648 1 86.69 101 TYR B C 1
ATOM 2757 O O . TYR B 1 101 ? 5.082 -2.98 15.031 1 86.69 101 TYR B O 1
ATOM 2765 N N . TYR B 1 102 ? 2.902 -2.717 15.539 1 91.44 102 TYR B N 1
ATOM 2766 C CA . TYR B 1 102 ? 2.738 -1.561 14.664 1 91.44 102 TYR B CA 1
ATOM 2767 C C . TYR B 1 102 ? 2.486 -0.295 15.477 1 91.44 102 TYR B C 1
ATOM 2769 O O . TYR B 1 102 ? 1.827 -0.339 16.516 1 91.44 102 TYR B O 1
ATOM 2777 N N . GLU B 1 103 ? 3.055 0.757 15.008 1 93.56 103 GLU B N 1
ATOM 2778 C CA . GLU B 1 103 ? 2.809 2.045 15.648 1 93.56 103 GLU B CA 1
ATOM 2779 C C . GLU B 1 103 ? 2.594 3.145 14.609 1 93.56 103 GLU B C 1
ATOM 2781 O O . GLU B 1 103 ? 3.076 3.045 13.484 1 93.56 103 GLU B O 1
ATOM 2786 N N . VAL B 1 104 ? 1.821 4.086 15.016 1 96.44 104 VAL B N 1
ATOM 2787 C CA . VAL B 1 104 ? 1.621 5.301 14.234 1 96.44 104 VAL B CA 1
ATOM 2788 C C . VAL B 1 104 ? 2.123 6.508 15.023 1 96.44 104 VAL B C 1
ATOM 2790 O O . VAL B 1 104 ? 1.842 6.641 16.219 1 96.44 104 VAL B O 1
ATOM 2793 N N . GLU B 1 105 ? 2.908 7.289 14.383 1 97 105 GLU B N 1
ATOM 2794 C CA . GLU B 1 105 ? 3.502 8.461 15.031 1 97 105 GLU B CA 1
ATOM 2795 C C . GLU B 1 105 ? 3.057 9.75 14.352 1 97 105 GLU B C 1
ATOM 2797 O O . GLU B 1 105 ? 3.076 9.852 13.117 1 97 105 GLU B O 1
ATOM 2802 N N . ALA B 1 106 ? 2.662 10.711 15.18 1 96.94 106 ALA B N 1
ATOM 2803 C CA . ALA B 1 106 ? 2.24 12 14.633 1 96.94 106 ALA B CA 1
ATOM 2804 C C . ALA B 1 106 ? 3.443 12.852 14.258 1 96.94 106 ALA B C 1
ATOM 2806 O O . ALA B 1 106 ? 4.363 13.031 15.062 1 96.94 106 ALA B O 1
ATOM 2807 N N . LEU B 1 107 ? 3.457 13.359 13.031 1 94.62 107 LEU B N 1
ATOM 2808 C CA . LEU B 1 107 ? 4.523 14.25 12.578 1 94.62 107 LEU B CA 1
ATOM 2809 C C . LEU B 1 107 ? 4.312 15.664 13.109 1 94.62 107 LEU B C 1
ATOM 2811 O O . LEU B 1 107 ? 5.27 16.422 13.25 1 94.62 107 LEU B O 1
ATOM 2815 N N . ASP B 1 108 ? 3.139 16.016 13.289 1 92.19 108 ASP B N 1
ATOM 2816 C CA . ASP B 1 108 ? 2.662 17.266 13.867 1 92.19 108 ASP B CA 1
ATOM 2817 C C . ASP B 1 108 ? 1.323 17.078 14.57 1 92.19 108 ASP B C 1
ATOM 2819 O O . ASP B 1 108 ? 0.886 15.945 14.781 1 92.19 108 ASP B O 1
ATOM 2823 N N . VAL B 1 109 ? 0.74 18.172 14.961 1 93.69 109 VAL B N 1
ATOM 2824 C CA . VAL B 1 109 ? -0.563 18.094 15.609 1 93.69 109 VAL B CA 1
ATOM 2825 C C . VAL B 1 109 ? -1.556 17.391 14.695 1 93.69 109 VAL B C 1
ATOM 2827 O O . VAL B 1 109 ? -1.58 17.625 13.484 1 93.69 109 VAL B O 1
ATOM 2830 N N . ALA B 1 110 ? -2.264 16.422 15.281 1 95.38 110 ALA B N 1
ATOM 2831 C CA . ALA B 1 110 ? -3.248 15.672 14.508 1 95.38 110 ALA B CA 1
ATOM 2832 C C . ALA B 1 110 ? -4.512 15.414 15.32 1 95.38 110 ALA B C 1
ATOM 2834 O O . ALA B 1 110 ? -4.477 15.438 16.562 1 95.38 110 ALA B O 1
ATOM 2835 N N . GLN B 1 111 ? -5.613 15.305 14.68 1 95.94 111 GLN B N 1
ATOM 2836 C CA . GLN B 1 111 ? -6.895 14.906 15.258 1 95.94 111 GLN B CA 1
ATOM 2837 C C . GLN B 1 111 ? -7.344 13.555 14.727 1 95.94 111 GLN B C 1
ATOM 2839 O O . GLN B 1 111 ? -7.402 13.344 13.508 1 95.94 111 GLN B O 1
ATOM 2844 N N . VAL B 1 112 ? -7.66 12.648 15.664 1 96.62 112 VAL B N 1
ATOM 2845 C CA . VAL B 1 112 ? -7.965 11.273 15.273 1 96.62 112 VAL B CA 1
ATOM 2846 C C . VAL B 1 112 ? -9.273 10.828 15.93 1 96.62 112 VAL B C 1
ATOM 2848 O O . VAL B 1 112 ? -9.547 11.172 17.078 1 96.62 112 VAL B O 1
ATOM 2851 N N . LEU B 1 113 ? -10.078 10.188 15.164 1 95.62 113 LEU B N 1
ATOM 2852 C CA . LEU B 1 113 ? -11.305 9.555 15.648 1 95.62 113 LEU B CA 1
ATOM 2853 C C . LEU B 1 113 ? -11.117 8.047 15.789 1 95.62 113 LEU B C 1
ATOM 2855 O O . LEU B 1 113 ? -10.578 7.402 14.883 1 95.62 113 LEU B O 1
ATOM 2859 N N . SER B 1 114 ? -11.453 7.477 16.922 1 95.25 114 SER B N 1
ATOM 2860 C CA . SER B 1 114 ? -11.359 6.035 17.125 1 95.25 114 SER B CA 1
ATOM 2861 C C . SER B 1 114 ? -12.734 5.414 17.328 1 95.25 114 SER B C 1
ATOM 2863 O O . SER B 1 114 ? -13.602 6.008 17.984 1 95.25 114 SER B O 1
ATOM 2865 N N . ILE B 1 115 ? -12.922 4.293 16.781 1 93.69 115 ILE B N 1
ATOM 2866 C CA . ILE B 1 115 ? -14.203 3.59 16.844 1 93.69 115 ILE B CA 1
ATOM 2867 C C . ILE B 1 115 ? -13.961 2.084 16.812 1 93.69 115 ILE B C 1
ATOM 2869 O O . ILE B 1 115 ? -13.078 1.609 16.094 1 93.69 115 ILE B O 1
ATOM 2873 N N . GLU B 1 116 ? -14.742 1.335 17.469 1 93.12 116 GLU B N 1
ATOM 2874 C CA . GLU B 1 116 ? -14.609 -0.119 17.484 1 93.12 116 GLU B CA 1
ATOM 2875 C C . GLU B 1 116 ? -15.016 -0.719 16.141 1 93.12 116 GLU B C 1
ATOM 2877 O O . GLU B 1 116 ? -15.984 -0.274 15.523 1 93.12 116 GLU B O 1
ATOM 2882 N N . TYR B 1 117 ? -14.297 -1.76 15.719 1 89.94 117 TYR B N 1
ATOM 2883 C CA . TYR B 1 117 ? -14.586 -2.426 14.461 1 89.94 117 TYR B CA 1
ATOM 2884 C C . TYR B 1 117 ? -16 -2.994 14.453 1 89.94 117 TYR B C 1
ATOM 2886 O O . TYR B 1 117 ? -16.688 -2.957 13.438 1 89.94 117 TYR B O 1
ATOM 2894 N N . SER B 1 118 ? -16.359 -3.549 15.602 1 90.81 118 SER B N 1
ATOM 2895 C CA . SER B 1 118 ? -17.688 -4.145 15.703 1 90.81 118 SER B CA 1
ATOM 2896 C C . SER B 1 118 ? -18.781 -3.117 15.43 1 90.81 118 SER B C 1
ATOM 2898 O O . SER B 1 118 ? -19.812 -3.438 14.82 1 90.81 118 SER B O 1
ATOM 2900 N N . ILE B 1 119 ? -18.578 -1.93 15.906 1 92.19 119 ILE B N 1
ATOM 2901 C CA . ILE B 1 119 ? -19.562 -0.862 15.688 1 92.19 119 ILE B CA 1
ATOM 2902 C C . ILE B 1 119 ? -19.609 -0.514 14.203 1 92.19 119 ILE B C 1
ATOM 2904 O O . ILE B 1 119 ? -20.703 -0.353 13.633 1 92.19 119 ILE B O 1
ATOM 2908 N N . ILE B 1 120 ? -18.5 -0.425 13.508 1 92.12 120 ILE B N 1
ATOM 2909 C CA . ILE B 1 120 ? -18.422 -0.114 12.086 1 92.12 120 ILE B CA 1
ATOM 2910 C C . ILE B 1 120 ? -19.156 -1.177 11.281 1 92.12 120 ILE B C 1
ATOM 2912 O O . ILE B 1 120 ? -19.953 -0.85 10.398 1 92.12 120 ILE B O 1
ATOM 2916 N N . MET B 1 121 ? -18.906 -2.416 11.633 1 90.25 121 MET B N 1
ATOM 2917 C CA . MET B 1 121 ? -19.547 -3.514 10.914 1 90.25 121 MET B CA 1
ATOM 2918 C C . MET B 1 121 ? -21.047 -3.502 11.125 1 90.25 121 MET B C 1
ATOM 2920 O O . MET B 1 121 ? -21.812 -3.793 10.203 1 90.25 121 MET B O 1
ATOM 2924 N N . ASN B 1 122 ? -21.422 -3.189 12.305 1 91.94 122 ASN B N 1
ATOM 2925 C CA . ASN B 1 122 ? -22.844 -3.072 12.602 1 91.94 122 ASN B CA 1
ATOM 2926 C C . ASN B 1 122 ? -23.5 -1.966 11.773 1 91.94 122 ASN B C 1
ATOM 2928 O O . ASN B 1 122 ? -24.594 -2.141 11.258 1 91.94 122 ASN B O 1
ATOM 2932 N N . ILE B 1 123 ? -22.859 -0.85 11.688 1 91.75 123 ILE B N 1
ATOM 2933 C CA . ILE B 1 123 ? -23.375 0.256 10.898 1 91.75 123 ILE B CA 1
ATOM 2934 C C . ILE B 1 123 ? -23.469 -0.156 9.43 1 91.75 123 ILE B C 1
ATOM 2936 O O . ILE B 1 123 ? -24.469 0.132 8.758 1 91.75 123 ILE B O 1
ATOM 2940 N N . CYS B 1 124 ? -22.469 -0.852 8.906 1 91.19 124 CYS B N 1
ATOM 2941 C CA . CYS B 1 124 ? -22.453 -1.338 7.527 1 91.19 124 CYS B CA 1
ATOM 2942 C C . CYS B 1 124 ? -23.656 -2.242 7.262 1 91.19 124 CYS B C 1
ATOM 2944 O O . CYS B 1 124 ? -24.266 -2.182 6.191 1 91.19 124 CYS B O 1
ATOM 2946 N N . GLN B 1 125 ? -23.969 -3.01 8.211 1 91.19 125 GLN B N 1
ATOM 2947 C CA . GLN B 1 125 ? -25.047 -3.977 8.078 1 91.19 125 GLN B CA 1
ATOM 2948 C C . GLN B 1 125 ? -26.406 -3.279 8.031 1 91.19 125 GLN B C 1
ATOM 2950 O O . GLN B 1 125 ? -27.328 -3.75 7.359 1 91.19 125 GLN B O 1
ATOM 2955 N N . ASN B 1 126 ? -26.5 -2.166 8.648 1 91.62 126 ASN B N 1
ATOM 2956 C CA . ASN B 1 126 ? -27.828 -1.579 8.867 1 91.62 126 ASN B CA 1
ATOM 2957 C C . ASN B 1 126 ? -28.016 -0.308 8.047 1 91.62 126 ASN B C 1
ATOM 2959 O O . ASN B 1 126 ? -29.141 0.149 7.848 1 91.62 126 ASN B O 1
ATOM 2963 N N . TYR B 1 127 ? -26.984 0.235 7.609 1 92.56 127 TYR B N 1
ATOM 2964 C CA . TYR B 1 127 ? -27.062 1.491 6.871 1 92.56 127 TYR B CA 1
ATOM 2965 C C . TYR B 1 127 ? -26.266 1.406 5.57 1 92.56 127 TYR B C 1
ATOM 2967 O O . TYR B 1 127 ? -25.094 1.779 5.52 1 92.56 127 TYR B O 1
ATOM 2975 N N . PRO B 1 128 ? -26.922 1.115 4.508 1 92.62 128 PRO B N 1
ATOM 2976 C CA . PRO B 1 128 ? -26.25 0.884 3.225 1 92.62 128 PRO B CA 1
ATOM 2977 C C . PRO B 1 128 ? -25.453 2.096 2.744 1 92.62 128 PRO B C 1
ATOM 2979 O O . PRO B 1 128 ? -24.391 1.941 2.154 1 92.62 128 PRO B O 1
ATOM 2982 N N . ASN B 1 129 ? -25.953 3.238 3.045 1 92.5 129 ASN B N 1
ATOM 2983 C CA . ASN B 1 129 ? -25.234 4.441 2.635 1 92.5 129 ASN B CA 1
ATOM 2984 C C . ASN B 1 129 ? -23.859 4.535 3.303 1 92.5 129 ASN B C 1
ATOM 2986 O O . ASN B 1 129 ? -22.906 5.016 2.697 1 92.5 129 ASN B O 1
ATOM 2990 N N . PHE B 1 130 ? -23.844 4.094 4.523 1 94.19 130 PHE B N 1
ATOM 2991 C CA . PHE B 1 130 ? -22.562 4.07 5.215 1 94.19 130 PHE B CA 1
ATOM 2992 C C . PHE B 1 130 ? -21.625 3.043 4.586 1 94.19 130 PHE B C 1
ATOM 2994 O O . PHE B 1 130 ? -20.438 3.287 4.457 1 94.19 130 PHE B O 1
ATOM 3001 N N . SER B 1 131 ? -22.188 1.923 4.16 1 93.25 131 SER B N 1
ATOM 3002 C CA . SER B 1 131 ? -21.375 0.878 3.535 1 93.25 131 SER B CA 1
ATOM 3003 C C . SER B 1 131 ? -20.734 1.372 2.246 1 93.25 131 SER B C 1
ATOM 3005 O O . SER B 1 131 ? -19.547 1.145 2.012 1 93.25 131 SER B O 1
ATOM 3007 N N . VAL B 1 132 ? -21.516 2.031 1.513 1 93.19 132 VAL B N 1
ATOM 3008 C CA . VAL B 1 132 ? -21.016 2.582 0.256 1 93.19 132 VAL B CA 1
ATOM 3009 C C . VAL B 1 132 ? -19.922 3.619 0.539 1 93.19 132 VAL B C 1
ATOM 3011 O O . VAL B 1 132 ? -18.875 3.617 -0.107 1 93.19 132 VAL B O 1
ATOM 3014 N N . PHE B 1 133 ? -20.188 4.449 1.523 1 94.19 133 PHE B N 1
ATOM 3015 C CA . PHE B 1 133 ? -19.234 5.465 1.931 1 94.19 133 PHE B CA 1
ATOM 3016 C C . PHE B 1 133 ? -17.922 4.824 2.389 1 94.19 133 PHE B C 1
ATOM 3018 O O . PHE B 1 133 ? -16.844 5.27 2 1 94.19 133 PHE B O 1
ATOM 3025 N N . LEU B 1 134 ? -18.016 3.766 3.174 1 94.56 134 LEU B N 1
ATOM 3026 C CA . LEU B 1 134 ? -16.844 3.096 3.729 1 94.56 134 LEU B CA 1
ATOM 3027 C C . LEU B 1 134 ? -16.047 2.406 2.629 1 94.56 134 LEU B C 1
ATOM 3029 O O . LEU B 1 134 ? -14.812 2.463 2.627 1 94.56 134 LEU B O 1
ATOM 3033 N N . VAL B 1 135 ? -16.703 1.791 1.739 1 93.5 135 VAL B N 1
ATOM 3034 C CA . VAL B 1 135 ? -16.047 1.136 0.618 1 93.5 135 VAL B CA 1
ATOM 3035 C C . VAL B 1 135 ? -15.266 2.168 -0.199 1 93.5 135 VAL B C 1
ATOM 3037 O O . VAL B 1 135 ? -14.094 1.958 -0.525 1 93.5 135 VAL B O 1
ATOM 3040 N N . ASN B 1 136 ? -15.883 3.262 -0.489 1 92.06 136 ASN B N 1
ATOM 3041 C CA . ASN B 1 136 ? -15.219 4.324 -1.238 1 92.06 136 ASN B CA 1
ATOM 3042 C C . ASN B 1 136 ? -14.016 4.875 -0.483 1 92.06 136 ASN B C 1
ATOM 3044 O O . ASN B 1 136 ? -12.977 5.16 -1.084 1 92.06 136 ASN B O 1
ATOM 3048 N N . HIS B 1 137 ? -14.211 5.008 0.751 1 93.88 137 HIS B N 1
ATOM 3049 C CA . HIS B 1 137 ? -13.117 5.473 1.604 1 93.88 137 HIS B CA 1
ATOM 3050 C C . HIS B 1 137 ? -11.922 4.531 1.535 1 93.88 137 HIS B C 1
ATOM 3052 O O . HIS B 1 137 ? -10.789 4.977 1.361 1 93.88 137 HIS B O 1
ATOM 3058 N N . LEU B 1 138 ? -12.203 3.277 1.646 1 93.56 138 LEU B N 1
ATOM 3059 C CA . LEU B 1 138 ? -11.133 2.287 1.636 1 93.56 138 LEU B CA 1
ATOM 3060 C C . LEU B 1 138 ? -10.453 2.236 0.272 1 93.56 138 LEU B C 1
ATOM 3062 O O . LEU B 1 138 ? -9.234 2.047 0.188 1 93.56 138 LEU B O 1
ATOM 3066 N N . LEU B 1 139 ? -11.172 2.381 -0.74 1 91 139 LEU B N 1
ATOM 3067 C CA . LEU B 1 139 ? -10.602 2.438 -2.08 1 91 139 LEU B CA 1
ATOM 3068 C C . LEU B 1 139 ? -9.68 3.646 -2.227 1 91 139 LEU B C 1
ATOM 3070 O O . LEU B 1 139 ? -8.594 3.537 -2.795 1 91 139 LEU B O 1
ATOM 3074 N N . LEU B 1 140 ? -10.102 4.766 -1.716 1 90.81 140 LEU B N 1
ATOM 3075 C CA . LEU B 1 140 ? -9.289 5.973 -1.764 1 90.81 140 LEU B CA 1
ATOM 3076 C C . LEU B 1 140 ? -8 5.789 -0.963 1 90.81 140 LEU B C 1
ATOM 3078 O O . LEU B 1 140 ? -6.934 6.234 -1.388 1 90.81 140 LEU B O 1
ATOM 3082 N N . CYS B 1 141 ? -8.117 5.141 0.138 1 93.12 141 CYS B N 1
ATOM 3083 C CA . CYS B 1 141 ? -6.934 4.844 0.941 1 93.12 141 CYS B CA 1
ATOM 3084 C C . CYS B 1 141 ? -5.949 3.984 0.161 1 93.12 141 CYS B C 1
ATOM 3086 O O . CYS B 1 141 ? -4.734 4.191 0.245 1 93.12 141 CYS B O 1
ATOM 3088 N N . SER B 1 142 ? -6.461 3.061 -0.537 1 91.31 142 SER B N 1
ATOM 3089 C CA . SER B 1 142 ? -5.605 2.174 -1.318 1 91.31 142 SER B CA 1
ATOM 3090 C C . SER B 1 142 ? -4.879 2.938 -2.42 1 91.31 142 SER B C 1
ATOM 3092 O O . SER B 1 142 ? -3.715 2.654 -2.715 1 91.31 142 SER B O 1
ATOM 3094 N N . ILE B 1 143 ? -5.547 3.861 -3.016 1 89.12 143 ILE B N 1
ATOM 3095 C CA . ILE B 1 143 ? -4.938 4.691 -4.051 1 89.12 143 ILE B CA 1
ATOM 3096 C C . ILE B 1 143 ? -3.781 5.488 -3.453 1 89.12 143 ILE B C 1
ATOM 3098 O O . ILE B 1 143 ? -2.697 5.559 -4.039 1 89.12 143 ILE B O 1
ATOM 3102 N N . LYS B 1 144 ? -4.02 6.062 -2.338 1 90.44 144 LYS B N 1
ATOM 3103 C CA . LYS B 1 144 ? -2.982 6.832 -1.659 1 90.44 144 LYS B CA 1
ATOM 3104 C C . LYS B 1 144 ? -1.801 5.945 -1.28 1 90.44 144 LYS B C 1
ATOM 3106 O O . LYS B 1 144 ? -0.645 6.355 -1.403 1 90.44 144 LYS B O 1
ATOM 3111 N N . ALA B 1 145 ? -2.145 4.781 -0.834 1 91.19 145 ALA B N 1
ATOM 3112 C CA . ALA B 1 145 ? -1.089 3.834 -0.491 1 91.19 145 ALA B CA 1
ATOM 3113 C C . ALA B 1 145 ? -0.241 3.492 -1.713 1 91.19 145 ALA B C 1
ATOM 3115 O O . ALA B 1 145 ? 0.982 3.371 -1.612 1 91.19 145 ALA B O 1
ATOM 3116 N N . ASN B 1 146 ? -0.866 3.328 -2.809 1 88.38 146 ASN B N 1
ATOM 3117 C CA . ASN B 1 146 ? -0.147 3.053 -4.047 1 88.38 146 ASN B CA 1
ATOM 3118 C C . ASN B 1 146 ? 0.759 4.215 -4.441 1 88.38 146 ASN B C 1
ATOM 3120 O O . ASN B 1 146 ? 1.839 4.008 -4.996 1 88.38 146 ASN B O 1
ATOM 3124 N N . HIS B 1 147 ? 0.304 5.367 -4.168 1 88.5 147 HIS B N 1
ATOM 3125 C CA . HIS B 1 147 ? 1.14 6.531 -4.434 1 88.5 147 HIS B CA 1
ATOM 3126 C C . HIS B 1 147 ? 2.402 6.508 -3.582 1 88.5 147 HIS B C 1
ATOM 3128 O O . HIS B 1 147 ? 3.488 6.844 -4.062 1 88.5 147 HIS B O 1
ATOM 3134 N N . PHE B 1 148 ? 2.232 6.164 -2.391 1 92 148 PHE B N 1
ATOM 3135 C CA . PHE B 1 148 ? 3.393 6.055 -1.514 1 92 148 PHE B CA 1
ATOM 3136 C C . PHE B 1 148 ? 4.34 4.965 -1.999 1 92 148 PHE B C 1
ATOM 3138 O O . PHE B 1 148 ? 5.559 5.133 -1.962 1 92 148 PHE B O 1
ATOM 3145 N N . MET B 1 149 ? 3.768 3.895 -2.436 1 91.12 149 MET B N 1
ATOM 3146 C CA . MET B 1 149 ? 4.57 2.816 -3.004 1 91.12 149 MET B CA 1
ATOM 3147 C C . MET B 1 149 ? 5.391 3.316 -4.188 1 91.12 149 MET B C 1
ATOM 3149 O O . MET B 1 149 ? 6.555 2.938 -4.348 1 91.12 149 MET B O 1
ATOM 3153 N N . GLU B 1 150 ? 4.793 4.082 -4.965 1 88.62 150 GLU B N 1
ATOM 3154 C CA . GLU B 1 150 ? 5.496 4.668 -6.102 1 88.62 150 GLU B CA 1
ATOM 3155 C C . GLU B 1 150 ? 6.719 5.461 -5.648 1 88.62 150 GLU B C 1
ATOM 3157 O O . GLU B 1 150 ? 7.77 5.41 -6.289 1 88.62 150 GLU B O 1
ATOM 3162 N N . ILE B 1 151 ? 6.57 6.141 -4.617 1 91.25 151 ILE B N 1
ATOM 3163 C CA . ILE B 1 151 ? 7.645 6.977 -4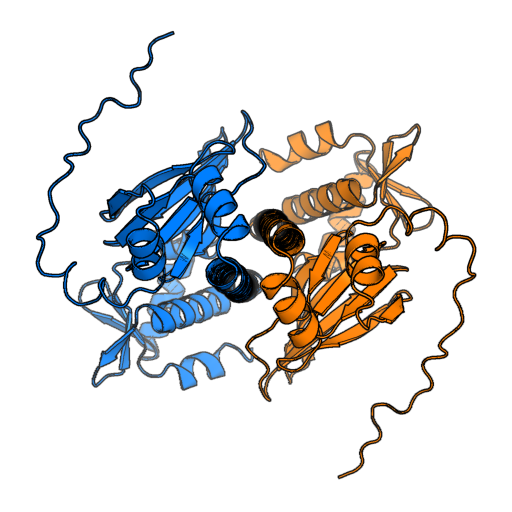.094 1 91.25 151 ILE B CA 1
ATOM 3164 C C . ILE B 1 151 ? 8.812 6.098 -3.65 1 91.25 151 ILE B C 1
ATOM 3166 O O . ILE B 1 151 ? 9.953 6.309 -4.07 1 91.25 151 ILE B O 1
ATOM 3170 N N . ILE B 1 152 ? 8.492 5.109 -2.926 1 89.94 152 ILE B N 1
ATOM 3171 C CA . ILE B 1 152 ? 9.523 4.27 -2.32 1 89.94 152 ILE B CA 1
ATOM 3172 C C . ILE B 1 152 ? 10.18 3.404 -3.395 1 89.94 152 ILE B C 1
ATOM 3174 O O . ILE B 1 152 ? 11.328 2.994 -3.25 1 89.94 152 ILE B O 1
ATOM 3178 N N . SER B 1 153 ? 9.508 3.168 -4.449 1 84.56 153 SER B N 1
ATOM 3179 C CA . SER B 1 153 ? 9.992 2.281 -5.504 1 84.56 153 SER B CA 1
ATOM 3180 C C . SER B 1 153 ? 11.023 2.98 -6.379 1 84.56 153 SER B C 1
ATOM 3182 O O . SER B 1 153 ? 11.727 2.33 -7.164 1 84.56 153 SER B O 1
ATOM 3184 N N . HIS B 1 154 ? 11.133 4.246 -6.23 1 83.75 154 HIS B N 1
ATOM 3185 C CA . HIS B 1 154 ? 12.18 4.938 -6.98 1 83.75 154 HIS B CA 1
ATOM 3186 C C . HIS B 1 154 ? 13.562 4.453 -6.57 1 83.75 154 HIS B C 1
ATOM 3188 O O . HIS B 1 154 ? 13.82 4.227 -5.387 1 83.75 154 HIS B O 1
ATOM 3194 N N . LYS B 1 155 ? 14.391 4.371 -7.582 1 79.69 155 LYS B N 1
ATOM 3195 C CA . LYS B 1 155 ? 15.758 3.932 -7.297 1 79.69 155 LYS B CA 1
ATOM 3196 C C . LYS B 1 155 ? 16.594 5.074 -6.727 1 79.69 155 LYS B C 1
ATOM 3198 O O . LYS B 1 155 ? 17.516 4.844 -5.938 1 79.69 155 LYS B O 1
ATOM 3203 N N . SER B 1 156 ? 16.266 6.23 -7.105 1 87.5 156 SER B N 1
ATOM 3204 C CA . SER B 1 156 ? 17 7.418 -6.703 1 87.5 156 SER B CA 1
ATOM 3205 C C . SER B 1 156 ? 16.438 8.016 -5.418 1 87.5 156 SER B C 1
ATOM 3207 O O . SER B 1 156 ? 15.258 8.344 -5.348 1 87.5 156 SER B O 1
ATOM 3209 N N . ILE B 1 157 ? 17.359 8.172 -4.484 1 90.75 157 ILE B N 1
ATOM 3210 C CA . ILE B 1 157 ? 16.969 8.789 -3.225 1 90.75 157 ILE B CA 1
ATOM 3211 C C . ILE B 1 157 ? 16.469 10.211 -3.477 1 90.75 157 ILE B C 1
ATOM 3213 O O . ILE B 1 157 ? 15.531 10.672 -2.818 1 90.75 157 ILE B O 1
ATOM 3217 N N . THR B 1 158 ? 17.109 10.883 -4.422 1 94.06 158 THR B N 1
ATOM 3218 C CA . THR B 1 158 ? 16.703 12.234 -4.773 1 94.06 158 THR B CA 1
ATOM 3219 C C . THR B 1 158 ? 15.25 12.242 -5.266 1 94.06 158 THR B C 1
ATOM 3221 O O . THR B 1 158 ? 14.445 13.055 -4.809 1 94.06 158 THR B O 1
ATOM 3224 N N . ASN B 1 159 ? 14.945 11.297 -6.086 1 91.44 159 ASN B N 1
ATOM 3225 C CA . ASN B 1 159 ? 13.594 11.219 -6.629 1 91.44 159 ASN B CA 1
ATOM 3226 C C . ASN B 1 159 ? 12.578 10.844 -5.555 1 91.44 159 ASN B C 1
ATOM 3228 O O . ASN B 1 159 ? 11.445 11.328 -5.57 1 91.44 159 ASN B O 1
ATOM 3232 N N . ARG B 1 160 ? 12.977 9.961 -4.68 1 92.38 160 ARG B N 1
ATOM 3233 C CA . ARG B 1 160 ? 12.094 9.617 -3.568 1 92.38 160 ARG B CA 1
ATOM 3234 C C . ARG B 1 160 ? 11.766 10.844 -2.727 1 92.38 160 ARG B C 1
ATOM 3236 O O . ARG B 1 160 ? 10.602 11.094 -2.41 1 92.38 160 ARG B O 1
ATOM 3243 N N . LEU B 1 161 ? 12.812 11.594 -2.428 1 96 161 LEU B N 1
ATOM 3244 C CA . LEU B 1 161 ? 12.633 12.766 -1.578 1 96 161 LEU B CA 1
ATOM 3245 C C . LEU B 1 161 ? 11.734 13.805 -2.26 1 96 161 LEU B C 1
ATOM 3247 O O . LEU B 1 161 ? 10.812 14.328 -1.643 1 96 161 LEU B O 1
ATOM 3251 N N . ILE B 1 162 ? 12.008 14.031 -3.459 1 95 162 ILE B N 1
ATOM 3252 C CA . ILE B 1 162 ? 11.227 15.016 -4.207 1 95 162 ILE B CA 1
ATOM 3253 C C . ILE B 1 162 ? 9.766 14.578 -4.273 1 95 162 ILE B C 1
ATOM 3255 O O . ILE B 1 162 ? 8.859 15.383 -4.027 1 95 162 ILE B O 1
ATOM 3259 N N . SER B 1 163 ? 9.578 13.336 -4.613 1 93.38 163 SER B N 1
ATOM 3260 C CA . SER B 1 163 ? 8.219 12.805 -4.691 1 93.38 163 SER B CA 1
ATOM 3261 C C . SER B 1 163 ? 7.508 12.906 -3.346 1 93.38 163 SER B C 1
ATOM 3263 O O . SER B 1 163 ? 6.316 13.211 -3.287 1 93.38 163 SER B O 1
ATOM 3265 N N . LEU B 1 164 ? 8.227 12.609 -2.307 1 95 164 LEU B N 1
ATOM 3266 C CA . LEU B 1 164 ? 7.648 12.719 -0.971 1 95 164 LEU B CA 1
ATOM 3267 C C . LEU B 1 164 ? 7.25 14.156 -0.664 1 95 164 LEU B C 1
ATOM 3269 O O . LEU B 1 164 ? 6.156 14.414 -0.158 1 95 164 LEU B O 1
ATOM 3273 N N . LEU B 1 165 ? 8.133 15.094 -0.967 1 95.75 165 LEU B N 1
ATOM 3274 C CA . LEU B 1 165 ? 7.844 16.5 -0.721 1 95.75 165 LEU B CA 1
ATOM 3275 C C . LEU B 1 165 ? 6.602 16.938 -1.489 1 95.75 165 LEU B C 1
ATOM 3277 O O . LEU B 1 165 ? 5.77 17.688 -0.961 1 95.75 165 LEU B O 1
ATOM 3281 N N . LEU B 1 166 ? 6.473 16.469 -2.656 1 93.62 166 LEU B N 1
ATOM 3282 C CA . LEU B 1 166 ? 5.316 16.797 -3.473 1 93.62 166 LEU B CA 1
ATOM 3283 C C . LEU B 1 166 ? 4.039 16.219 -2.879 1 93.62 166 LEU B C 1
ATOM 3285 O O . LEU B 1 166 ? 3 16.875 -2.85 1 93.62 166 LEU B O 1
ATOM 3289 N N . LEU B 1 167 ? 4.133 15.047 -2.449 1 92.06 167 LEU B N 1
ATOM 3290 C CA . LEU B 1 167 ? 2.994 14.406 -1.8 1 92.06 167 LEU B CA 1
ATOM 3291 C C . LEU B 1 167 ? 2.564 15.188 -0.565 1 92.06 167 LEU B C 1
ATOM 3293 O O . LEU B 1 167 ? 1.376 15.469 -0.386 1 92.06 167 LEU B O 1
ATOM 3297 N N . LEU B 1 168 ? 3.533 15.539 0.248 1 93.12 168 LEU B N 1
ATOM 3298 C CA . LEU B 1 168 ? 3.244 16.266 1.479 1 93.12 168 LEU B CA 1
ATOM 3299 C C . LEU B 1 168 ? 2.67 17.641 1.173 1 93.12 168 LEU B C 1
ATOM 3301 O O . LEU B 1 168 ? 1.805 18.141 1.899 1 93.12 168 LEU B O 1
ATOM 3305 N N . SER B 1 169 ? 3.166 18.219 0.133 1 93.56 169 SER B N 1
ATOM 3306 C CA . SER B 1 169 ? 2.674 19.547 -0.262 1 93.56 169 SER B CA 1
ATOM 3307 C C . SER B 1 169 ? 1.225 19.469 -0.729 1 93.56 169 SER B C 1
ATOM 3309 O O . SER B 1 169 ? 0.466 20.422 -0.562 1 93.56 169 SER B O 1
ATOM 3311 N N . GLU B 1 170 ? 0.834 18.391 -1.328 1 89.38 170 GLU B N 1
ATOM 3312 C CA . GLU B 1 170 ? -0.526 18.203 -1.826 1 89.38 170 GLU B CA 1
ATOM 3313 C C . GLU B 1 170 ? -1.53 18.156 -0.679 1 89.38 170 GLU B C 1
ATOM 3315 O O . GLU B 1 170 ? -2.633 18.703 -0.784 1 89.38 170 GLU B O 1
ATOM 3320 N N . HIS B 1 171 ? -1.158 17.594 0.412 1 86.81 171 HIS B N 1
ATOM 3321 C CA . HIS B 1 171 ? -2.115 17.328 1.479 1 86.81 171 HIS B CA 1
ATOM 3322 C C . HIS B 1 171 ? -1.951 18.312 2.631 1 86.81 171 HIS B C 1
ATOM 3324 O O . HIS B 1 171 ? -2.889 18.531 3.398 1 86.81 171 HIS B O 1
ATOM 3330 N N . ASN B 1 172 ? -0.813 18.906 2.695 1 90.25 172 ASN B N 1
ATOM 3331 C CA . ASN B 1 172 ? -0.518 19.797 3.809 1 90.25 172 ASN B CA 1
ATOM 3332 C C . ASN B 1 172 ? 0.01 21.141 3.322 1 90.25 172 ASN B C 1
ATOM 3334 O O . ASN B 1 172 ? 0.653 21.875 4.078 1 90.25 172 ASN B O 1
ATOM 3338 N N . GLY B 1 173 ? -0.233 21.391 2.156 1 93.06 173 GLY B N 1
ATOM 3339 C CA . GLY B 1 173 ? 0.326 22.594 1.562 1 93.06 173 GLY B CA 1
ATOM 3340 C C . GLY B 1 173 ? -0.533 23.828 1.783 1 93.06 173 GLY B C 1
ATOM 3341 O O . GLY B 1 173 ? -1.763 23.75 1.763 1 93.06 173 GLY B O 1
ATOM 3342 N N . ILE B 1 174 ? 0.131 24.938 1.956 1 94.31 174 ILE B N 1
ATOM 3343 C CA . ILE B 1 174 ? -0.491 26.25 1.997 1 94.31 174 ILE B CA 1
ATOM 3344 C C . ILE B 1 174 ? 0.101 27.141 0.902 1 94.31 174 ILE B C 1
ATOM 3346 O O . ILE B 1 174 ? 1.313 27.359 0.867 1 94.31 174 ILE B O 1
ATOM 3350 N N . SER B 1 175 ? -0.779 27.594 0.064 1 94 175 SER B N 1
ATOM 3351 C CA . SER B 1 175 ? -0.305 28.453 -1.016 1 94 175 SER B CA 1
ATOM 3352 C C . SER B 1 175 ? 0.194 29.797 -0.48 1 94 175 SER B C 1
ATOM 3354 O O . SER B 1 175 ? -0.471 30.422 0.344 1 94 175 SER B O 1
ATOM 3356 N N . GLN B 1 176 ? 1.325 30.141 -0.971 1 93.62 176 GLN B N 1
ATOM 3357 C CA . GLN B 1 176 ? 1.926 31.438 -0.658 1 93.62 176 GLN B CA 1
ATOM 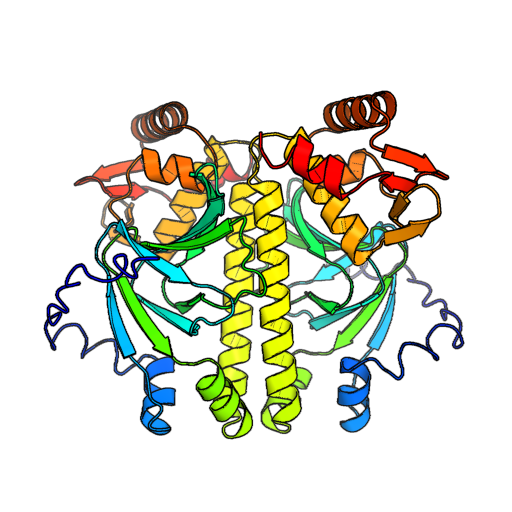3358 C C . GLN B 1 176 ? 2.445 32.125 -1.92 1 93.62 176 GLN B C 1
ATOM 3360 O O . GLN B 1 176 ? 2.408 31.547 -3.006 1 93.62 176 GLN B O 1
ATOM 3365 N N . ASN B 1 177 ? 2.906 33.344 -1.797 1 91.94 177 ASN B N 1
ATOM 3366 C CA . ASN B 1 177 ? 3.385 34.125 -2.932 1 91.94 177 ASN B CA 1
ATOM 3367 C C . ASN B 1 177 ? 4.594 33.469 -3.596 1 91.94 177 ASN B C 1
ATOM 3369 O O . ASN B 1 177 ? 4.75 33.531 -4.816 1 91.94 177 ASN B O 1
ATOM 3373 N N . ASN B 1 178 ? 5.344 32.906 -2.764 1 92.31 178 ASN B N 1
ATOM 3374 C CA . ASN B 1 178 ? 6.59 32.375 -3.295 1 92.31 178 ASN B CA 1
ATOM 3375 C C . ASN B 1 178 ? 6.496 30.859 -3.514 1 92.31 178 ASN B C 1
ATOM 3377 O O . ASN B 1 178 ? 7.516 30.188 -3.689 1 92.31 178 ASN B O 1
ATOM 3381 N N . GLY B 1 179 ? 5.297 30.312 -3.441 1 94.94 179 GLY B N 1
ATOM 3382 C CA . GLY B 1 179 ? 5.16 28.891 -3.682 1 94.94 179 GLY B CA 1
ATOM 3383 C C . GLY B 1 179 ? 4.207 28.203 -2.715 1 94.94 179 GLY B C 1
ATOM 3384 O O . GLY B 1 179 ? 3.217 28.812 -2.291 1 94.94 179 GLY B O 1
ATOM 3385 N N . ILE B 1 180 ? 4.484 26.922 -2.475 1 96.44 180 ILE B N 1
ATOM 3386 C CA . ILE B 1 180 ? 3.643 26.141 -1.576 1 96.44 180 ILE B CA 1
ATOM 3387 C C . ILE B 1 180 ? 4.426 25.797 -0.315 1 96.44 180 ILE B C 1
ATOM 3389 O O . ILE B 1 180 ? 5.461 25.125 -0.387 1 96.44 180 ILE B O 1
ATOM 3393 N N . LEU B 1 181 ? 3.926 26.25 0.828 1 96.75 181 LEU B N 1
ATOM 3394 C CA . LEU B 1 181 ? 4.512 25.906 2.119 1 96.75 181 LEU B CA 1
ATOM 3395 C C . LEU B 1 181 ? 3.951 24.594 2.639 1 96.75 181 LEU B C 1
ATOM 3397 O O . LEU B 1 181 ? 2.732 24.422 2.721 1 96.75 181 LEU B O 1
ATOM 3401 N N . ILE B 1 182 ? 4.809 23.609 2.855 1 95.38 182 ILE B N 1
ATOM 3402 C CA . ILE B 1 182 ? 4.375 22.391 3.533 1 95.38 182 ILE B CA 1
ATOM 3403 C C . ILE B 1 182 ? 4.199 22.672 5.023 1 95.38 182 ILE B C 1
ATOM 3405 O O . ILE B 1 182 ? 5.18 22.844 5.75 1 95.38 182 ILE B O 1
ATOM 3409 N N . ASP B 1 183 ? 2.988 22.656 5.465 1 92.88 183 ASP B N 1
ATOM 3410 C CA . ASP B 1 183 ? 2.658 23.094 6.82 1 92.88 183 ASP B CA 1
ATOM 3411 C C . ASP B 1 183 ? 2.926 21.969 7.828 1 92.88 183 ASP B C 1
ATOM 3413 O O . ASP B 1 183 ? 2.041 21.594 8.602 1 92.88 183 ASP B O 1
ATOM 3417 N N . LEU B 1 184 ? 4.117 21.453 7.805 1 92.88 184 LEU B N 1
ATOM 3418 C CA . LEU B 1 184 ? 4.633 20.438 8.719 1 92.88 184 LEU B CA 1
ATOM 3419 C C . LEU B 1 184 ? 6.074 20.734 9.109 1 92.88 184 LEU B C 1
ATOM 3421 O O . LEU B 1 184 ? 6.863 21.203 8.281 1 92.88 184 LEU B O 1
ATOM 3425 N N . THR B 1 185 ? 6.34 20.609 10.359 1 90.56 185 THR B N 1
ATOM 3426 C CA . THR B 1 185 ? 7.734 20.641 10.797 1 90.56 185 THR B CA 1
ATOM 3427 C C . THR B 1 185 ? 8.352 19.25 10.758 1 90.56 185 THR B C 1
ATOM 3429 O O . THR B 1 185 ? 8.156 18.453 11.672 1 90.56 185 THR B O 1
ATOM 3432 N N . ILE B 1 186 ? 9 18.969 9.656 1 90.12 186 ILE B N 1
ATOM 3433 C CA . ILE B 1 186 ? 9.586 17.641 9.5 1 90.12 186 ILE B CA 1
ATOM 3434 C C . ILE B 1 186 ? 11.109 17.75 9.453 1 90.12 186 ILE B C 1
ATOM 3436 O O . ILE B 1 186 ? 11.656 18.547 8.68 1 90.12 186 ILE B O 1
ATOM 3440 N N . THR B 1 187 ? 11.789 17.047 10.273 1 91.81 187 THR B N 1
ATOM 3441 C CA . THR B 1 187 ? 13.25 17.078 10.305 1 91.81 187 THR B CA 1
ATOM 3442 C C . THR B 1 187 ? 13.828 16.234 9.172 1 91.81 187 THR B C 1
ATOM 3444 O O . THR B 1 187 ? 13.141 15.383 8.609 1 91.81 187 THR B O 1
ATOM 3447 N N . HIS B 1 188 ? 15.047 16.484 8.859 1 95.19 188 HIS B N 1
ATOM 3448 C CA . HIS B 1 188 ? 15.742 15.68 7.871 1 95.19 188 HIS B CA 1
ATOM 3449 C C . HIS B 1 188 ? 15.812 14.219 8.305 1 95.19 188 HIS B C 1
ATOM 3451 O O . HIS B 1 188 ? 15.766 13.312 7.465 1 95.19 188 HIS B O 1
ATOM 3457 N N . LYS B 1 189 ? 15.906 14.07 9.57 1 93.5 189 LYS B N 1
ATOM 3458 C CA . LYS B 1 189 ? 15.938 12.719 10.125 1 93.5 189 LYS B CA 1
ATOM 3459 C C . LYS B 1 189 ? 14.656 11.961 9.805 1 93.5 189 LYS B C 1
ATOM 3461 O O . LYS B 1 189 ? 14.695 10.805 9.359 1 93.5 189 LYS B O 1
ATOM 3466 N N . VAL B 1 190 ? 13.57 12.578 10.008 1 92.38 190 VAL B N 1
ATOM 3467 C CA . VAL B 1 190 ? 12.281 11.945 9.766 1 92.38 190 VAL B CA 1
ATOM 3468 C C . VAL B 1 190 ? 12.094 11.703 8.273 1 92.38 190 VAL B C 1
ATOM 3470 O O . VAL B 1 190 ? 11.625 10.633 7.863 1 92.38 190 VAL B O 1
ATOM 3473 N N . LEU B 1 191 ? 12.438 12.641 7.469 1 95.31 191 LEU B N 1
ATOM 3474 C CA . LEU B 1 191 ? 12.383 12.469 6.023 1 95.31 191 LEU B CA 1
ATOM 3475 C C . LEU B 1 191 ? 13.203 11.266 5.586 1 95.31 191 LEU B C 1
ATOM 3477 O O . LEU B 1 191 ? 12.758 10.461 4.762 1 95.31 191 LEU B O 1
ATOM 3481 N N . ALA B 1 192 ? 14.383 11.164 6.168 1 95.06 192 ALA B N 1
ATOM 3482 C CA . ALA B 1 192 ? 15.281 10.055 5.863 1 95.06 192 ALA B CA 1
ATOM 3483 C C . ALA B 1 192 ? 14.648 8.719 6.23 1 95.06 192 ALA B C 1
ATOM 3485 O O . ALA B 1 192 ? 14.711 7.762 5.453 1 95.06 192 ALA B O 1
ATOM 3486 N N . GLN B 1 193 ? 14.016 8.703 7.316 1 91.19 193 GLN B N 1
ATOM 3487 C CA . GLN B 1 193 ? 13.352 7.488 7.781 1 91.19 193 GLN B CA 1
ATOM 3488 C C . GLN B 1 193 ? 12.211 7.094 6.848 1 91.19 193 GLN B C 1
ATOM 3490 O O . GLN B 1 193 ? 12.031 5.914 6.547 1 91.19 193 GLN B O 1
ATOM 3495 N N . ILE B 1 194 ? 11.5 8.016 6.402 1 93.5 194 ILE B N 1
ATOM 3496 C CA . ILE B 1 194 ? 10.328 7.758 5.57 1 93.5 194 ILE B CA 1
ATOM 3497 C C . ILE B 1 194 ? 10.758 7.148 4.242 1 93.5 194 ILE B C 1
ATOM 3499 O O . ILE B 1 194 ? 10.164 6.18 3.771 1 93.5 194 ILE B O 1
ATOM 3503 N N . ILE B 1 195 ? 11.789 7.613 3.668 1 92.5 195 ILE B N 1
ATOM 3504 C CA . ILE B 1 195 ? 12.109 7.16 2.318 1 92.5 195 ILE B CA 1
ATOM 3505 C C . ILE B 1 195 ? 13.242 6.141 2.367 1 92.5 195 ILE B C 1
ATOM 3507 O O . ILE B 1 195 ? 13.797 5.77 1.331 1 92.5 195 ILE B O 1
ATOM 3511 N N . GLY B 1 196 ? 13.617 5.727 3.539 1 88.19 196 GLY B N 1
ATOM 3512 C CA . GLY B 1 196 ? 14.609 4.68 3.697 1 88.19 196 GLY B CA 1
ATOM 3513 C C . GLY B 1 196 ? 16.016 5.129 3.324 1 88.19 196 GLY B C 1
ATOM 3514 O O . GLY B 1 196 ? 16.703 4.441 2.57 1 88.19 196 GLY B O 1
ATOM 3515 N N . SER B 1 197 ? 16.406 6.188 3.752 1 90.88 197 SER B N 1
ATOM 3516 C CA . SER B 1 197 ? 17.719 6.758 3.502 1 90.88 197 SER B CA 1
ATOM 3517 C C . SER B 1 197 ? 18.391 7.207 4.801 1 90.88 197 SER B C 1
ATOM 3519 O O . SER B 1 197 ? 17.984 6.793 5.887 1 90.88 197 SER B O 1
ATOM 3521 N N . ASN B 1 198 ? 19.484 7.816 4.695 1 92.88 198 ASN B N 1
ATOM 3522 C CA . ASN B 1 198 ? 20.141 8.375 5.871 1 92.88 198 ASN B CA 1
ATOM 3523 C C . ASN B 1 198 ? 20.078 9.898 5.875 1 92.88 198 ASN B C 1
ATOM 3525 O O . ASN B 1 198 ? 19.875 10.516 4.832 1 92.88 198 ASN B O 1
ATOM 3529 N N . ARG B 1 199 ? 20.25 10.406 7.07 1 94.88 199 ARG B N 1
ATOM 3530 C CA . ARG B 1 199 ? 20.109 11.836 7.285 1 94.88 199 ARG B CA 1
ATOM 3531 C C . ARG B 1 199 ? 21.141 12.617 6.473 1 94.88 199 ARG B C 1
ATOM 3533 O O . ARG B 1 199 ? 20.844 13.703 5.961 1 94.88 199 ARG B O 1
ATOM 3540 N N . VAL B 1 200 ? 22.297 12.102 6.34 1 96.94 200 VAL B N 1
ATOM 3541 C CA . VAL B 1 200 ? 23.391 12.781 5.641 1 96.94 200 VAL B CA 1
ATOM 3542 C C . VAL B 1 200 ? 23 13 4.18 1 96.94 200 VAL B C 1
ATOM 3544 O O . VAL B 1 200 ? 23.141 14.102 3.652 1 96.94 200 VAL B O 1
ATOM 3547 N N . SER B 1 201 ? 22.422 11.977 3.58 1 96.44 201 SER B N 1
ATOM 3548 C CA . SER B 1 201 ? 21.984 12.055 2.186 1 96.44 201 SER B CA 1
ATOM 3549 C C . SER B 1 201 ? 20.859 13.062 2.008 1 96.44 201 SER B C 1
ATOM 3551 O O . SER B 1 201 ? 20.875 13.852 1.062 1 96.44 201 SER B O 1
ATOM 3553 N N . ILE B 1 202 ? 20 13.07 2.914 1 97.31 202 ILE B N 1
ATOM 3554 C CA . ILE B 1 202 ? 18.844 13.961 2.832 1 97.31 202 ILE B CA 1
ATOM 3555 C C . ILE B 1 202 ? 19.312 15.414 2.953 1 97.31 202 ILE B C 1
ATOM 3557 O O . ILE B 1 202 ? 18.875 16.281 2.188 1 97.31 202 ILE B O 1
ATOM 3561 N N . THR B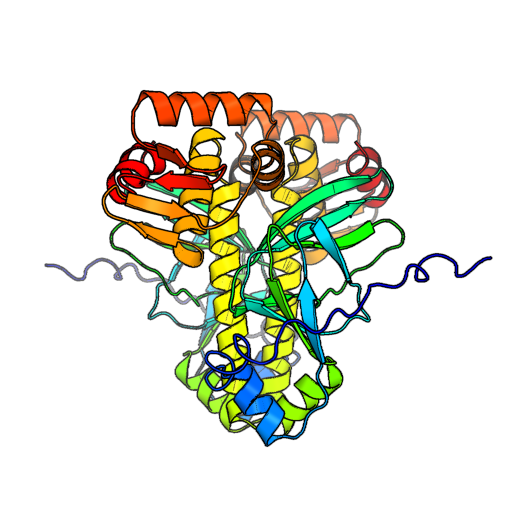 1 203 ? 20.156 15.641 3.867 1 97.62 203 THR B N 1
ATOM 3562 C CA . THR B 1 203 ? 20.688 16.984 4.07 1 97.62 203 THR B CA 1
ATOM 3563 C C . THR B 1 203 ? 21.375 17.484 2.809 1 97.62 203 THR B C 1
ATOM 3565 O O . THR B 1 203 ? 21.203 18.641 2.418 1 97.62 203 THR B O 1
ATOM 3568 N N . ARG B 1 204 ? 22.078 16.594 2.199 1 97.88 204 ARG B N 1
ATOM 3569 C CA . ARG B 1 204 ? 22.781 16.953 0.973 1 97.88 204 ARG B CA 1
ATOM 3570 C C . ARG B 1 204 ? 21.797 17.297 -0.141 1 97.88 204 ARG B C 1
ATOM 3572 O O . ARG B 1 204 ? 21.984 18.297 -0.844 1 97.88 204 ARG B O 1
ATOM 3579 N N . ILE B 1 205 ? 20.844 16.5 -0.278 1 97.06 205 ILE B N 1
ATOM 3580 C CA . ILE B 1 205 ? 19.875 16.703 -1.346 1 97.06 205 ILE B CA 1
ATOM 3581 C C . ILE B 1 205 ? 19.094 18 -1.093 1 97.06 205 ILE B C 1
ATOM 3583 O O . ILE B 1 205 ? 18.859 18.781 -2.014 1 97.06 205 ILE B O 1
ATOM 3587 N N . ILE B 1 206 ? 18.656 18.203 0.136 1 97.31 206 ILE B N 1
ATOM 3588 C CA . ILE B 1 206 ? 17.922 19.406 0.5 1 97.31 206 ILE B CA 1
ATOM 3589 C C . ILE B 1 206 ? 18.781 20.641 0.23 1 97.31 206 ILE B C 1
ATOM 3591 O O . ILE B 1 206 ? 18.297 21.625 -0.331 1 97.31 206 ILE B O 1
ATOM 3595 N N . SER B 1 207 ? 20.016 20.562 0.596 1 97.69 207 SER B N 1
ATOM 3596 C CA . SER B 1 207 ? 20.938 21.656 0.344 1 97.69 207 SER B CA 1
ATOM 3597 C C . SER B 1 207 ? 21.031 21.969 -1.146 1 97.69 207 SER B C 1
ATOM 3599 O O . SER B 1 207 ? 21.031 23.141 -1.547 1 97.69 207 SER B O 1
ATOM 3601 N N . LYS B 1 208 ? 21.156 20.953 -1.896 1 96.56 208 LYS B N 1
ATOM 3602 C CA . LYS B 1 208 ? 21.219 21.125 -3.346 1 96.56 208 LYS B CA 1
ATOM 3603 C C . LYS B 1 208 ? 19.953 21.766 -3.889 1 96.56 208 LYS B C 1
ATOM 3605 O O . LYS B 1 208 ? 20.016 22.625 -4.754 1 96.56 208 LYS B O 1
ATOM 3610 N N . LEU B 1 209 ? 18.844 21.312 -3.41 1 96.12 209 LEU B N 1
ATOM 3611 C CA . LEU B 1 209 ? 17.547 21.844 -3.859 1 96.12 209 LEU B CA 1
ATOM 3612 C C . LEU B 1 209 ? 17.406 23.312 -3.475 1 96.12 209 LEU B C 1
ATOM 3614 O O . LEU B 1 209 ? 16.812 24.094 -4.219 1 96.12 209 LEU B O 1
ATOM 3618 N N . ILE B 1 210 ? 17.953 23.688 -2.334 1 96.56 210 ILE B N 1
ATOM 3619 C CA . ILE B 1 210 ? 17.938 25.078 -1.882 1 96.56 210 ILE B CA 1
ATOM 3620 C C . ILE B 1 210 ? 18.844 25.922 -2.775 1 96.56 210 ILE B C 1
ATOM 3622 O O . ILE B 1 210 ? 18.438 27 -3.234 1 96.56 210 ILE B O 1
ATOM 3626 N N . HIS B 1 211 ? 19.969 25.391 -3.053 1 96.75 211 HIS B N 1
ATOM 3627 C CA . HIS B 1 211 ? 20.953 26.109 -3.865 1 96.75 211 HIS B CA 1
ATOM 3628 C C . HIS B 1 211 ? 20.422 26.359 -5.273 1 96.75 211 HIS B C 1
ATOM 3630 O O . HIS B 1 211 ? 20.688 27.406 -5.863 1 96.75 211 HIS B O 1
ATOM 3636 N N . THR B 1 212 ? 19.688 25.438 -5.75 1 94.12 212 THR B N 1
ATOM 3637 C CA . THR B 1 212 ? 19.156 25.562 -7.102 1 94.12 212 THR B CA 1
ATOM 3638 C C . THR B 1 212 ? 17.828 26.312 -7.082 1 94.12 212 THR B C 1
ATOM 3640 O O . THR B 1 212 ? 17.156 26.422 -8.109 1 94.12 212 THR B O 1
ATOM 3643 N N . LYS B 1 213 ? 17.297 26.688 -5.961 1 94.38 213 LYS B N 1
ATOM 3644 C CA . LYS B 1 213 ? 16.156 27.562 -5.738 1 94.38 213 LYS B CA 1
ATOM 3645 C C . LYS B 1 213 ? 14.844 26.844 -6.043 1 94.38 213 LYS B C 1
ATOM 3647 O O . LYS B 1 213 ? 13.859 27.453 -6.457 1 94.38 213 LYS B O 1
ATOM 3652 N N . PHE B 1 214 ? 14.898 25.547 -5.934 1 95.25 214 PHE B N 1
ATOM 3653 C CA . PHE B 1 214 ? 13.664 24.781 -6.094 1 95.25 214 PHE B CA 1
ATOM 3654 C C . PHE B 1 214 ? 12.828 24.828 -4.816 1 95.25 214 PHE B C 1
ATOM 3656 O O . PHE B 1 214 ? 11.602 24.812 -4.871 1 95.25 214 PHE B O 1
ATOM 3663 N N . ILE B 1 215 ? 13.578 24.797 -3.676 1 97 215 ILE B N 1
ATOM 3664 C CA . ILE B 1 215 ? 12.891 24.859 -2.393 1 97 215 ILE B CA 1
ATOM 3665 C C . ILE B 1 215 ? 13.594 25.859 -1.474 1 97 215 ILE B C 1
ATOM 3667 O O . ILE B 1 215 ? 14.695 26.312 -1.771 1 97 215 ILE B O 1
ATOM 3671 N N . SER B 1 216 ? 12.984 26.297 -0.458 1 96.5 216 SER B N 1
ATOM 3672 C CA . SER B 1 216 ? 13.547 27.109 0.624 1 96.5 216 SER B CA 1
ATOM 3673 C C . SER B 1 216 ? 12.984 26.688 1.976 1 96.5 216 SER B C 1
ATOM 3675 O O . SER B 1 216 ? 12.031 25.891 2.039 1 96.5 216 SER B O 1
ATOM 3677 N N . MET B 1 217 ? 13.641 27.109 3.006 1 93.81 217 MET B N 1
ATOM 3678 C CA . MET B 1 217 ? 13.188 26.812 4.359 1 93.81 217 MET B CA 1
ATOM 3679 C C . MET B 1 217 ? 12.617 28.047 5.035 1 93.81 217 MET B C 1
ATOM 3681 O O . MET B 1 217 ? 13.164 29.141 4.891 1 93.81 217 MET B O 1
ATOM 3685 N N . GLN B 1 218 ? 11.5 27.875 5.664 1 91.69 218 GLN B N 1
ATOM 3686 C CA . GLN B 1 218 ? 10.875 28.922 6.465 1 91.69 218 GLN B CA 1
ATOM 3687 C C . GLN B 1 218 ? 10.375 28.375 7.797 1 91.69 218 GLN B C 1
ATOM 3689 O O . GLN B 1 218 ? 9.438 27.578 7.832 1 91.69 218 GLN B O 1
ATOM 3694 N N . LYS B 1 219 ? 10.938 28.781 8.93 1 90 219 LYS B N 1
ATOM 3695 C CA . LYS B 1 219 ? 10.562 28.344 10.266 1 90 219 LYS B CA 1
ATOM 3696 C C . LYS B 1 219 ? 10.539 26.812 10.344 1 90 219 LYS B C 1
ATOM 3698 O O . LYS B 1 219 ? 9.547 26.219 10.781 1 90 219 LYS B O 1
ATOM 3703 N N . LYS B 1 220 ? 11.461 26.156 9.812 1 89.44 220 LYS B N 1
ATOM 3704 C CA . LYS B 1 220 ? 11.68 24.719 9.859 1 89.44 220 LYS B CA 1
ATOM 3705 C C . LYS B 1 220 ? 10.703 23.984 8.938 1 89.44 220 LYS B C 1
ATOM 3707 O O . LYS B 1 220 ? 10.547 22.766 9.039 1 89.44 220 LYS B O 1
ATOM 3712 N N . LYS B 1 221 ? 10.055 24.781 8.086 1 94.81 221 LYS B N 1
ATOM 3713 C CA . LYS B 1 221 ? 9.141 24.203 7.113 1 94.81 221 LYS B CA 1
ATOM 3714 C C . LYS B 1 221 ? 9.656 24.391 5.691 1 94.81 221 LYS B C 1
ATOM 3716 O O . LYS B 1 221 ? 10.352 25.359 5.398 1 94.81 221 LYS B O 1
ATOM 3721 N N . VAL B 1 222 ? 9.297 23.516 4.844 1 96.5 222 VAL B N 1
ATOM 3722 C CA . VAL B 1 222 ? 9.797 23.516 3.475 1 96.5 222 VAL B CA 1
ATOM 3723 C C . VAL B 1 222 ? 8.836 24.281 2.57 1 96.5 222 VAL B C 1
ATOM 3725 O O . VAL B 1 222 ? 7.617 24.094 2.658 1 96.5 222 VAL B O 1
ATOM 3728 N N . ILE B 1 223 ? 9.336 25.172 1.783 1 97.19 223 ILE B N 1
ATOM 3729 C CA . ILE B 1 223 ? 8.57 25.844 0.738 1 97.19 223 ILE B CA 1
ATOM 3730 C C . ILE B 1 223 ? 9 25.312 -0.631 1 97.19 223 ILE B C 1
ATOM 3732 O O . ILE B 1 223 ? 10.188 25.344 -0.969 1 97.19 223 ILE B O 1
ATOM 3736 N N . ILE B 1 224 ? 8.086 24.828 -1.382 1 97.06 224 ILE B N 1
ATOM 3737 C CA . ILE B 1 224 ? 8.344 24.438 -2.76 1 97.06 224 ILE B CA 1
ATOM 3738 C C . ILE B 1 224 ? 7.969 25.562 -3.709 1 97.06 224 ILE B C 1
ATOM 3740 O O . ILE B 1 224 ? 6.797 25.938 -3.811 1 97.06 224 ILE B O 1
ATOM 3744 N N . HIS B 1 225 ? 8.867 26.078 -4.438 1 96.38 225 HIS B N 1
ATOM 3745 C CA . HIS B 1 225 ? 8.648 27.281 -5.234 1 96.38 225 HIS B CA 1
ATOM 3746 C C . HIS B 1 225 ? 7.879 26.969 -6.512 1 96.38 225 HIS B C 1
ATOM 3748 O O . HIS B 1 225 ? 7 27.734 -6.914 1 96.38 225 HIS B O 1
ATOM 3754 N N . ASP B 1 226 ? 8.188 25.906 -7.191 1 91.12 226 ASP B N 1
ATOM 3755 C CA . ASP B 1 226 ? 7.504 25.469 -8.406 1 91.12 226 ASP B CA 1
ATOM 3756 C C . ASP B 1 226 ? 7.332 23.953 -8.43 1 91.12 226 ASP B C 1
ATOM 3758 O O . ASP B 1 226 ? 8.18 23.234 -8.969 1 91.12 226 ASP B O 1
ATOM 3762 N N . PRO B 1 227 ? 6.18 23.562 -7.941 1 89.31 227 PRO B N 1
ATOM 3763 C CA . PRO B 1 227 ? 5.957 22.109 -7.879 1 89.31 227 PRO B CA 1
ATOM 3764 C C . PRO B 1 227 ? 5.984 21.453 -9.25 1 89.31 227 PRO B C 1
ATOM 3766 O O . PRO B 1 227 ? 6.43 20.312 -9.383 1 89.31 227 PRO B O 1
ATOM 3769 N N . ILE B 1 228 ? 5.555 22.141 -10.242 1 85.69 228 ILE B N 1
ATOM 3770 C CA . ILE B 1 228 ? 5.516 21.594 -11.594 1 85.69 228 ILE B CA 1
ATOM 3771 C C . ILE B 1 228 ? 6.938 21.422 -12.117 1 85.69 228 ILE B C 1
ATOM 3773 O O . ILE B 1 228 ? 7.301 20.344 -12.609 1 85.69 228 ILE B O 1
ATOM 3777 N N . LEU B 1 229 ? 7.695 22.438 -11.984 1 85.44 229 LEU B N 1
ATOM 3778 C CA . LEU B 1 229 ? 9.086 22.391 -12.43 1 85.44 229 LEU B CA 1
ATOM 3779 C C . LEU B 1 229 ? 9.867 21.328 -11.656 1 85.44 229 LEU B C 1
ATOM 3781 O O . LEU B 1 229 ? 10.695 20.625 -12.227 1 85.44 229 LEU B O 1
ATOM 3785 N N . LEU B 1 230 ? 9.586 21.25 -10.391 1 89.44 230 LEU B N 1
ATOM 3786 C CA . LEU B 1 230 ? 10.266 20.266 -9.54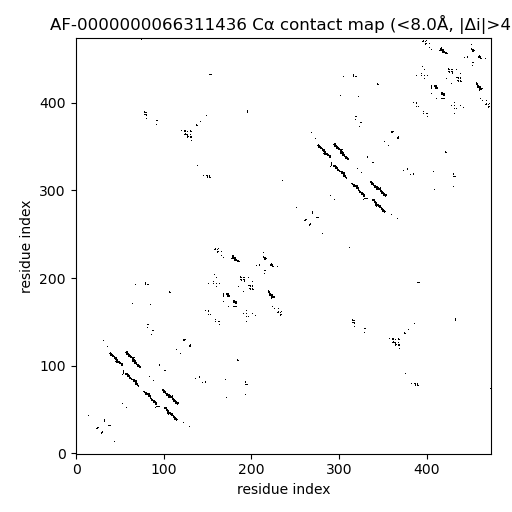7 1 89.44 230 LEU B CA 1
ATOM 3787 C C . LEU B 1 230 ? 9.93 18.844 -9.984 1 89.44 230 LEU B C 1
ATOM 3789 O O . LEU B 1 230 ? 10.812 17.984 -10.047 1 89.44 230 LEU B O 1
ATOM 3793 N N . SER B 1 231 ? 8.719 18.594 -10.312 1 84.69 231 SER B N 1
ATOM 3794 C CA . SER B 1 231 ? 8.273 17.266 -10.742 1 84.69 231 SER B CA 1
ATOM 3795 C C . SER B 1 231 ? 8.875 16.891 -12.094 1 84.69 231 SER B C 1
ATOM 3797 O O . SER B 1 231 ? 9.234 15.734 -12.32 1 84.69 231 SER B O 1
ATOM 3799 N N . GLN B 1 232 ? 9.008 17.844 -12.953 1 80.94 232 GLN B N 1
ATOM 3800 C CA . GLN B 1 232 ? 9.492 17.625 -14.312 1 80.94 232 GLN B CA 1
ATOM 3801 C C . GLN B 1 232 ? 11 17.359 -14.32 1 80.94 232 GLN B C 1
ATOM 3803 O O . GLN B 1 232 ? 11.484 16.531 -15.086 1 80.94 232 GLN B O 1
ATOM 3808 N N . ARG B 1 233 ? 11.562 18.078 -13.539 1 75 233 ARG B N 1
ATOM 3809 C CA . ARG B 1 233 ? 13.023 17.984 -13.516 1 75 233 ARG B CA 1
ATOM 3810 C C . ARG B 1 233 ? 13.477 16.641 -12.953 1 75 233 ARG B C 1
ATOM 3812 O O . ARG B 1 233 ? 14.516 16.109 -13.352 1 75 233 ARG B O 1
ATOM 3819 N N . PHE B 1 234 ? 12.656 16.016 -12.109 1 70.19 234 PHE B N 1
ATOM 3820 C CA . PHE B 1 234 ? 13.172 14.836 -11.438 1 70.19 234 PHE B CA 1
ATOM 3821 C C . PHE B 1 234 ? 12.273 13.633 -11.688 1 70.19 234 PHE B C 1
ATOM 3823 O O . PHE B 1 234 ? 12.688 12.484 -11.484 1 70.19 234 PHE B O 1
ATOM 3830 N N . SER B 1 235 ? 11.062 13.742 -11.953 1 59.78 235 SER B N 1
ATOM 3831 C CA . SER B 1 235 ? 10.242 12.578 -12.258 1 59.78 235 SER B CA 1
ATOM 3832 C C . SER B 1 235 ? 10.75 11.859 -13.508 1 59.78 235 SER B C 1
ATOM 3834 O O . SER B 1 235 ? 10.602 10.641 -13.625 1 59.78 235 SER B O 1
ATOM 3836 N N . ASN B 1 236 ? 11.289 12.641 -14.57 1 51.44 236 ASN B N 1
ATOM 3837 C CA . ASN B 1 236 ? 11.656 12.133 -15.883 1 51.44 236 ASN B CA 1
ATOM 3838 C C . ASN B 1 236 ? 13.055 11.531 -15.883 1 51.44 236 ASN B C 1
ATOM 3840 O O . ASN B 1 236 ? 13.531 11.031 -16.906 1 51.44 236 ASN B O 1
ATOM 3844 N N . ARG B 1 237 ? 13.734 11.602 -14.852 1 47.5 237 ARG B N 1
ATOM 3845 C CA . ARG B 1 237 ? 15.086 11.07 -14.945 1 47.5 237 ARG B CA 1
ATOM 3846 C C . ARG B 1 237 ? 15.203 9.734 -14.211 1 47.5 237 ARG B C 1
ATOM 3848 O O . ARG B 1 237 ? 14.57 9.539 -13.164 1 47.5 237 ARG B O 1
#

Solvent-accessible surface area (backbone atoms only — not comparable to full-atom values): 25638 Å² total; per-residue (Å²): 138,87,84,65,81,73,63,73,78,72,75,78,70,76,72,70,71,66,76,56,52,68,68,44,72,71,31,65,67,53,49,55,34,58,74,62,68,51,80,64,47,78,49,75,39,47,60,69,38,73,48,74,42,33,60,83,42,41,37,33,36,28,71,35,39,40,34,36,36,30,42,36,35,76,90,64,51,70,43,48,58,48,79,42,42,58,75,29,68,48,38,81,43,89,64,58,52,97,57,34,46,38,36,35,34,25,57,30,62,26,34,38,35,37,31,49,56,70,57,54,53,50,45,22,55,72,32,30,69,53,27,50,50,51,46,52,47,53,52,52,45,49,47,53,50,49,51,51,35,50,30,60,51,43,86,44,67,66,46,22,50,52,47,47,52,51,53,46,33,71,78,38,42,42,85,51,96,74,24,34,32,26,78,47,62,63,50,52,58,57,54,11,50,65,64,62,55,47,43,68,58,40,50,51,51,52,48,50,36,39,74,71,60,46,31,49,77,55,95,65,16,48,29,37,45,43,67,66,60,55,46,57,68,40,70,78,103,138,88,83,65,79,74,64,72,76,74,75,78,70,77,71,70,70,68,74,59,51,68,68,44,73,72,30,64,67,53,50,54,35,60,74,64,68,50,80,63,47,77,49,75,39,47,60,68,37,73,48,76,42,33,61,83,42,41,38,34,36,29,71,36,40,40,33,36,35,30,44,36,36,77,88,63,50,71,43,49,58,47,78,41,42,57,75,29,69,47,38,80,43,89,64,58,52,98,57,34,47,37,36,35,34,25,56,30,63,26,34,36,36,38,32,49,56,68,60,54,52,50,45,22,55,73,32,31,69,54,27,50,51,49,44,52,46,52,52,52,43,50,47,52,50,48,51,52,35,52,28,58,51,42,85,44,66,67,45,22,50,52,46,46,51,51,53,47,34,73,78,40,41,42,85,50,95,74,23,34,33,26,78,47,64,65,50,51,58,55,54,11,49,63,64,63,55,48,44,68,60,40,49,51,51,51,50,50,36,39,74,70,61,46,32,47,79,56,94,65,15,48,29,37,44,43,65,65,60,54,46,56,70,40,70,77,102

pLDDT: mean 84.1, std 19.46, range [21.25, 97.88]

Sequence (474 aa):
MNNHYLNQGCSFEKVSKNILKKNSHCNPWLSFFNQQDSEHQIFSLKQNDIIIFDVNSKLYIILAGCLIVKKVFRNRKKIILNVLTSEDSFGHTQFASNRFYYEVEALDVAQVLSIEYSIIMNICQNYPNFSVFLVNHLLLCSIKANHFMEIISHKSITNRLISLLLLLSEHNGISQNNGILIDLTITHKVLAQIIGSNRVSITRIISKLIHTKFISMQKKKVIIHDPILLSQRFSNRMNNHYLNQGCSFEKVSKNILKKNSHCNPWLSFFNQQDSEHQIFSLKQNDIIIFDVNSKLYIILAGCLIVKKVFRNRKKIILNVLTSEDSFGHTQFASNRFYYEVEALDVAQVLSIEYSIIMNICQNYPNFSVFLVNHLLLCSIKANHFMEIISHKSITNRLISLLLLLSEHNGISQNNGILIDLTITHKVLAQIIGSNRVSITRIISKLIHTKFISMQKKKVIIHDPILLSQRFSNR

Secondary structure (DSSP, 8-state):
---GGG-S--------HHHHHHHHTT-HHHHHHHHTT---EEEEE-TT-EEEE-TTPPEEEEEES-EEEEEEETT--EEEEEEE-TT-EE---S--BTTEEEEEEESS-EEEEEE-HHHHHHHHHH-HHHHHHHHHHHHHHHHHHHHHHHHHH-S-HHHHHHHHHHHHHHHHEEEETTEEEE-S---HHHHHHHHT--HHHHHHHHHHHHHTTSEEEETTEEEES-HHHHHHHHHT-/---GGG-S--------HHHHHHHHTT-HHHHHHHHTT---EEEEE-TT-EEEE-TTPPEEEEEES-EEEEEEETT--EEEEEEE-TT-EE---S--BTTEEEEEEESS-EEEEEE-HHHHHHHHHH-HHHHHHHHHHHHHHHHHHHHHHHHHH-S-HHHHHHHHHHHHHHHHEEEETTEEEE-S---HHHHHHHHT--HHHHHHHHHHHHHTTSEEEETTEEEES-HHHHHHHHHT-

Nearest PDB structures (foldseek):
  2xkp-assembly2_E  TM=8.975E-01  e=4.917E-20  Synechococcus elongatus PCC 7942 = FACHB-805
  2xkp-assembly3_F  TM=8.540E-01  e=1.083E-19  Synechococcus elongatus PCC 7942 = FACHB-805
  7ets-assembly1_B  TM=7.717E-01  e=2.056E-13  Gardnerella vaginalis
  5e44-assembly1_A-2  TM=8.254E-01  e=6.967E-12  Aliivibrio fischeri
  5cvr-assembly1_A-2  TM=8.182E-01  e=1.279E-11  Aliivibrio fischeri

Foldseek 3Di:
DDPPPVPDCPPQPDP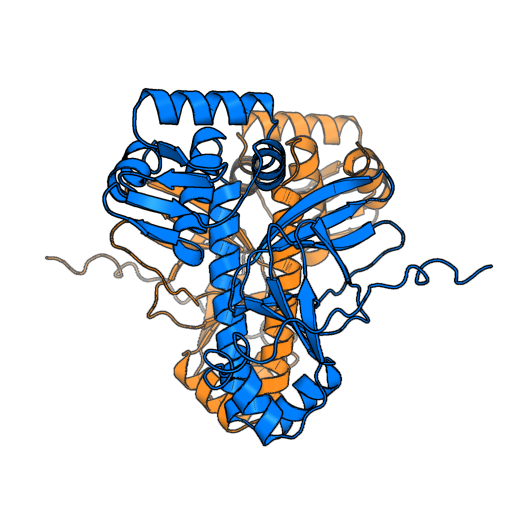DPPVCPPCVVPDPVNVLCVVVVADKDKGKDAAFDKDWADQQFWKKAWQAAKKWKWKAFPVRDIATQDIDGHLAMDRHDDDDDPGITMMMGGQGMTMMMTHHPVRLVVSVVPPVVSVVVVVVSVVVNVVRSVQLVVLLPDPDPLSSLLSVVLVQQVRQWDDDPQATKRPTQHALQNSCRSNVHHSVVSVVSVVVCVVVPQWDDDPNIIGGRDSPVSCVVRVVD/DDPPPPPDCPPQPDPDPPVCPPVVVPDPVNVLCVVVVADKDKGKDAAFDKDWADQQFWKKAWQAAKKWKWKAFPVRDIATQDIDGHLAMDRHDDDDDPGITMMMGGQGMTMMMTHHPVSLVVSVVPPVVSVVVVVVSVVVNVVRSVQLVVLLPDPDPLSSLLSVVLVQQVRQWDDDPQATKRPTQHALCNSCRSNVHHSVVSVVSVVVCVVVPQWDDDPNIIGGRDSVVSCVVRVVD

Organism: Porphyra purpurea (NCBI:txid2787)